Protein AF-A0A7W7QFH0-F1 (afdb_monomer_lite)

Foldseek 3Di:
DPPVPADFLWKKFKDFDPQQDFDDDPLCVVLVVLVLVLLLVQLQLVVCVVVVVDPGDDPCSSVLWDWDQPDFDPGRTIGRTGTDVVSCPDPVSVVSVVSSSLSLVLLQVQLQCCVPPLGSDDSGDLVSLLSVLVHPPVADQGMWMWTDHYPPPTRIDHPVSSVSSCVSNVVQWDWDFDKFKFAFAAADVVVGWTWTQGPPVRDIAIAHEDDPVVRVLNVVQHDPPDDGAMKIWGFGFTAGNVRRTHYGDYTDDIGHLADPVVSVVLVVLQPDCACNPVHAAHRAAPLQSSLVVNVRSVCVVVVNDAFDWAGFSQNHIWTWDDDLQWIWIWTQGSNRDTDIDIGGNPVPNVPVVPDALLRLADPDPVLLQLLLQLLLVQFVPSPSLLSLLSVCCLQLLDALQQLLVFFLLQADLVQQKGWRFWGWDADVVGIDIDGPVPQDTFITHHDPVSSVVQVVLCVVVVVDRGQRSGAPPVRHGDDQVCSCVRRVSCVSCVVVVNNVHGSNSSSSNNLLVCQLVVPDLVVSCRSNSPRDSVVSCSSHDPDPVNVVVVVVVVVVVVVPPDDDDPDDDD

pLDDT: mean 81.36, std 13.3, range [33.34, 97.94]

Sequence (570 aa):
MSEEDVPSFGVIRMRGGRYERHGLPLEAASELQRYEHLVIRVARALYMRQHPQRRRSPRGFTTSVILRLTAVQEGSVIPVLRRDEFLTQDALISPLYDYFDQARLAINQALGELESNNNLGGSFPVECIKDFAAFGRSLREDERIEFSNDGTNPVRFSHNTRRRLQEIAQLDLIDVETAIQGQVTGLRSDPRQFDFVVSPTGRKLLGSYQNAEVWDDLRAFQGFAERAPMVSLSVVAAQSLDGSIRSISNVLNVEPALPAEWADRIKYLADLEDGWLDGSGLAPSSVALDKTEEILLACVDENVPRPGIYPTESGGSLLEWPEVWKEVELEILNNGDVLARVISKIDDADRRERYQVSDLALPDWHTLTRLADALVANSSGEYRGWGDVVLFAACTAARIGEVSGCRVKDIDTDEWTWTVRRQTTPSPGGLADKGTKGKRARTVPLIEEVQELVQQRMADVDRDPEARLFVGPRGGRITTAVLRDATRWDDVVGKLGYEHLRRHDLRHTGLTWMADAGVPVHHLRKIAGHGSLTTTQQYLHPDRQSVTNAGDLLSRHLRAPRRANLRAVQ

InterPro domains:
  IPR002104 Integrase, catalytic domain [PF00589] (390-544)
  IPR002104 Integrase, catalytic domain [PS51898] (361-552)
  IPR011010 DNA breaking-rejoining enzyme, catalytic core [SSF56349] (371-547)
  IPR013762 Integrase-like, catalytic doma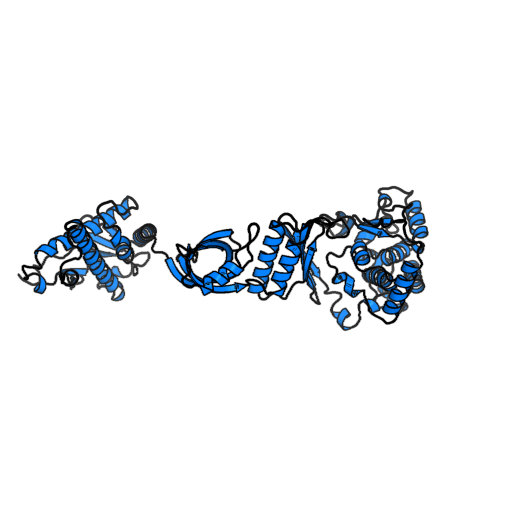in superfamily [G3DSA:1.10.443.10] (373-555)
  IPR050090 Bacterial tyrosine recombinase XerC/XerD complex [PTHR30349] (374-547)

Secondary structure (DSSP, 8-state):
--TTSSPPS-EEEEESGGGGSSS--GGGHHHHHHHHHHHHHHHHHHHHHH-TT-SSPPTTTTTS--EEEEEEETTTTEEEEEE-GGGTT-TTTGGGHHHHHHHHHHHHHHHHHHHHHSS-TTTS-GGGHHHHHTTTTT--TT-EEEEESSSSS-EEEEHHHHHHHHHHHT--EEEEEEEEEEEEEEEEETTEEEEEEETTTTEEEEEE---HHHHHHHHHTB-SSS-PPEEEEEEEEEEETTS-EEEEEEEEEEEESS-HHHHHHHHHHHTPPTTTBTTB-BPPPHHHHHHHHHHHHHHHHTTPPPPEEEE-TBS-EEEEEE-SSEEEEEEE-TTS-EEEEEEE-TTTHHHHTT--GGGGS-S-HHHHHHHHHHHHHTSGGG-THHHHHHHHHHHHT--HHHHHH-BGGGEETTTTEEEE-EEEEEETTEEEEEE-TTS--EEEE--HHHHHHHHHHHHTTTT-TTSBS---TTSPPP-HHHHHHHHTHHHHHHHTT-TT--TTHHHHHHHHHHHHTT--HHHHHHHHT-S-SHHHHTT----HHHHHHHHHHHHHHHHSPPPS------

Radius of gyration: 41.12 Å; chains: 1; bounding box: 81×83×112 Å

Structure (mmCIF, N/CA/C/O backbone):
data_AF-A0A7W7QFH0-F1
#
_entry.id   AF-A0A7W7QFH0-F1
#
loop_
_atom_site.group_PDB
_atom_site.id
_atom_site.type_symbol
_atom_site.label_atom_id
_atom_site.label_alt_id
_atom_site.label_comp_id
_atom_site.label_asym_id
_atom_site.label_entity_id
_atom_site.label_seq_id
_atom_site.pdbx_PDB_ins_code
_atom_site.Cartn_x
_atom_site.Cartn_y
_atom_site.Cartn_z
_atom_site.occupancy
_atom_site.B_iso_or_equiv
_atom_site.auth_seq_id
_atom_site.auth_comp_id
_atom_site.auth_asym_id
_atom_site.auth_atom_id
_atom_site.pdbx_PDB_model_num
ATOM 1 N N . MET A 1 1 ? -37.226 20.191 65.964 1.00 46.41 1 MET A N 1
ATOM 2 C CA . MET A 1 1 ? -36.090 20.740 65.203 1.00 46.41 1 MET A CA 1
ATOM 3 C C . MET A 1 1 ? -36.696 21.526 64.064 1.00 46.41 1 MET A C 1
ATOM 5 O O . MET A 1 1 ? -37.630 21.011 63.456 1.00 46.41 1 MET A O 1
ATOM 9 N N . SER A 1 2 ? -36.302 22.782 63.862 1.00 45.22 2 SER A N 1
ATOM 10 C CA . SER A 1 2 ? -36.684 23.485 62.631 1.00 45.22 2 SER A CA 1
ATOM 11 C C . SER A 1 2 ? -36.026 22.767 61.441 1.00 45.22 2 SER A C 1
ATOM 13 O O . SER A 1 2 ? -35.015 22.088 61.625 1.00 45.22 2 SER A O 1
ATOM 15 N N . GLU A 1 3 ? -36.553 22.909 60.220 1.00 49.69 3 GLU A N 1
ATOM 16 C CA . GLU A 1 3 ? -35.888 22.395 58.999 1.00 49.69 3 GLU A CA 1
ATOM 17 C C . GLU A 1 3 ? -34.437 22.916 58.841 1.00 49.69 3 GLU A C 1
ATOM 19 O O . GLU A 1 3 ? -33.639 22.344 58.096 1.00 49.69 3 GLU A O 1
ATOM 24 N N . GLU A 1 4 ? -34.066 23.979 59.565 1.00 51.72 4 GLU A N 1
ATOM 25 C CA . GLU A 1 4 ? -32.722 24.562 59.582 1.00 51.72 4 GLU A CA 1
ATOM 26 C C . GLU A 1 4 ? -31.719 23.821 60.487 1.00 51.72 4 GLU A C 1
ATOM 28 O O . GLU A 1 4 ? -30.518 23.920 60.238 1.00 51.72 4 GLU A O 1
ATOM 33 N N . ASP A 1 5 ? -32.172 23.017 61.458 1.00 57.09 5 ASP A N 1
ATOM 34 C CA . ASP A 1 5 ? -31.305 22.336 62.442 1.00 57.09 5 ASP A CA 1
ATOM 35 C C . ASP A 1 5 ? -30.733 20.988 61.953 1.00 57.09 5 ASP A C 1
ATOM 37 O O . ASP A 1 5 ? -29.985 20.319 62.671 1.00 57.09 5 ASP A O 1
ATOM 41 N N . VAL A 1 6 ? -31.085 20.549 60.741 1.00 62.25 6 VAL A N 1
ATOM 42 C CA . VAL A 1 6 ? -30.634 19.260 60.197 1.00 62.25 6 VAL A CA 1
ATOM 43 C C . VAL A 1 6 ? -29.229 19.408 59.608 1.00 62.25 6 VAL A C 1
ATOM 45 O O . VAL A 1 6 ? -29.059 20.162 58.634 1.00 62.25 6 VAL A O 1
ATOM 48 N N . PRO A 1 7 ? -28.219 18.687 60.137 1.00 69.50 7 PRO A N 1
ATOM 49 C CA . PRO A 1 7 ? -26.853 18.799 59.650 1.00 69.50 7 PRO A CA 1
ATOM 50 C C . PRO A 1 7 ? -26.758 18.336 58.191 1.00 69.50 7 PRO A C 1
ATOM 52 O O . PRO A 1 7 ? -27.364 17.341 57.787 1.00 69.50 7 PRO A O 1
ATOM 55 N N . SER A 1 8 ? -25.982 19.071 57.390 1.00 81.31 8 SER A N 1
ATOM 56 C CA . SER A 1 8 ? -25.655 18.662 56.021 1.00 81.31 8 SER A CA 1
ATOM 57 C C . SER A 1 8 ? -24.957 17.301 56.032 1.00 81.31 8 SER A C 1
ATOM 59 O O . SER A 1 8 ? -24.145 17.024 56.914 1.00 81.31 8 SER A O 1
ATOM 61 N N . PHE A 1 9 ? -25.212 16.470 55.020 1.00 86.06 9 PHE A N 1
ATOM 62 C CA . PHE A 1 9 ? -24.510 15.196 54.845 1.00 86.06 9 PHE A CA 1
ATOM 63 C C . PHE A 1 9 ? -22.995 15.397 54.674 1.00 86.06 9 PHE A C 1
ATOM 65 O O . PHE A 1 9 ? -22.202 14.561 55.091 1.00 86.06 9 PHE A O 1
ATOM 72 N N . GLY A 1 10 ? -22.596 16.517 54.075 1.00 86.38 10 GLY A N 1
ATOM 73 C CA . GLY A 1 10 ? -21.216 16.961 53.909 1.00 86.38 10 GLY A CA 1
ATOM 74 C C . GLY A 1 10 ? -21.185 18.319 53.213 1.00 86.38 10 GLY A C 1
ATOM 75 O O . GLY A 1 10 ? -22.222 18.817 52.769 1.00 86.38 10 GLY A O 1
ATOM 76 N N . VAL A 1 11 ? -20.011 18.937 53.112 1.00 88.25 11 VAL A N 1
ATOM 77 C CA . VAL A 1 11 ? -19.868 20.221 52.416 1.00 88.25 11 VAL A CA 1
ATOM 78 C C . VAL A 1 11 ? -19.295 19.968 51.027 1.00 88.25 11 VAL A C 1
ATOM 80 O O . VAL A 1 11 ? -18.135 19.575 50.885 1.00 88.25 11 VAL A O 1
ATOM 83 N N . ILE A 1 12 ? -20.123 20.206 50.010 1.00 91.44 12 ILE A N 1
ATOM 84 C CA . ILE A 1 12 ? -19.748 20.166 48.594 1.00 91.44 12 ILE A CA 1
ATOM 85 C C . ILE A 1 12 ? -19.775 21.599 48.075 1.00 91.44 12 ILE A C 1
ATOM 87 O O . ILE A 1 12 ? -20.763 22.306 48.255 1.00 91.44 12 ILE A O 1
ATOM 91 N N . ARG A 1 13 ? -18.697 22.036 47.429 1.00 91.56 13 ARG A N 1
ATOM 92 C CA . ARG A 1 13 ? -18.593 23.372 46.836 1.00 91.56 13 ARG A CA 1
ATOM 93 C C . ARG A 1 13 ? -18.100 23.260 45.402 1.00 91.56 13 ARG A C 1
ATOM 95 O O . ARG A 1 13 ? -17.009 22.761 45.160 1.00 91.56 13 ARG A O 1
ATOM 102 N N . MET A 1 14 ? -18.882 23.734 44.446 1.00 92.19 14 MET A N 1
ATOM 103 C CA . MET A 1 14 ? -18.524 23.745 43.028 1.00 92.19 14 MET A CA 1
ATOM 104 C C . MET A 1 14 ? -17.938 25.115 42.670 1.00 92.19 14 MET A C 1
ATOM 106 O O . MET A 1 14 ? -18.453 26.144 43.110 1.00 92.19 14 MET A O 1
ATOM 110 N N . ARG A 1 15 ? -16.822 25.138 41.934 1.00 91.94 15 ARG A N 1
ATOM 111 C CA . ARG A 1 15 ? -16.028 26.347 41.642 1.00 91.94 15 ARG A CA 1
ATOM 112 C C . ARG A 1 15 ? -15.524 26.383 40.210 1.00 91.94 15 ARG A C 1
ATOM 114 O O . ARG A 1 15 ? -15.299 25.328 39.624 1.00 91.94 15 ARG A O 1
ATOM 121 N N . GLY A 1 16 ? -15.256 27.588 39.712 1.00 89.12 16 GLY A N 1
ATOM 122 C CA . GLY A 1 16 ? -14.785 27.825 38.353 1.00 89.12 16 GLY A CA 1
ATOM 123 C C . GLY A 1 16 ? -15.919 27.882 37.335 1.00 89.12 16 GLY A C 1
ATOM 124 O O . GLY A 1 16 ? -17.014 27.363 37.571 1.00 89.12 16 GLY A O 1
ATOM 125 N N . GLY A 1 17 ? -15.657 28.545 36.208 1.00 88.75 17 GLY A N 1
ATOM 126 C CA . GLY A 1 17 ? -16.568 28.647 35.074 1.00 88.75 17 GLY A CA 1
ATOM 127 C C . GLY A 1 17 ? -18.006 28.984 35.461 1.00 88.75 17 GLY A C 1
ATOM 128 O O . GLY A 1 17 ? -18.320 30.073 35.949 1.00 88.75 17 GLY A O 1
ATOM 129 N N . ARG A 1 18 ? -18.910 28.027 35.228 1.00 89.19 18 ARG A N 1
ATOM 130 C CA . ARG A 1 18 ? -20.352 28.212 35.455 1.00 89.19 18 ARG A CA 1
ATOM 131 C C . ARG A 1 18 ? -20.740 28.330 36.925 1.00 89.19 18 ARG A C 1
ATOM 133 O O . ARG A 1 18 ? -21.823 28.835 37.203 1.00 89.19 18 ARG A O 1
ATOM 140 N N . TYR A 1 19 ? -19.888 27.893 37.846 1.00 89.69 19 TYR A N 1
ATOM 141 C CA . TYR A 1 19 ? -20.176 27.904 39.280 1.00 89.69 19 TYR A CA 1
ATOM 142 C C . TYR A 1 19 ? -19.820 29.227 39.972 1.00 89.69 19 TYR A C 1
ATOM 144 O O . TYR A 1 19 ? -19.992 29.343 41.182 1.00 89.69 19 TYR A O 1
ATOM 152 N N . GLU A 1 20 ? -19.332 30.224 39.225 1.00 86.00 20 GLU A N 1
ATOM 153 C CA . GLU A 1 20 ? -19.068 31.578 39.742 1.00 86.00 20 GLU A CA 1
ATOM 154 C C . GLU A 1 20 ? -20.329 32.462 39.785 1.00 86.00 20 GLU A C 1
ATOM 156 O O . GLU A 1 20 ? -20.300 33.578 40.302 1.00 86.00 20 GLU A O 1
ATOM 161 N N . ARG A 1 21 ? -21.452 31.984 39.235 1.00 83.31 21 ARG A N 1
ATOM 162 C CA . ARG A 1 21 ? -22.758 32.650 39.321 1.00 83.31 21 ARG A CA 1
ATOM 163 C C . ARG A 1 21 ? -23.629 31.959 40.365 1.00 83.31 21 ARG A C 1
ATOM 165 O O . ARG A 1 21 ? -23.537 30.749 40.543 1.00 83.31 21 ARG A O 1
ATOM 172 N N . HIS A 1 22 ? -24.504 32.726 41.013 1.00 83.25 22 HIS A N 1
ATOM 173 C CA . HIS A 1 22 ? -25.480 32.165 41.944 1.00 83.25 22 HIS A CA 1
ATOM 174 C C . HIS A 1 22 ? -26.417 31.174 41.232 1.00 83.25 22 HIS A C 1
ATOM 176 O O . HIS A 1 22 ? -26.929 31.464 40.148 1.00 83.25 22 HIS A O 1
ATOM 182 N N . GLY A 1 23 ? -26.660 30.030 41.876 1.00 83.88 23 GLY A N 1
ATOM 183 C CA . GLY A 1 23 ? -27.514 28.952 41.377 1.00 83.88 23 GLY A CA 1
ATOM 184 C C . GLY A 1 23 ? -26.737 27.776 40.776 1.00 83.88 23 GLY A C 1
ATOM 185 O O . GLY A 1 23 ? -25.685 27.939 40.168 1.00 83.88 23 GLY A O 1
ATOM 186 N N . LEU A 1 24 ? -27.268 26.562 40.947 1.00 87.38 24 LEU A N 1
ATOM 187 C CA . LEU A 1 24 ? -26.683 25.342 40.388 1.00 87.38 24 LEU A CA 1
ATOM 188 C C . LEU A 1 24 ? -27.145 25.163 38.931 1.00 87.38 24 LEU A C 1
ATOM 190 O O . LEU A 1 24 ? -28.352 25.047 38.702 1.00 87.38 24 LEU A O 1
ATOM 194 N N . PRO A 1 25 ? -26.233 25.088 37.942 1.00 86.88 25 PRO A N 1
ATOM 195 C CA . PRO A 1 25 ? -26.609 24.733 36.578 1.00 86.88 25 PRO A CA 1
ATOM 196 C C . PRO A 1 25 ? -27.313 23.373 36.548 1.00 86.88 25 PRO A C 1
ATOM 198 O O . PRO A 1 25 ? -26.808 22.407 37.117 1.00 86.88 25 PRO A O 1
ATOM 201 N N . LEU A 1 26 ? -28.447 23.266 35.849 1.00 84.31 26 LEU A N 1
ATOM 202 C CA . LEU A 1 26 ? -29.242 22.031 35.836 1.00 84.31 26 LEU A CA 1
ATOM 203 C C . LEU A 1 26 ? -28.437 20.816 35.342 1.00 84.31 26 LEU A C 1
ATOM 205 O O . LEU A 1 26 ? -28.541 19.730 35.900 1.00 84.31 26 LEU A O 1
ATOM 209 N N . GLU A 1 27 ? -27.566 21.012 34.351 1.00 78.94 27 GLU A N 1
ATOM 210 C CA . GLU A 1 27 ? -26.649 19.978 33.851 1.00 78.94 27 GLU A CA 1
ATOM 211 C C . GLU A 1 27 ? -25.699 19.449 34.942 1.00 78.94 27 GLU A C 1
ATOM 213 O O . GLU A 1 27 ? -25.374 18.260 34.969 1.00 78.94 27 GLU A O 1
ATOM 218 N N . ALA A 1 28 ? -25.286 20.316 35.871 1.00 83.38 28 ALA A N 1
ATOM 219 C CA . ALA A 1 28 ? -24.395 19.975 36.975 1.00 83.38 28 ALA A CA 1
ATOM 220 C C . ALA A 1 28 ? -25.108 19.217 38.108 1.00 83.38 28 ALA A C 1
ATOM 222 O O . ALA A 1 28 ? -24.447 18.567 38.916 1.00 83.38 28 ALA A O 1
ATOM 223 N N . ALA A 1 29 ? -26.448 19.215 38.148 1.00 85.31 29 ALA A N 1
ATOM 224 C CA . ALA A 1 29 ? -27.205 18.386 39.089 1.00 85.31 29 ALA A CA 1
ATOM 225 C C . ALA A 1 29 ? -26.945 16.882 38.876 1.00 85.31 29 ALA A C 1
ATOM 227 O O . ALA A 1 29 ? -27.013 16.101 39.826 1.00 85.31 29 ALA A O 1
ATOM 228 N N . SER A 1 30 ? -26.565 16.482 37.655 1.00 85.31 30 SER A N 1
ATOM 229 C CA . SER A 1 30 ? -26.163 15.104 37.354 1.00 85.31 30 SER A CA 1
ATOM 230 C C . SER A 1 30 ? -24.937 14.646 38.157 1.00 85.31 30 SER A C 1
ATOM 232 O O . SER A 1 30 ? -24.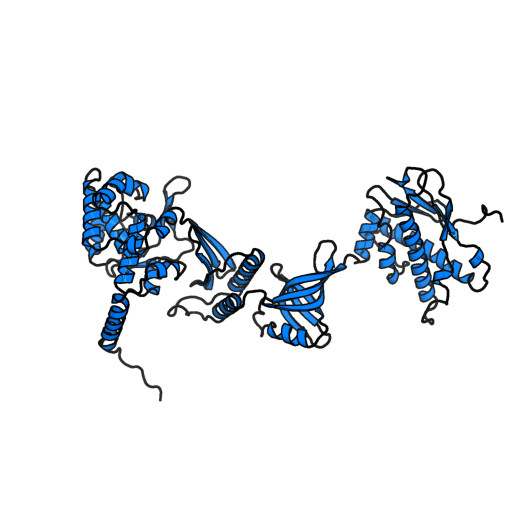803 13.454 38.437 1.00 85.31 30 SER A O 1
ATOM 234 N N . GLU A 1 31 ? -24.076 15.568 38.600 1.00 88.50 31 GLU A N 1
ATOM 235 C CA . GLU A 1 31 ? -22.947 15.240 39.475 1.00 88.50 31 GLU A CA 1
ATOM 236 C C . GLU A 1 31 ? -23.404 14.917 40.896 1.00 88.50 31 GLU A C 1
ATOM 238 O O . GLU A 1 31 ? -22.885 13.986 41.507 1.00 88.50 31 GLU A O 1
ATOM 243 N N . LEU A 1 32 ? -24.442 15.586 41.403 1.00 89.75 32 LEU A N 1
ATOM 244 C CA . LEU A 1 32 ? -25.020 15.257 42.710 1.00 89.75 32 LEU A CA 1
ATOM 245 C C . LEU A 1 32 ? -25.653 13.860 42.701 1.00 89.75 32 LEU A C 1
ATOM 247 O O . LEU A 1 32 ? -25.472 13.097 43.647 1.00 89.75 32 LEU A O 1
ATOM 251 N N . GLN A 1 33 ? -26.301 13.484 41.595 1.00 87.12 33 GLN A N 1
ATOM 252 C CA . GLN A 1 33 ? -26.838 12.134 41.409 1.00 87.12 33 GLN A CA 1
ATOM 253 C C . GLN A 1 33 ? -25.724 11.074 41.339 1.00 87.12 33 GLN A C 1
ATOM 255 O O . GLN A 1 33 ? -25.823 10.011 41.954 1.00 87.12 33 GLN A O 1
ATOM 260 N N . ARG A 1 34 ? -24.637 11.353 40.605 1.00 88.88 34 ARG A N 1
ATOM 261 C CA . ARG A 1 34 ? -23.462 10.463 40.540 1.00 88.88 34 ARG A CA 1
ATOM 262 C C . ARG A 1 34 ? -22.811 10.306 41.913 1.00 88.88 34 ARG A C 1
ATOM 264 O O . ARG A 1 34 ? -22.403 9.199 42.259 1.00 88.88 34 ARG A O 1
ATOM 271 N N . TYR A 1 35 ? -22.748 11.385 42.692 1.00 91.25 35 TYR A N 1
ATOM 272 C CA . TYR A 1 35 ? -22.233 11.369 44.056 1.00 91.25 35 TYR A CA 1
ATOM 273 C C . TYR A 1 35 ? -23.088 10.503 44.987 1.00 91.25 35 TYR A C 1
ATOM 275 O O . TYR A 1 35 ? -22.548 9.637 45.671 1.00 91.25 35 TYR A O 1
ATOM 283 N N . GLU A 1 36 ? -24.413 10.669 44.969 1.00 90.25 36 GLU A N 1
ATOM 284 C CA . GLU A 1 36 ? -25.336 9.827 45.739 1.00 90.25 36 GLU A CA 1
ATOM 285 C C . GLU A 1 36 ? -25.170 8.341 45.384 1.00 90.25 36 GLU A C 1
ATOM 287 O O . GLU A 1 36 ? -25.000 7.497 46.267 1.00 90.25 36 GLU A O 1
ATOM 292 N N . HIS A 1 37 ? -25.125 8.018 44.088 1.00 89.50 37 HIS A N 1
ATOM 293 C CA . HIS A 1 37 ? -24.909 6.647 43.629 1.00 89.50 37 HIS A CA 1
ATOM 294 C C . HIS A 1 37 ? -23.562 6.078 44.104 1.00 89.50 37 HIS A C 1
ATOM 296 O O . HIS A 1 37 ? -23.501 4.940 44.577 1.00 89.50 37 HIS A O 1
ATOM 302 N N . LEU A 1 38 ? -22.483 6.863 44.024 1.00 91.38 38 LEU A N 1
ATOM 303 C CA . LEU A 1 38 ? -21.162 6.462 44.505 1.00 91.38 38 LEU A CA 1
ATOM 304 C C . LEU A 1 38 ? -21.173 6.190 46.015 1.00 91.38 38 LEU A C 1
ATOM 306 O O . LEU A 1 38 ? -20.688 5.146 46.450 1.00 91.38 38 LEU A O 1
ATOM 310 N N . VAL A 1 39 ? -21.774 7.084 46.802 1.00 92.06 39 VAL A N 1
ATOM 311 C CA . VAL A 1 39 ? -21.934 6.934 48.254 1.00 92.06 39 VAL A CA 1
ATOM 312 C C . VAL A 1 39 ? -22.676 5.636 48.587 1.00 92.06 39 VAL A C 1
ATOM 314 O O . VAL A 1 39 ? -22.203 4.865 49.420 1.00 92.06 39 VAL A O 1
ATOM 317 N N . ILE A 1 40 ? -23.777 5.332 47.892 1.00 89.75 40 ILE A N 1
ATOM 318 C CA . ILE A 1 40 ? -24.538 4.087 48.085 1.00 89.75 40 ILE A CA 1
ATOM 319 C C . ILE A 1 40 ? -23.685 2.853 47.763 1.00 89.75 40 ILE A C 1
ATOM 321 O O . ILE A 1 40 ? -23.693 1.868 48.511 1.00 89.75 40 ILE A O 1
ATOM 325 N N . ARG A 1 41 ? -22.939 2.881 46.652 1.00 91.12 41 ARG A N 1
ATOM 326 C CA . ARG A 1 41 ? -22.094 1.756 46.224 1.00 91.12 41 ARG A CA 1
ATOM 327 C C . ARG A 1 41 ? -20.946 1.504 47.197 1.00 91.12 41 ARG A C 1
ATOM 329 O O . ARG A 1 41 ? -20.738 0.350 47.575 1.00 91.12 41 ARG A O 1
ATOM 336 N N . VAL A 1 42 ? -20.268 2.558 47.648 1.00 92.62 42 VAL A N 1
ATOM 337 C CA . VAL A 1 42 ? -19.178 2.466 48.629 1.00 92.62 42 VAL A CA 1
ATOM 338 C C . VAL A 1 42 ? -19.715 2.008 49.986 1.00 92.62 42 VAL A C 1
ATOM 340 O O . VAL A 1 42 ? -19.157 1.079 50.565 1.00 92.62 42 VAL A O 1
ATOM 343 N N . ALA A 1 43 ? -20.840 2.555 50.460 1.00 91.56 43 ALA A N 1
ATOM 344 C CA . ALA A 1 43 ? -21.473 2.130 51.713 1.00 91.56 43 ALA A CA 1
ATOM 345 C C . ALA A 1 43 ? -21.811 0.635 51.687 1.00 91.56 43 ALA A C 1
ATOM 347 O O . ALA A 1 43 ? -21.533 -0.099 52.638 1.00 91.56 43 ALA A O 1
ATOM 348 N N . ARG A 1 44 ? -22.348 0.153 50.559 1.00 89.44 44 ARG A N 1
ATOM 349 C CA . ARG A 1 44 ? -22.651 -1.267 50.363 1.00 89.44 44 ARG A CA 1
ATOM 350 C C . ARG A 1 44 ? -21.389 -2.124 50.389 1.00 89.44 44 ARG A C 1
ATOM 352 O O . ARG A 1 44 ? -21.406 -3.182 51.011 1.00 89.44 44 ARG A O 1
ATOM 359 N N . ALA A 1 45 ? -20.316 -1.696 49.730 1.00 89.75 45 ALA A N 1
ATOM 360 C CA . ALA A 1 45 ? -19.051 -2.425 49.729 1.00 89.75 45 ALA A CA 1
ATOM 361 C C . ALA A 1 45 ? -18.439 -2.506 51.139 1.00 89.75 45 ALA A C 1
ATOM 363 O O . ALA A 1 45 ? -18.067 -3.591 51.587 1.00 89.75 45 ALA A O 1
ATOM 364 N N . LEU A 1 46 ? -18.426 -1.393 51.882 1.00 90.88 46 LEU A N 1
ATOM 365 C CA . LEU A 1 46 ? -17.959 -1.347 53.273 1.00 90.88 46 LEU A CA 1
ATOM 366 C C . LEU A 1 46 ? -18.789 -2.259 54.187 1.00 90.88 46 LEU A C 1
ATOM 368 O O . LEU A 1 46 ? -18.224 -3.022 54.972 1.00 90.88 46 LEU A O 1
ATOM 372 N N . TYR A 1 47 ? -20.115 -2.255 54.027 1.00 88.75 47 TYR A N 1
ATOM 373 C CA . TYR A 1 47 ? -21.001 -3.176 54.737 1.00 88.75 47 TYR A CA 1
ATOM 374 C C . TYR A 1 47 ? -20.652 -4.640 54.445 1.00 88.75 47 TYR A C 1
ATOM 376 O O . TYR A 1 47 ? -20.469 -5.434 55.364 1.00 88.75 47 TYR A O 1
ATOM 384 N N . MET A 1 48 ? -20.521 -5.016 53.171 1.00 87.62 48 MET A N 1
ATOM 385 C CA . MET A 1 48 ? -20.225 -6.403 52.796 1.00 87.62 48 MET A CA 1
ATOM 386 C C . MET A 1 48 ? -18.858 -6.870 53.317 1.00 87.62 48 MET A C 1
ATOM 388 O O . MET A 1 48 ? -18.729 -8.026 53.711 1.00 87.62 48 MET A O 1
ATOM 392 N N . ARG A 1 49 ? -17.864 -5.974 53.384 1.00 88.31 49 ARG A N 1
ATOM 393 C CA . ARG A 1 49 ? -16.540 -6.262 53.962 1.00 88.31 49 ARG A CA 1
ATOM 394 C C . ARG A 1 49 ? -16.598 -6.532 55.468 1.00 88.31 49 ARG A C 1
ATOM 396 O O . ARG A 1 49 ? -15.900 -7.420 55.943 1.00 88.31 49 ARG A O 1
ATOM 403 N N . GLN A 1 50 ? -17.433 -5.802 56.208 1.00 87.50 50 GLN A N 1
ATOM 404 C CA . GLN A 1 50 ? -17.610 -6.000 57.655 1.00 87.50 50 GLN A CA 1
ATOM 405 C C . GLN A 1 50 ? -18.531 -7.185 58.001 1.00 87.50 50 GLN A C 1
ATOM 407 O O . GLN A 1 50 ? -18.516 -7.664 59.132 1.00 87.50 50 GLN A O 1
ATOM 412 N N . HIS A 1 51 ? -19.307 -7.689 57.033 1.00 87.31 51 HIS A N 1
ATOM 413 C CA . HIS A 1 51 ? -20.233 -8.817 57.203 1.00 87.31 51 HIS A CA 1
ATOM 414 C C . HIS A 1 51 ? -19.964 -9.948 56.187 1.00 87.31 51 HIS A C 1
ATOM 416 O O . HIS A 1 51 ? -20.865 -10.289 55.413 1.00 87.31 51 HIS A O 1
ATOM 422 N N . PRO A 1 52 ? -18.768 -10.576 56.182 1.00 84.69 52 PRO A N 1
ATOM 423 C CA . PRO A 1 52 ? -18.352 -11.541 55.151 1.00 84.69 52 PRO A CA 1
ATOM 424 C C . PRO A 1 52 ? -19.238 -12.797 55.066 1.00 84.69 52 PRO A C 1
ATOM 426 O O . PRO A 1 52 ? -19.346 -13.428 54.018 1.00 84.69 52 PRO A O 1
ATOM 429 N N . GLN A 1 53 ? -19.927 -13.146 56.152 1.00 85.94 53 GLN A N 1
ATOM 430 C CA . GLN A 1 53 ? -20.897 -14.241 56.223 1.00 85.94 53 GLN A CA 1
ATOM 431 C C . GLN A 1 53 ? -22.194 -13.977 55.436 1.00 85.94 53 GLN A C 1
ATOM 433 O O . GLN A 1 53 ? -22.981 -14.898 55.204 1.00 85.94 53 GLN A O 1
ATOM 438 N N . ARG A 1 54 ? -22.465 -12.730 55.028 1.00 78.06 54 ARG A N 1
ATOM 439 C CA . ARG A 1 54 ? -23.662 -12.378 54.255 1.00 78.06 54 ARG A CA 1
ATOM 440 C C . ARG A 1 54 ? -23.375 -12.449 52.758 1.00 78.06 54 ARG A C 1
ATOM 442 O O . ARG A 1 54 ? -22.407 -11.891 52.269 1.00 78.06 54 ARG A O 1
ATOM 449 N N . ARG A 1 55 ? -24.290 -13.065 51.998 1.00 75.44 55 ARG A N 1
ATOM 450 C CA . ARG A 1 55 ? -24.228 -13.110 50.519 1.00 75.44 55 ARG A CA 1
ATOM 451 C C . ARG A 1 55 ? -24.783 -11.855 49.831 1.00 75.44 55 ARG A C 1
ATOM 453 O O . ARG A 1 55 ? -24.547 -11.653 48.647 1.00 75.44 55 ARG A O 1
ATOM 460 N N . ARG A 1 56 ? -25.561 -11.030 50.541 1.00 77.38 56 ARG A N 1
ATOM 461 C CA . ARG A 1 56 ? -26.161 -9.787 50.027 1.00 77.38 56 ARG A CA 1
ATOM 462 C C . ARG A 1 56 ? -26.337 -8.756 51.140 1.00 77.38 56 ARG A C 1
ATOM 464 O O . ARG A 1 56 ? -26.469 -9.129 52.306 1.00 77.38 56 ARG A O 1
ATOM 471 N N . SER A 1 57 ? -26.416 -7.482 50.761 1.00 79.50 57 SER A N 1
ATOM 472 C CA . SER A 1 57 ? -26.817 -6.400 51.663 1.00 79.50 57 SER A CA 1
ATOM 473 C C . SER A 1 57 ? -28.283 -6.568 52.104 1.00 79.50 57 SER A C 1
ATOM 475 O O . SER A 1 57 ? -29.053 -7.268 51.432 1.00 79.50 57 SER A O 1
ATOM 477 N N . PRO A 1 58 ? -28.694 -5.944 53.223 1.00 75.88 58 PRO A N 1
ATOM 478 C CA . PRO A 1 58 ? -30.087 -5.893 53.656 1.00 75.88 58 PRO A CA 1
ATOM 479 C C . PRO A 1 58 ? -31.045 -5.458 52.538 1.00 75.88 58 PRO A C 1
ATOM 481 O O . PRO A 1 58 ? -30.682 -4.686 51.645 1.00 75.88 58 PRO A O 1
ATOM 484 N N . ARG A 1 59 ? -32.290 -5.946 52.590 1.00 69.12 59 ARG A N 1
ATOM 485 C CA . ARG A 1 59 ? -33.362 -5.403 51.743 1.00 69.12 59 ARG A CA 1
ATOM 486 C C . ARG A 1 59 ? -33.538 -3.920 52.075 1.00 69.12 59 ARG A C 1
ATOM 488 O O . ARG A 1 59 ? -33.501 -3.561 53.243 1.00 69.12 59 ARG A O 1
ATOM 495 N N . GLY A 1 60 ? -33.698 -3.087 51.050 1.00 67.12 60 GLY A N 1
ATOM 496 C CA . GLY A 1 60 ? -33.846 -1.639 51.215 1.00 67.12 60 GLY A CA 1
ATOM 497 C C . GLY A 1 60 ? -32.541 -0.862 51.439 1.00 67.12 60 GLY A C 1
ATOM 498 O O . GLY A 1 60 ? -32.595 0.351 51.567 1.00 67.12 60 GLY A O 1
ATOM 499 N N . PHE A 1 61 ? -31.366 -1.507 51.424 1.00 76.44 61 PHE A N 1
ATOM 500 C CA . PHE A 1 61 ? -30.078 -0.825 51.654 1.00 76.44 61 PHE A CA 1
ATOM 501 C C . PHE A 1 61 ? -29.785 0.301 50.647 1.00 76.44 61 PHE A C 1
ATOM 503 O O . PHE A 1 61 ? -29.175 1.306 50.978 1.00 76.44 61 PHE A O 1
ATOM 510 N N . THR A 1 62 ? -30.185 0.144 49.386 1.00 70.38 62 THR A N 1
ATOM 511 C CA . THR A 1 62 ? -29.970 1.182 48.362 1.00 70.38 62 THR A CA 1
ATOM 512 C C . THR A 1 62 ? -31.028 2.279 48.401 1.00 70.38 62 THR A C 1
ATOM 514 O O . THR A 1 62 ? -30.828 3.320 47.797 1.00 70.38 62 THR A O 1
ATOM 517 N N . THR A 1 63 ? -32.153 2.041 49.078 1.00 70.00 63 THR A N 1
ATOM 518 C CA . THR A 1 63 ? -33.263 2.994 49.220 1.00 70.00 63 THR A CA 1
ATOM 519 C C . THR A 1 63 ? -33.279 3.662 50.595 1.00 70.00 63 THR A C 1
ATOM 521 O O . THR A 1 63 ? -34.140 4.492 50.848 1.00 70.00 63 THR A O 1
ATOM 524 N N . SER A 1 64 ? -32.363 3.289 51.495 1.00 66.38 64 SER A N 1
ATOM 525 C CA . SER A 1 64 ? -32.296 3.797 52.870 1.00 66.38 64 SER A CA 1
ATOM 526 C C . SER A 1 64 ? -31.613 5.158 52.999 1.00 66.38 64 SER A C 1
ATOM 528 O O . SER A 1 64 ? -31.641 5.750 54.074 1.00 66.38 64 SER A O 1
ATOM 530 N N . VAL A 1 65 ? -30.996 5.658 51.927 1.00 70.56 65 VAL A N 1
ATOM 531 C CA . VAL A 1 65 ? -30.482 7.026 51.853 1.00 70.56 65 VAL A CA 1
ATOM 532 C C . VAL A 1 65 ? -30.931 7.653 50.553 1.00 70.56 65 VAL A C 1
ATOM 534 O O . VAL A 1 65 ? -30.673 7.121 49.478 1.00 70.56 65 VAL A O 1
ATOM 537 N N . ILE A 1 66 ? -31.598 8.791 50.709 1.00 78.12 66 ILE A N 1
ATOM 538 C CA . ILE A 1 66 ? -31.960 9.713 49.645 1.00 78.12 66 ILE A CA 1
ATOM 539 C C . ILE A 1 66 ? -31.350 11.057 50.038 1.00 78.12 66 ILE A C 1
ATOM 541 O O . ILE A 1 66 ? -31.633 11.566 51.130 1.00 78.12 66 ILE A O 1
ATOM 545 N N . LEU A 1 67 ? -30.485 11.604 49.188 1.00 85.25 67 LEU A N 1
ATOM 546 C CA . LEU A 1 67 ? -29.900 12.928 49.370 1.00 85.25 67 LEU A CA 1
ATOM 547 C C . LEU A 1 67 ? -30.778 13.970 48.675 1.00 85.25 67 LEU A C 1
ATOM 549 O O . LEU A 1 67 ? -30.905 13.997 47.453 1.00 85.25 67 LEU A O 1
ATOM 553 N N . ARG A 1 68 ? -31.374 14.864 49.463 1.00 85.06 68 ARG A N 1
ATOM 554 C CA . ARG A 1 68 ? -32.205 15.964 48.968 1.00 85.06 68 ARG A CA 1
ATOM 555 C C . ARG A 1 68 ? -31.383 17.245 48.872 1.00 85.06 68 ARG A C 1
ATOM 557 O O . ARG A 1 68 ? -30.786 17.677 49.860 1.00 85.06 68 ARG A O 1
ATOM 564 N N . LEU A 1 69 ? -31.385 17.873 47.696 1.00 87.69 69 LEU A N 1
ATOM 565 C CA . LEU A 1 69 ? -30.886 19.236 47.515 1.00 87.69 69 LEU A CA 1
ATOM 566 C C . LEU A 1 69 ? -31.901 20.213 48.119 1.00 87.69 69 LEU A C 1
ATOM 568 O O . LEU A 1 69 ? -32.966 20.431 47.550 1.00 87.69 69 LEU A O 1
ATOM 572 N N . THR A 1 70 ? -31.577 20.769 49.283 1.00 86.19 70 THR A N 1
ATOM 573 C CA . THR A 1 70 ? -32.496 21.622 50.064 1.00 86.19 70 THR A CA 1
ATOM 574 C C . THR A 1 70 ? -32.266 23.117 49.865 1.00 86.19 70 THR A C 1
ATOM 576 O O . THR A 1 70 ? -33.178 23.910 50.064 1.00 86.19 70 THR A O 1
ATOM 579 N N . ALA A 1 71 ? -31.060 23.507 49.455 1.00 85.06 71 ALA A N 1
ATOM 580 C CA . ALA A 1 71 ? -30.703 24.885 49.148 1.00 85.06 71 ALA A CA 1
ATOM 581 C C . ALA A 1 71 ? -29.462 24.932 48.247 1.00 85.06 71 ALA A C 1
ATOM 583 O O . ALA A 1 71 ? -28.681 23.977 48.194 1.00 85.06 71 ALA A O 1
ATOM 584 N N . VAL A 1 72 ? -29.258 26.072 47.586 1.00 86.69 72 VAL A N 1
ATOM 585 C CA . VAL A 1 72 ? -27.995 26.442 46.935 1.00 86.69 72 VAL A CA 1
ATOM 586 C C . VAL A 1 72 ? -27.552 27.771 47.541 1.00 86.69 72 VAL A C 1
ATOM 588 O O . VAL A 1 72 ? -28.225 28.781 47.352 1.00 86.69 72 VAL A O 1
ATOM 591 N N . GLN A 1 73 ? -26.466 27.767 48.317 1.00 83.56 73 GLN A N 1
ATOM 592 C CA . GLN A 1 73 ? -26.002 28.971 49.020 1.00 83.56 73 GLN A CA 1
ATOM 593 C C . GLN A 1 73 ? -25.250 29.936 48.086 1.00 83.56 73 GLN A C 1
ATOM 595 O O . GLN A 1 73 ? -24.771 29.546 47.018 1.00 83.56 73 GLN A O 1
ATOM 600 N N . GLU A 1 74 ? -25.170 31.209 48.488 1.00 66.06 74 GLU A N 1
ATOM 601 C CA . GLU A 1 74 ? -24.477 32.276 47.755 1.00 66.06 74 GLU A CA 1
ATOM 602 C C . GLU A 1 74 ? -22.944 32.137 47.776 1.00 66.06 74 GLU A C 1
ATOM 604 O O . GLU A 1 74 ? -22.352 31.606 48.717 1.00 66.06 74 GLU A O 1
ATOM 609 N N . GLY A 1 75 ? -22.302 32.650 46.721 1.00 65.62 75 GLY A N 1
ATOM 610 C CA . GLY A 1 75 ? -20.875 32.483 46.438 1.00 65.62 75 GLY A CA 1
ATOM 611 C C . GLY A 1 75 ? -20.633 31.442 45.342 1.00 65.62 75 GLY A C 1
ATOM 612 O O . GLY A 1 75 ? -21.487 31.229 44.483 1.00 65.62 75 GLY A O 1
ATOM 613 N N . SER A 1 76 ? -19.470 30.784 45.379 1.00 60.97 76 SER A N 1
ATOM 614 C CA . SER A 1 76 ? -19.267 29.527 44.649 1.00 60.97 76 SER A CA 1
ATOM 615 C C . SER A 1 76 ? -20.418 28.571 44.964 1.00 60.97 76 SER A C 1
ATOM 617 O O . SER A 1 76 ? -20.769 28.446 46.132 1.00 60.97 76 SER A O 1
ATOM 619 N N . VAL A 1 77 ? -20.998 27.905 43.968 1.00 82.06 77 VAL A N 1
ATOM 620 C CA . VAL A 1 77 ? -22.209 27.082 44.142 1.00 82.06 77 VAL A CA 1
ATOM 621 C C . VAL A 1 77 ? -22.021 26.012 45.234 1.00 82.06 77 VAL A C 1
ATOM 623 O O . VAL A 1 77 ? -21.269 25.054 45.050 1.00 82.06 77 VAL A O 1
ATOM 626 N N . ILE A 1 78 ? -22.714 26.155 46.373 1.00 85.81 78 ILE A N 1
ATOM 627 C CA . ILE A 1 78 ? -22.703 25.193 47.495 1.00 85.81 78 ILE A CA 1
ATOM 628 C C . ILE A 1 78 ? -24.081 24.518 47.589 1.00 85.81 78 ILE A C 1
ATOM 630 O O . ILE A 1 78 ? -25.013 25.105 48.150 1.00 85.81 78 ILE A O 1
ATOM 634 N N . PRO A 1 79 ? -24.250 23.305 47.030 1.00 85.31 79 PRO A N 1
ATOM 635 C CA . PRO A 1 79 ? -25.455 22.510 47.235 1.00 85.31 79 PRO A CA 1
ATOM 636 C C . PRO A 1 79 ? -25.528 21.978 48.673 1.00 85.31 79 PRO A C 1
ATOM 638 O O . PRO A 1 79 ? -24.610 21.310 49.150 1.00 85.31 79 PRO A O 1
ATOM 641 N N . VAL A 1 80 ? -26.648 22.228 49.354 1.00 85.19 80 VAL A N 1
ATOM 642 C CA . VAL A 1 80 ? -26.914 21.690 50.697 1.00 85.19 80 VAL A CA 1
ATOM 643 C C . VAL A 1 80 ? -27.661 20.363 50.570 1.00 85.19 80 VAL A C 1
ATOM 645 O O . VAL A 1 80 ? -28.876 20.339 50.340 1.00 85.19 80 VAL A O 1
ATOM 648 N N . LEU A 1 81 ? -26.923 19.258 50.704 1.00 86.00 81 LEU A N 1
ATOM 649 C CA . LEU A 1 81 ? -27.460 17.898 50.642 1.00 86.00 81 LEU A CA 1
ATOM 650 C C . LEU A 1 81 ? -27.828 17.402 52.039 1.00 86.00 81 LEU A C 1
ATOM 652 O O . LEU A 1 81 ? -26.962 17.267 52.903 1.00 86.00 81 LEU A O 1
ATOM 656 N N . ARG A 1 82 ? -29.104 17.083 52.251 1.00 84.69 82 ARG A N 1
ATOM 657 C CA . ARG A 1 82 ? -29.603 16.508 53.508 1.00 84.69 82 ARG A CA 1
ATOM 658 C C . ARG A 1 82 ? -30.180 15.121 53.274 1.00 84.69 82 ARG A C 1
ATOM 660 O O . ARG A 1 82 ? -30.685 14.829 52.192 1.00 84.69 82 ARG A O 1
ATOM 667 N N . ARG A 1 83 ? -30.090 14.263 54.288 1.00 81.81 83 ARG A N 1
ATOM 668 C CA . ARG A 1 83 ? -30.745 12.950 54.276 1.00 81.81 83 ARG A CA 1
ATOM 669 C C . ARG A 1 83 ? -32.252 13.134 54.435 1.00 81.81 83 ARG A C 1
ATOM 671 O O . ARG A 1 83 ? -32.688 14.042 55.134 1.00 81.81 83 ARG A O 1
ATOM 678 N N . ASP A 1 84 ? -33.030 12.265 53.807 1.00 72.25 84 ASP A N 1
ATOM 679 C CA . ASP A 1 84 ? -34.482 12.233 53.982 1.00 72.25 84 ASP A CA 1
ATOM 680 C C . ASP A 1 84 ? -34.873 11.741 55.389 1.00 72.25 84 ASP A C 1
ATOM 682 O O . ASP A 1 84 ? -34.602 10.593 55.752 1.00 72.25 84 ASP A O 1
ATOM 686 N N . GLU A 1 85 ? -35.504 12.610 56.181 1.00 62.41 85 GLU A N 1
ATOM 687 C CA . GLU A 1 85 ? -35.876 12.345 57.577 1.00 62.41 85 GLU A CA 1
ATOM 688 C C . GLU A 1 85 ? -36.995 11.309 57.740 1.00 62.41 85 GLU A C 1
ATOM 690 O O . GLU A 1 85 ? -37.086 10.658 58.778 1.00 62.41 85 GLU A O 1
ATOM 695 N N . PHE A 1 86 ? -37.835 11.074 56.727 1.00 58.62 86 PHE A N 1
ATOM 696 C CA . PHE A 1 86 ? -38.876 10.043 56.847 1.00 58.62 86 PHE A CA 1
ATOM 697 C C . PHE A 1 86 ? -38.289 8.629 56.963 1.00 58.62 86 PHE A C 1
ATOM 699 O O . PHE A 1 86 ? -38.933 7.733 57.503 1.00 58.62 86 PHE A O 1
ATOM 706 N N . LEU A 1 87 ? -37.051 8.437 56.497 1.00 57.22 87 LEU A N 1
ATOM 707 C CA . LEU A 1 87 ? -36.315 7.180 56.618 1.00 57.22 87 LEU A CA 1
ATOM 708 C C . LEU A 1 87 ? -35.518 7.083 57.934 1.00 57.22 87 LEU A C 1
ATOM 710 O O . LEU A 1 87 ? -35.136 5.979 58.320 1.00 57.22 87 LEU A O 1
ATOM 714 N N . THR A 1 88 ? -35.283 8.200 58.642 1.00 52.31 88 THR A N 1
ATOM 715 C CA . THR A 1 88 ? -34.415 8.241 59.839 1.00 52.31 88 THR A CA 1
ATOM 716 C C . THR A 1 88 ? -35.097 7.740 61.110 1.00 52.31 88 THR A C 1
ATOM 718 O O . THR A 1 88 ? -34.411 7.382 62.067 1.00 52.31 88 THR A O 1
ATOM 721 N N . GLN A 1 89 ? -36.431 7.660 61.125 1.00 54.59 89 GLN A N 1
ATOM 722 C CA . GLN A 1 89 ? -37.212 7.177 62.271 1.00 54.59 89 GLN A CA 1
ATOM 723 C C . GLN A 1 89 ? -37.382 5.647 62.305 1.00 54.59 89 GLN A C 1
ATOM 725 O O . GLN A 1 89 ? -37.892 5.108 63.288 1.00 54.59 89 GLN A O 1
ATOM 730 N N . ASP A 1 90 ? -36.942 4.927 61.267 1.00 58.66 90 ASP A N 1
ATOM 731 C CA . ASP A 1 90 ? -36.988 3.464 61.234 1.00 58.66 90 ASP A CA 1
ATOM 732 C C . ASP A 1 90 ? -35.778 2.863 61.976 1.00 58.66 90 ASP A C 1
ATOM 734 O O . ASP A 1 90 ? -34.622 2.957 61.544 1.00 58.66 90 ASP A O 1
ATOM 738 N N . ALA A 1 91 ? -36.045 2.201 63.106 1.00 59.31 91 ALA A N 1
ATOM 739 C CA . ALA A 1 91 ? -35.032 1.566 63.949 1.00 59.31 91 ALA A CA 1
ATOM 740 C C . ALA A 1 91 ? -34.218 0.472 63.223 1.00 59.31 91 ALA A C 1
ATOM 742 O O . ALA A 1 91 ? -33.106 0.157 63.649 1.00 59.31 91 ALA A O 1
ATOM 743 N N . LEU A 1 92 ? -34.734 -0.097 62.125 1.00 62.03 92 LEU A N 1
ATOM 744 C CA . LEU A 1 92 ? -34.016 -1.073 61.296 1.00 62.03 92 LEU A CA 1
ATOM 745 C C . LEU A 1 92 ? -33.023 -0.415 60.329 1.00 62.03 92 LEU A C 1
ATOM 747 O O . LEU A 1 92 ? -32.071 -1.067 59.893 1.00 62.03 92 LEU A O 1
ATOM 751 N N . ILE A 1 93 ? -33.247 0.855 59.988 1.00 60.09 93 ILE A N 1
ATOM 752 C CA . ILE A 1 93 ? -32.447 1.622 59.027 1.00 60.09 93 ILE A CA 1
ATOM 753 C C . ILE A 1 93 ? -31.353 2.420 59.737 1.00 60.09 93 ILE A C 1
ATOM 755 O O . ILE A 1 93 ? -30.270 2.589 59.180 1.00 60.09 93 ILE A O 1
ATOM 759 N N . SER A 1 94 ? -31.593 2.836 60.983 1.00 61.09 94 SER A N 1
ATOM 760 C CA . SER A 1 94 ? -30.669 3.668 61.762 1.00 61.09 94 SER A CA 1
ATOM 761 C C . SER A 1 94 ? -29.196 3.185 61.769 1.00 61.09 94 SER A C 1
ATOM 763 O O . SER A 1 94 ? -28.306 3.980 61.464 1.00 61.09 94 SER A O 1
ATOM 765 N N . PRO A 1 95 ? -28.890 1.880 61.954 1.00 67.56 95 PRO A N 1
ATOM 766 C CA . PRO A 1 95 ? -27.509 1.376 61.911 1.00 67.56 95 PRO A CA 1
ATOM 767 C C . PRO A 1 95 ? -26.843 1.422 60.525 1.00 67.56 95 PRO A C 1
ATOM 769 O O . PRO A 1 95 ? -25.636 1.224 60.406 1.00 67.56 95 PRO A O 1
ATOM 772 N N . LEU A 1 96 ? -27.614 1.625 59.449 1.00 68.69 96 LEU A N 1
ATOM 773 C CA . LEU A 1 96 ? -27.073 1.761 58.096 1.00 68.69 96 LEU A CA 1
ATOM 774 C C . LEU A 1 96 ? -26.488 3.158 57.853 1.00 68.69 96 LEU A C 1
ATOM 776 O O . LEU A 1 96 ? -25.624 3.285 56.987 1.00 68.69 96 LEU A O 1
ATOM 780 N N . TYR A 1 97 ? -26.897 4.181 58.618 1.00 70.69 97 TYR A N 1
ATOM 781 C CA . TYR A 1 97 ? -26.400 5.556 58.467 1.00 70.69 97 TYR A CA 1
ATOM 782 C C . TYR A 1 97 ? -24.889 5.669 58.647 1.00 70.69 97 TYR A C 1
ATOM 784 O O . TYR A 1 97 ? -24.240 6.371 57.867 1.00 70.69 97 TYR A O 1
ATOM 792 N N . ASP A 1 98 ? -24.325 4.899 59.578 1.00 80.44 98 ASP A N 1
ATOM 793 C CA . ASP A 1 98 ? -22.884 4.856 59.818 1.00 80.44 98 ASP A CA 1
ATOM 794 C C . ASP A 1 98 ? -22.111 4.456 58.555 1.00 80.44 98 ASP A C 1
ATOM 796 O O . ASP A 1 98 ? -21.032 4.986 58.294 1.00 80.44 98 ASP A O 1
ATOM 800 N N . TYR A 1 99 ? -22.667 3.575 57.716 1.00 87.06 99 TYR A N 1
ATOM 801 C CA . TYR A 1 99 ? -22.016 3.151 56.475 1.00 87.06 99 TYR A CA 1
ATOM 802 C C . TYR A 1 99 ? -22.013 4.238 55.402 1.00 87.06 99 TYR A C 1
ATOM 804 O O . TYR A 1 99 ? -21.078 4.293 54.605 1.00 87.06 99 TYR A O 1
ATOM 812 N N . PHE A 1 100 ? -23.016 5.115 55.375 1.00 88.69 100 PHE A N 1
ATOM 813 C CA . PHE A 1 100 ? -23.048 6.239 54.438 1.00 88.69 100 PHE A CA 1
ATOM 814 C C . PHE A 1 100 ? -22.086 7.354 54.860 1.00 88.69 100 PHE A C 1
ATOM 816 O O . PHE A 1 100 ? -21.422 7.936 54.002 1.00 88.69 100 PHE A O 1
ATOM 823 N N . ASP A 1 101 ? -21.936 7.603 56.165 1.00 88.12 101 ASP A N 1
ATOM 824 C CA . ASP A 1 101 ? -20.891 8.499 56.678 1.00 88.12 101 ASP A CA 1
ATOM 825 C C . ASP A 1 101 ? -19.490 7.932 56.442 1.00 88.12 101 ASP A C 1
ATOM 827 O O . ASP A 1 101 ? -18.617 8.640 55.937 1.00 88.12 101 ASP A O 1
ATOM 831 N N . GLN A 1 102 ? -19.282 6.641 56.715 1.00 90.19 102 GLN A N 1
ATOM 832 C CA . GLN A 1 102 ? -18.028 5.954 56.395 1.00 90.19 102 GLN A CA 1
ATOM 833 C C . GLN A 1 102 ? -17.726 6.004 54.893 1.00 90.19 102 GLN A C 1
ATOM 835 O O . GLN A 1 102 ? -16.584 6.245 54.509 1.00 90.19 102 GLN A O 1
ATOM 840 N N . ALA A 1 103 ? -18.735 5.836 54.033 1.00 92.44 103 ALA A N 1
ATOM 841 C CA . ALA A 1 103 ? -18.569 5.937 52.587 1.00 92.44 103 ALA A CA 1
ATOM 842 C C . ALA A 1 103 ? -18.132 7.335 52.152 1.00 92.44 103 ALA A C 1
ATOM 844 O O . ALA A 1 103 ? -17.183 7.468 51.382 1.00 92.44 103 ALA A O 1
ATOM 845 N N . ARG A 1 104 ? -18.776 8.380 52.681 1.00 91.88 104 ARG A N 1
ATOM 846 C CA . ARG A 1 104 ? -18.383 9.770 52.434 1.00 91.88 104 ARG A CA 1
ATOM 847 C C . ARG A 1 104 ? -16.938 10.030 52.862 1.00 91.88 104 ARG A C 1
ATOM 849 O O . ARG A 1 104 ? -16.181 10.627 52.101 1.00 91.88 104 ARG A O 1
ATOM 856 N N . LEU A 1 105 ? -16.549 9.573 54.052 1.00 91.62 105 LEU A N 1
ATOM 857 C CA . LEU A 1 105 ? -15.180 9.714 54.553 1.00 91.62 105 LEU A CA 1
ATOM 858 C C . LEU A 1 105 ? -14.170 8.969 53.670 1.00 91.62 105 LEU A C 1
ATOM 860 O O . LEU A 1 105 ? -13.139 9.540 53.328 1.00 91.62 105 LEU A O 1
ATOM 864 N N . ALA A 1 106 ? -14.488 7.743 53.247 1.00 92.56 106 ALA A N 1
ATOM 865 C CA . ALA A 1 106 ? -13.638 6.950 52.360 1.00 92.56 106 ALA A CA 1
ATOM 866 C C . ALA A 1 106 ? -13.461 7.606 50.980 1.00 92.56 106 ALA A C 1
ATOM 868 O O . ALA A 1 106 ? -12.355 7.619 50.448 1.00 92.56 106 ALA A O 1
ATOM 869 N N . ILE A 1 107 ? -14.523 8.195 50.415 1.00 92.75 107 ILE A N 1
ATOM 870 C CA . ILE A 1 107 ? -14.446 8.960 49.160 1.00 92.75 107 ILE A CA 1
ATOM 871 C C . ILE A 1 107 ? -13.542 10.184 49.343 1.00 92.75 107 ILE A C 1
ATOM 873 O O . ILE A 1 107 ? -12.633 10.390 48.544 1.00 92.75 107 ILE A O 1
ATOM 877 N N . ASN A 1 108 ? -13.743 10.968 50.408 1.00 92.25 108 ASN A N 1
ATOM 878 C CA . ASN A 1 108 ? -12.931 12.158 50.679 1.00 92.25 108 ASN A CA 1
ATOM 879 C C . ASN A 1 108 ? -11.448 11.809 50.892 1.00 92.25 108 ASN A C 1
ATOM 881 O O . ASN A 1 108 ? -10.576 12.511 50.383 1.00 92.25 108 ASN A O 1
ATOM 885 N N . GLN A 1 109 ? -11.153 10.713 51.598 1.00 91.19 109 GLN A N 1
ATOM 886 C CA . GLN A 1 109 ? -9.785 10.228 51.776 1.00 91.19 109 GLN A CA 1
ATOM 887 C C . GLN A 1 109 ? -9.156 9.832 50.434 1.00 91.19 109 GLN A C 1
ATOM 889 O O . GLN A 1 109 ? -8.063 10.296 50.114 1.00 91.19 109 GLN A O 1
ATOM 894 N N . ALA A 1 110 ? -9.867 9.040 49.629 1.00 90.81 110 ALA A N 1
ATOM 895 C CA . ALA A 1 110 ? -9.388 8.596 48.325 1.00 90.81 110 ALA A CA 1
ATOM 896 C C . ALA A 1 110 ? -9.127 9.774 47.369 1.00 90.81 110 ALA A C 1
ATOM 898 O O . ALA A 1 110 ? -8.159 9.759 46.615 1.00 90.81 110 ALA A O 1
ATOM 899 N N . LEU A 1 111 ? -9.948 10.829 47.427 1.00 91.06 111 LEU A N 1
ATOM 900 C CA . LEU A 1 111 ? -9.702 12.077 46.698 1.00 91.06 111 LEU A CA 1
ATOM 901 C C . LEU A 1 111 ? -8.404 12.763 47.133 1.00 91.06 111 LEU A C 1
ATOM 903 O O . LEU A 1 111 ? -7.617 13.167 46.279 1.00 91.06 111 LEU A O 1
ATOM 907 N N . GLY A 1 112 ? -8.164 12.873 48.442 1.00 88.94 112 GLY A N 1
ATOM 908 C CA . GLY A 1 112 ? -6.929 13.463 48.962 1.00 88.94 112 GLY A CA 1
ATOM 909 C C . GLY A 1 112 ? -5.681 12.671 48.555 1.00 88.94 112 GLY A C 1
ATOM 910 O O . GLY A 1 112 ? -4.654 13.256 48.203 1.00 88.94 112 GLY A O 1
ATOM 911 N N . GLU A 1 113 ? -5.774 11.340 48.541 1.00 87.81 113 GLU A N 1
ATOM 912 C CA . GLU A 1 113 ? -4.693 10.447 48.105 1.00 87.81 113 GLU A CA 1
ATOM 913 C C . GLU A 1 113 ? -4.450 10.524 46.588 1.00 87.81 113 GLU A C 1
ATOM 915 O O . GLU A 1 113 ? -3.296 10.566 46.158 1.00 87.81 113 GLU A O 1
ATOM 920 N N . LEU A 1 114 ? -5.502 10.658 45.771 1.00 86.38 114 LEU A N 1
ATOM 921 C CA . LEU A 1 114 ? -5.383 10.891 44.325 1.00 86.38 114 LEU A CA 1
ATOM 922 C C . LEU A 1 114 ? -4.723 12.234 44.002 1.00 86.38 114 LEU A C 1
ATOM 924 O O . LEU A 1 114 ? -3.904 12.326 43.079 1.00 86.38 114 LEU A O 1
ATOM 928 N N . GLU A 1 115 ? -5.093 13.281 44.741 1.00 84.25 115 GLU A N 1
ATOM 929 C CA . GLU A 1 115 ? -4.528 14.621 44.583 1.00 84.25 115 GLU A CA 1
ATOM 930 C C . GLU A 1 115 ? -3.028 14.614 44.918 1.00 84.25 115 GLU A C 1
ATOM 932 O O . GLU A 1 115 ? -2.223 15.121 44.130 1.00 84.25 115 GLU A O 1
ATOM 937 N N . SER A 1 116 ? -2.651 13.957 46.021 1.00 83.31 116 SER A N 1
ATOM 938 C CA . SER A 1 116 ? -1.292 13.995 46.581 1.00 83.31 116 SER A CA 1
ATOM 939 C C . SER A 1 116 ? -0.335 12.957 45.976 1.00 83.31 116 SER A C 1
ATOM 941 O O . SER A 1 116 ? 0.806 13.282 45.659 1.00 83.31 116 SER A O 1
ATOM 943 N N . ASN A 1 117 ? -0.785 11.709 45.809 1.00 77.31 117 ASN A N 1
ATOM 944 C CA . ASN A 1 117 ? 0.069 10.535 45.572 1.00 77.31 117 ASN A CA 1
ATOM 945 C C . ASN A 1 117 ? -0.273 9.761 44.290 1.00 77.31 117 ASN A C 1
ATOM 947 O O . ASN A 1 117 ? 0.347 8.735 44.012 1.00 77.31 117 ASN A O 1
ATOM 951 N N . ASN A 1 118 ? -1.252 10.229 43.510 1.00 75.75 118 ASN A N 1
ATOM 952 C CA . ASN A 1 118 ? -1.706 9.579 42.278 1.00 75.75 118 ASN A CA 1
ATOM 953 C C . ASN A 1 118 ? -2.142 8.107 42.475 1.00 75.75 118 ASN A C 1
ATOM 955 O O . ASN A 1 118 ? -1.892 7.254 41.624 1.00 75.75 118 ASN A O 1
ATOM 959 N N . ASN A 1 119 ? -2.768 7.795 43.615 1.00 78.06 119 ASN A N 1
ATOM 960 C CA . ASN A 1 119 ? -3.318 6.475 43.930 1.00 78.06 119 ASN A CA 1
ATOM 961 C C . ASN A 1 119 ? -4.623 6.597 44.745 1.00 78.06 119 ASN A C 1
ATOM 963 O O . ASN A 1 119 ? -4.973 7.681 45.195 1.00 78.06 119 ASN A O 1
ATOM 967 N N . LEU A 1 120 ? -5.359 5.492 44.908 1.00 73.56 120 LEU A N 1
ATOM 968 C CA . LEU A 1 120 ? -6.646 5.443 45.633 1.00 73.56 120 LEU A CA 1
ATOM 969 C C . LEU A 1 120 ? -6.537 4.934 47.087 1.00 73.56 120 LEU A C 1
ATOM 971 O O . LEU A 1 120 ? -7.560 4.636 47.704 1.00 73.56 120 LEU A O 1
ATOM 975 N N . GLY A 1 121 ? -5.306 4.778 47.587 1.00 69.88 121 GLY A N 1
ATOM 976 C CA . GLY A 1 121 ? -4.977 4.137 48.865 1.00 69.88 121 GLY A CA 1
ATOM 977 C C . GLY A 1 121 ? -5.650 2.787 49.123 1.00 69.88 121 GLY A C 1
ATOM 978 O O . GLY A 1 121 ? -6.228 2.153 48.243 1.00 69.88 121 GLY A O 1
ATOM 979 N N . GLY A 1 122 ? -5.499 2.289 50.353 1.00 69.75 122 GLY A N 1
ATOM 980 C CA . GLY A 1 122 ? -5.961 0.949 50.740 1.00 69.75 122 GLY A CA 1
ATOM 981 C C . GLY A 1 122 ? -7.382 0.896 51.311 1.00 69.75 122 GLY A C 1
ATOM 982 O O . GLY A 1 122 ? -7.965 -0.185 51.396 1.00 69.75 122 GLY A O 1
ATOM 983 N N . SER A 1 123 ? -7.943 2.035 51.728 1.00 74.50 123 SER A N 1
ATOM 984 C CA . SER A 1 123 ? -9.257 2.093 52.382 1.00 74.50 123 SER A CA 1
ATOM 985 C C . SER A 1 123 ? -10.422 2.131 51.387 1.00 74.50 123 SER A C 1
ATOM 987 O O . SER A 1 123 ? -11.520 1.677 51.723 1.00 74.50 123 SER A O 1
ATOM 989 N N . PHE A 1 124 ? -10.201 2.607 50.155 1.00 88.12 124 PHE A N 1
ATOM 990 C CA . PHE A 1 124 ? -11.246 2.696 49.138 1.00 88.12 124 PHE A CA 1
ATOM 991 C C . PHE A 1 124 ? -11.602 1.317 48.543 1.00 88.12 124 PHE A C 1
ATOM 993 O O . PHE A 1 124 ? -10.710 0.532 48.202 1.00 88.12 124 PHE A O 1
ATOM 1000 N N . PRO A 1 125 ? -12.896 0.977 48.373 1.00 87.12 125 PRO A N 1
ATOM 1001 C CA . PRO A 1 125 ? -13.271 -0.281 47.743 1.00 87.12 125 PRO A CA 1
ATOM 1002 C C . PRO A 1 125 ? -12.946 -0.338 46.244 1.00 87.12 125 PRO A C 1
ATOM 1004 O O . PRO A 1 125 ? -13.560 0.365 45.442 1.00 87.12 125 PRO A O 1
ATOM 1007 N N . VAL A 1 126 ? -12.008 -1.206 45.847 1.00 80.62 126 VAL A N 1
ATOM 1008 C CA . VAL A 1 126 ? -11.554 -1.358 44.449 1.00 80.62 126 VAL A CA 1
ATOM 1009 C C . VAL A 1 126 ? -12.690 -1.703 43.479 1.00 80.62 126 VAL A C 1
ATOM 1011 O O . VAL A 1 126 ? -12.708 -1.262 42.333 1.00 80.62 126 VAL A O 1
ATOM 1014 N N . GLU A 1 127 ? -13.702 -2.425 43.952 1.00 79.81 127 GLU A N 1
ATOM 1015 C CA . GLU A 1 127 ? -14.913 -2.760 43.206 1.00 79.81 127 GLU A CA 1
ATOM 1016 C C . GLU A 1 127 ? -15.788 -1.537 42.856 1.00 79.81 127 GLU A C 1
ATOM 1018 O O . GLU A 1 127 ? -16.625 -1.612 41.956 1.00 79.81 127 GLU A O 1
ATOM 1023 N N . CYS A 1 128 ? -15.593 -0.406 43.540 1.00 87.00 128 CYS A N 1
ATOM 1024 C CA . CYS A 1 128 ? -16.321 0.847 43.328 1.00 87.00 128 CYS A CA 1
ATOM 1025 C C . CYS A 1 128 ? -15.563 1.844 42.441 1.00 87.00 128 CYS A C 1
ATOM 1027 O O . CYS A 1 128 ? -16.086 2.921 42.157 1.00 87.00 128 CYS A O 1
ATOM 1029 N N . ILE A 1 129 ? -14.355 1.508 41.971 1.00 84.50 129 ILE A N 1
ATOM 1030 C CA . ILE A 1 129 ? -13.522 2.417 41.166 1.00 84.50 129 ILE A CA 1
ATOM 1031 C C . ILE A 1 129 ? -14.253 2.862 39.894 1.00 84.50 129 ILE A C 1
ATOM 1033 O O . ILE A 1 129 ? -14.187 4.031 39.518 1.00 84.50 129 ILE A O 1
ATOM 1037 N N . LYS A 1 130 ? -15.016 1.960 39.261 1.00 79.62 130 LYS A N 1
ATOM 1038 C CA . LYS A 1 130 ? -15.780 2.294 38.052 1.00 79.62 130 LYS A CA 1
ATOM 1039 C C . LYS A 1 130 ? -16.881 3.323 38.312 1.00 79.62 130 LYS A C 1
ATOM 1041 O O . LYS A 1 130 ? -17.074 4.239 37.514 1.00 79.62 130 LYS A O 1
ATOM 1046 N N . ASP A 1 131 ? -17.577 3.190 39.439 1.00 84.25 131 ASP A N 1
ATOM 1047 C CA . ASP A 1 131 ? -18.587 4.159 39.874 1.00 84.25 131 ASP A CA 1
ATOM 1048 C C . ASP A 1 131 ? -17.938 5.500 40.224 1.00 84.25 131 ASP A C 1
ATOM 1050 O O . ASP A 1 131 ? -18.506 6.555 39.954 1.00 84.25 131 ASP A O 1
ATOM 1054 N N . PHE A 1 132 ? -16.717 5.466 40.763 1.00 87.62 132 PHE A N 1
ATOM 1055 C CA . PHE A 1 132 ? -15.968 6.664 41.117 1.00 87.62 132 PHE A CA 1
ATOM 1056 C C . PHE A 1 132 ? -15.491 7.429 39.874 1.00 87.62 132 PHE A C 1
ATOM 1058 O O . PHE A 1 132 ? -15.680 8.638 39.778 1.00 87.62 132 PHE A O 1
ATOM 1065 N N . ALA A 1 133 ? -14.969 6.740 38.858 1.00 82.12 133 ALA A N 1
ATOM 1066 C CA . ALA A 1 133 ? -14.576 7.361 37.586 1.00 82.12 133 ALA A CA 1
ATOM 1067 C C . ALA A 1 133 ? -15.774 7.906 36.774 1.00 82.12 133 ALA A C 1
ATOM 1069 O O . ALA A 1 133 ? -15.615 8.712 35.844 1.00 82.12 133 ALA A O 1
ATOM 1070 N N . ALA A 1 134 ? -17.004 7.522 37.130 1.00 80.00 134 ALA A N 1
ATOM 1071 C CA . ALA A 1 134 ? -18.200 8.152 36.593 1.00 80.00 134 ALA A CA 1
ATOM 1072 C C . ALA A 1 134 ? -18.421 9.578 37.128 1.00 80.00 134 ALA A C 1
ATOM 1074 O O . ALA A 1 134 ? -19.274 10.259 36.572 1.00 80.00 134 ALA A O 1
ATOM 1075 N N . PHE A 1 135 ? -17.682 10.034 38.142 1.00 82.38 135 PHE A N 1
ATOM 1076 C CA . PHE A 1 135 ? -17.817 11.353 38.761 1.00 82.38 135 PHE A CA 1
ATOM 1077 C C . PHE A 1 135 ? -17.038 12.460 38.016 1.00 82.38 135 PHE A C 1
ATOM 1079 O O . PHE A 1 135 ? -15.927 12.243 37.528 1.00 82.38 135 PHE A O 1
ATOM 1086 N N . GLY A 1 136 ? -17.635 13.648 37.895 1.00 77.50 136 GLY A N 1
ATOM 1087 C CA . GLY A 1 136 ? -17.125 14.840 37.206 1.00 77.50 136 GLY A CA 1
ATOM 1088 C C . GLY A 1 136 ? -17.109 14.765 35.681 1.00 77.50 136 GLY A C 1
ATOM 1089 O O . GLY A 1 136 ? -16.266 15.406 35.058 1.00 77.50 136 GLY A O 1
ATOM 1090 N N . ARG A 1 137 ? -18.017 13.991 35.063 1.00 80.44 137 ARG A N 1
ATOM 1091 C CA . ARG A 1 137 ? -18.158 13.965 33.590 1.00 80.44 137 ARG A CA 1
ATOM 1092 C C . ARG A 1 137 ? -18.614 15.312 33.041 1.00 80.44 137 ARG A C 1
ATOM 1094 O O . ARG A 1 137 ? -18.298 15.623 31.901 1.00 80.44 137 ARG A O 1
ATOM 1101 N N . SER A 1 138 ? -19.378 16.073 33.821 1.00 82.88 138 SER A N 1
ATOM 1102 C CA . SER A 1 138 ? -19.927 17.362 33.406 1.00 82.88 138 SER A CA 1
ATOM 1103 C C . SER A 1 138 ? -18.999 18.546 33.693 1.00 82.88 138 SER A C 1
ATOM 1105 O O . SER A 1 138 ? -19.388 19.679 33.397 1.00 82.88 138 SER A O 1
ATOM 1107 N N . LEU A 1 139 ? -17.835 18.316 34.317 1.00 84.62 139 LEU A N 1
ATOM 1108 C CA . LEU A 1 139 ? -16.888 19.376 34.661 1.00 84.62 139 LEU A CA 1
ATOM 1109 C C . LEU A 1 139 ? -16.135 19.853 33.421 1.00 84.62 139 LEU A C 1
ATOM 1111 O O . LEU A 1 139 ? -15.569 19.053 32.676 1.00 84.62 139 LEU A O 1
ATOM 1115 N N . ARG A 1 140 ? -16.112 21.172 33.234 1.00 87.12 140 ARG A N 1
ATOM 1116 C CA . ARG A 1 140 ? -15.254 21.851 32.256 1.00 87.12 140 ARG A CA 1
ATOM 1117 C C . ARG A 1 140 ? -13.826 21.987 32.788 1.00 87.12 140 ARG A C 1
ATOM 1119 O O . ARG A 1 140 ? -13.561 21.746 33.962 1.00 87.12 140 ARG A O 1
ATOM 1126 N N . GLU A 1 141 ? -12.898 22.355 31.912 1.00 85.38 141 GLU A N 1
ATOM 1127 C CA . GLU A 1 141 ? -11.460 22.397 32.212 1.00 85.38 141 GLU A CA 1
ATOM 1128 C C . GLU A 1 141 ? -11.104 23.314 33.397 1.00 85.38 141 GLU A C 1
ATOM 1130 O O . GLU A 1 141 ? -10.235 22.979 34.202 1.00 85.38 141 GLU A O 1
ATOM 1135 N N . ASP A 1 142 ? -11.817 24.433 33.544 1.00 89.25 142 ASP A N 1
ATOM 1136 C CA . ASP A 1 142 ? -11.651 25.415 34.618 1.00 89.25 142 ASP A CA 1
ATOM 1137 C C . ASP A 1 142 ? -12.537 25.147 35.849 1.00 89.25 142 ASP A C 1
ATOM 1139 O O . ASP A 1 142 ? -12.456 25.864 36.849 1.00 89.25 142 ASP A O 1
ATOM 1143 N N . GLU A 1 143 ? -13.366 24.104 35.801 1.00 90.94 143 GLU A N 1
ATOM 1144 C CA . GLU A 1 143 ? -14.316 23.742 36.846 1.00 90.94 143 GLU A CA 1
ATOM 1145 C C . GLU A 1 143 ? -13.740 22.687 37.808 1.00 90.94 143 GLU A C 1
ATOM 1147 O O . GLU A 1 143 ? -13.001 21.770 37.437 1.00 90.94 143 GLU A O 1
ATOM 1152 N N . ARG A 1 144 ? -14.109 22.789 39.087 1.00 92.88 144 ARG A N 1
ATOM 1153 C CA . ARG A 1 144 ? -13.745 21.810 40.119 1.00 92.88 144 ARG A CA 1
ATOM 1154 C C . ARG A 1 144 ? -14.828 21.664 41.177 1.00 92.88 144 ARG A C 1
ATOM 1156 O O . ARG A 1 144 ? -15.608 22.585 41.416 1.00 92.88 144 ARG A O 1
ATOM 1163 N N . ILE A 1 145 ? -14.815 20.527 41.862 1.00 92.81 145 ILE A N 1
ATOM 1164 C CA . ILE A 1 145 ? -15.665 20.252 43.021 1.00 92.81 145 ILE A CA 1
ATOM 1165 C C . ILE A 1 145 ? -14.767 20.079 44.242 1.00 92.81 145 ILE A C 1
ATOM 1167 O O . ILE A 1 145 ? -13.822 19.298 44.230 1.00 92.81 145 ILE A O 1
ATOM 1171 N N . GLU A 1 146 ? -15.043 20.841 45.286 1.00 93.06 146 GLU A N 1
ATOM 1172 C CA . GLU A 1 146 ? -14.369 20.800 46.576 1.00 93.06 146 GLU A CA 1
ATOM 1173 C C . GLU A 1 146 ? -15.246 20.021 47.562 1.00 93.06 146 GLU A C 1
ATOM 1175 O O . GLU A 1 146 ? -16.423 20.343 47.739 1.00 93.06 146 GLU A O 1
ATOM 1180 N N . PHE A 1 147 ? -14.668 19.013 48.213 1.00 92.00 147 PHE A N 1
ATOM 1181 C CA . PHE A 1 147 ? -15.335 18.209 49.234 1.00 92.00 147 PHE A CA 1
ATOM 1182 C C . PHE A 1 147 ? -14.687 18.428 50.589 1.00 92.00 147 PHE A C 1
ATOM 1184 O O . PHE A 1 147 ? -13.466 18.416 50.711 1.00 92.00 147 PHE A O 1
ATOM 1191 N N . SER A 1 148 ? -15.499 18.580 51.627 1.00 88.94 148 SER A N 1
ATOM 1192 C CA . SER A 1 148 ? -15.026 18.620 53.012 1.00 88.94 148 SER A CA 1
ATOM 1193 C C . SER A 1 148 ? -16.075 18.046 53.957 1.00 88.94 148 SER A C 1
ATOM 1195 O O . SER A 1 148 ? -17.254 17.922 53.615 1.00 88.94 148 SER A O 1
ATOM 1197 N N . ASN A 1 149 ? -15.635 17.663 55.153 1.00 84.44 149 ASN A N 1
ATOM 1198 C CA . ASN A 1 149 ? -16.527 17.122 56.176 1.00 84.44 149 ASN A CA 1
ATOM 1199 C C . ASN A 1 149 ? -17.330 18.240 56.853 1.00 84.44 149 ASN A C 1
ATOM 1201 O O . ASN A 1 149 ? -18.534 18.107 57.032 1.00 84.44 149 ASN A O 1
ATOM 1205 N N . ASP A 1 150 ? -16.658 19.341 57.181 1.00 80.56 150 ASP A N 1
ATOM 1206 C CA . ASP A 1 150 ? -17.159 20.450 57.998 1.00 80.56 150 ASP A CA 1
ATOM 1207 C C . ASP A 1 150 ? -16.885 21.830 57.365 1.00 80.56 150 ASP A C 1
ATOM 1209 O O . ASP A 1 150 ? -17.080 22.864 57.997 1.00 80.56 150 ASP A O 1
ATOM 1213 N N . GLY A 1 151 ? -16.427 21.864 56.109 1.00 78.31 151 GLY A N 1
ATOM 1214 C CA . GLY A 1 151 ? -16.033 23.094 55.418 1.00 78.31 151 GLY A CA 1
ATOM 1215 C C . GLY A 1 151 ? -14.544 23.435 55.521 1.00 78.31 151 GLY A C 1
ATOM 1216 O O . GLY A 1 151 ? -14.098 24.341 54.812 1.00 78.31 151 GLY A O 1
ATOM 1217 N N . THR A 1 152 ? -13.771 22.717 56.344 1.00 81.00 152 THR A N 1
ATOM 1218 C CA . THR A 1 152 ? -12.319 22.904 56.493 1.00 81.00 152 THR A CA 1
ATOM 1219 C C . THR A 1 152 ? -11.526 21.915 55.628 1.00 81.00 152 THR A C 1
ATOM 1221 O O . THR A 1 152 ? -12.016 20.837 55.297 1.00 81.00 152 THR A O 1
ATOM 1224 N N . ASN A 1 153 ? -10.310 22.302 55.211 1.00 83.94 153 ASN A N 1
ATOM 1225 C CA . ASN A 1 153 ? -9.375 21.492 54.405 1.00 83.94 153 ASN A CA 1
ATOM 1226 C C . ASN A 1 153 ? -10.023 20.719 53.235 1.00 83.94 153 ASN A C 1
ATOM 1228 O O . ASN A 1 153 ? -10.000 19.486 53.222 1.00 83.94 153 ASN A O 1
ATOM 1232 N N . PRO A 1 154 ? -10.617 21.415 52.249 1.00 90.06 154 PRO A N 1
ATOM 1233 C CA . PRO A 1 154 ? -11.314 20.740 51.168 1.00 90.06 154 PRO A CA 1
ATOM 1234 C C . PRO A 1 154 ? -10.357 19.976 50.248 1.00 90.06 154 PRO A C 1
ATOM 1236 O O . PRO A 1 154 ? -9.363 20.538 49.784 1.00 90.06 154 PRO A O 1
ATOM 1239 N N . VAL A 1 155 ? -10.717 18.735 49.920 1.00 91.12 155 VAL A N 1
ATOM 1240 C CA . VAL A 1 155 ? -10.085 17.956 48.846 1.00 91.12 155 VAL A CA 1
ATOM 1241 C C . VAL A 1 155 ? -10.705 18.333 47.508 1.00 91.12 155 VAL A C 1
ATOM 1243 O O . VAL A 1 155 ? -11.911 18.600 47.424 1.00 91.12 155 VAL A O 1
ATOM 1246 N N . ARG A 1 156 ? -9.889 18.396 46.455 1.00 91.81 156 ARG A N 1
ATOM 1247 C CA . ARG A 1 156 ? -10.322 18.922 45.154 1.00 91.81 156 ARG A CA 1
ATOM 1248 C C . ARG A 1 156 ? -10.493 17.804 44.138 1.00 91.81 156 ARG A C 1
ATOM 1250 O O . ARG A 1 156 ? -9.600 16.997 43.920 1.00 91.81 156 ARG A O 1
ATOM 1257 N N . PHE A 1 157 ? -11.618 17.827 43.435 1.00 91.75 157 PHE A N 1
ATOM 1258 C CA . PHE A 1 157 ? -11.860 17.017 42.251 1.00 91.75 157 PHE A CA 1
ATOM 1259 C C . PHE A 1 157 ? -11.907 17.913 41.015 1.00 91.75 157 PHE A C 1
ATOM 1261 O O . PHE A 1 157 ? -12.842 18.690 40.819 1.00 91.75 157 PHE A O 1
ATOM 1268 N N . SER A 1 158 ? -10.863 17.820 40.198 1.00 89.88 158 SER A N 1
ATOM 1269 C CA . SER A 1 158 ? -10.676 18.587 38.961 1.00 89.88 158 SER A CA 1
ATOM 1270 C C . SER A 1 158 ? -10.620 17.673 37.737 1.00 89.88 158 SER A C 1
ATOM 1272 O O . SER A 1 158 ? -10.525 16.450 37.871 1.00 89.88 158 SER A O 1
ATOM 1274 N N . HIS A 1 159 ? -10.572 18.262 36.539 1.00 85.50 159 HIS A N 1
ATOM 1275 C CA . HIS A 1 159 ? -10.327 17.527 35.293 1.00 85.50 159 HIS A CA 1
ATOM 1276 C C . HIS A 1 159 ? -9.061 16.641 35.359 1.00 85.50 159 HIS A C 1
ATOM 1278 O O . HIS A 1 159 ? -9.073 15.491 34.923 1.00 85.50 159 HIS A O 1
ATOM 1284 N N . ASN A 1 160 ? -7.979 17.126 35.981 1.00 84.50 160 ASN A N 1
ATOM 1285 C CA . ASN A 1 160 ? -6.752 16.342 36.175 1.00 84.50 160 ASN A CA 1
ATOM 1286 C C . ASN A 1 160 ? -6.967 15.155 37.135 1.00 84.50 160 ASN A C 1
ATOM 1288 O O . ASN A 1 160 ? -6.530 14.040 36.865 1.00 84.50 160 ASN A O 1
ATOM 1292 N N . THR A 1 161 ? -7.704 15.372 38.229 1.00 86.25 161 THR A N 1
ATOM 1293 C CA . THR A 1 161 ? -8.033 14.307 39.200 1.00 86.25 161 THR A CA 1
ATOM 1294 C C . THR A 1 161 ? -8.876 13.216 38.545 1.00 86.25 161 THR A C 1
ATOM 1296 O O . THR A 1 161 ? -8.621 12.027 38.722 1.00 86.25 161 THR A O 1
ATOM 1299 N N . ARG A 1 162 ? -9.843 13.625 37.718 1.00 85.62 162 ARG A N 1
ATOM 1300 C CA . ARG A 1 162 ? -10.678 12.732 36.918 1.00 85.62 162 ARG A CA 1
ATOM 1301 C C . ARG A 1 162 ? -9.855 11.894 35.945 1.00 85.62 162 ARG A C 1
ATOM 1303 O O . ARG A 1 162 ? -10.045 10.684 35.906 1.00 85.62 162 ARG A O 1
ATOM 1310 N N . ARG A 1 163 ? -8.937 12.512 35.199 1.00 81.38 163 ARG A N 1
ATOM 1311 C CA . ARG A 1 163 ? -8.052 11.803 34.267 1.00 81.38 163 ARG A CA 1
ATOM 1312 C C . ARG A 1 163 ? -7.249 10.710 34.980 1.00 81.38 163 ARG A C 1
ATOM 1314 O O . ARG A 1 163 ? -7.291 9.561 34.560 1.00 81.38 163 ARG A O 1
ATOM 1321 N N . ARG A 1 164 ? -6.608 11.042 36.104 1.00 83.00 164 ARG A N 1
ATOM 1322 C CA . ARG A 1 164 ? -5.865 10.077 36.940 1.00 83.00 164 ARG A CA 1
ATOM 1323 C C . ARG A 1 164 ? -6.749 8.924 37.417 1.00 83.00 164 ARG A C 1
ATOM 1325 O O . ARG A 1 164 ? -6.351 7.764 37.393 1.00 83.00 164 ARG A O 1
ATOM 1332 N N . LEU A 1 165 ? -7.980 9.231 37.827 1.00 80.88 165 LEU A N 1
ATOM 1333 C CA . LEU A 1 165 ? -8.942 8.223 38.259 1.00 80.88 165 LEU A CA 1
ATOM 1334 C C . LEU A 1 165 ? -9.401 7.315 37.105 1.00 80.88 165 LEU A C 1
ATOM 1336 O O . LEU A 1 165 ? -9.585 6.122 37.324 1.00 80.88 165 LEU A O 1
ATOM 1340 N N . GLN A 1 166 ? -9.559 7.840 35.886 1.00 75.25 166 GLN A N 1
ATOM 1341 C CA . GLN A 1 166 ? -9.851 7.034 34.691 1.00 75.25 166 GLN A CA 1
ATOM 1342 C C . GLN A 1 166 ? -8.687 6.099 34.338 1.00 75.25 166 GLN A C 1
ATOM 1344 O O . GLN A 1 166 ? -8.926 4.917 34.088 1.00 75.25 166 GLN A O 1
ATOM 1349 N N . GLU A 1 167 ? -7.450 6.598 34.429 1.00 72.56 167 GLU A N 1
ATOM 1350 C CA . GLU A 1 167 ? -6.224 5.811 34.242 1.00 72.56 167 GLU A CA 1
ATOM 1351 C C . GLU A 1 167 ? -6.158 4.642 35.248 1.00 72.56 167 GLU A C 1
ATOM 1353 O O . GLU A 1 167 ? -5.908 3.499 34.863 1.00 72.56 167 GLU A O 1
ATOM 1358 N N . ILE A 1 168 ? -6.474 4.888 36.527 1.00 72.31 168 ILE A N 1
ATOM 1359 C CA . ILE A 1 168 ? -6.541 3.840 37.566 1.00 72.31 168 ILE A CA 1
ATOM 1360 C C . ILE A 1 168 ? -7.708 2.869 37.326 1.00 72.31 168 ILE A C 1
ATOM 1362 O O . ILE A 1 168 ? -7.587 1.670 37.577 1.00 72.31 168 ILE A O 1
ATOM 1366 N N . ALA A 1 169 ? -8.846 3.369 36.840 1.00 63.75 169 ALA A N 1
ATOM 1367 C CA . ALA A 1 169 ? -10.051 2.579 36.610 1.00 63.75 169 ALA A CA 1
ATOM 1368 C C . ALA A 1 169 ? -9.991 1.669 35.375 1.00 63.75 169 ALA A C 1
ATOM 1370 O O . ALA A 1 169 ? -10.905 0.857 35.202 1.00 63.75 169 ALA A O 1
ATOM 1371 N N . GLN A 1 170 ? -8.971 1.817 34.516 1.00 63.91 170 GLN A N 1
ATOM 1372 C CA . GLN A 1 170 ? -8.860 1.129 33.220 1.00 63.91 170 GLN A CA 1
ATOM 1373 C C . GLN A 1 170 ? -10.162 1.223 32.396 1.00 63.91 170 GLN A C 1
ATOM 1375 O O . GLN A 1 170 ? -10.528 0.304 31.664 1.00 63.91 170 GLN A O 1
ATOM 1380 N N . LEU A 1 171 ? -10.921 2.311 32.570 1.00 56.50 171 LEU A N 1
ATOM 1381 C CA . LEU A 1 171 ? -12.309 2.438 32.110 1.00 56.50 171 LEU A CA 1
ATOM 1382 C C . LEU A 1 171 ? -12.446 2.934 30.668 1.00 56.50 171 LEU A C 1
ATOM 1384 O O . LEU A 1 171 ? -13.535 3.322 30.251 1.00 56.50 171 LEU A O 1
ATOM 1388 N N . ASP A 1 172 ? -11.367 2.900 29.900 1.00 53.03 172 ASP A N 1
ATOM 1389 C CA . ASP A 1 172 ? -11.330 3.524 28.583 1.00 53.03 172 ASP A CA 1
ATOM 1390 C C . ASP A 1 172 ? -11.813 2.602 27.459 1.00 53.03 172 ASP A C 1
ATOM 1392 O O . ASP A 1 172 ? -11.715 2.996 26.306 1.00 53.03 172 ASP A O 1
ATOM 1396 N N . LEU A 1 173 ? -12.325 1.400 27.760 1.00 60.81 173 LEU A N 1
ATOM 1397 C CA . LEU A 1 173 ? -12.763 0.437 26.745 1.00 60.81 173 LEU A CA 1
ATOM 1398 C C . LEU A 1 173 ? -14.262 0.547 26.451 1.00 60.81 173 LEU A C 1
ATOM 1400 O O . LEU A 1 173 ? -15.095 0.283 27.319 1.00 60.81 173 LEU A O 1
ATOM 1404 N N . ILE A 1 174 ? -14.588 0.904 25.215 1.00 68.62 174 ILE A N 1
ATOM 1405 C CA . ILE A 1 174 ? -15.924 0.798 24.628 1.00 68.62 174 ILE A CA 1
ATOM 1406 C C . ILE A 1 174 ? -15.984 -0.442 23.732 1.00 68.62 174 ILE A C 1
ATOM 1408 O O . ILE A 1 174 ? -15.036 -0.713 22.998 1.00 68.62 174 ILE A O 1
ATOM 1412 N N . ASP A 1 175 ? -17.079 -1.202 23.789 1.00 76.00 175 ASP A N 1
ATOM 1413 C CA . ASP A 1 175 ? -17.322 -2.255 22.801 1.00 76.00 175 ASP A CA 1
ATOM 1414 C C . ASP A 1 175 ? -17.778 -1.598 21.497 1.00 76.00 175 ASP A C 1
ATOM 1416 O O . ASP A 1 175 ? -18.750 -0.839 21.476 1.00 76.00 175 ASP A O 1
ATOM 1420 N N . VAL A 1 176 ? -17.058 -1.880 20.418 1.00 74.81 176 VAL A N 1
ATOM 1421 C CA . VAL A 1 176 ? -17.364 -1.387 19.075 1.00 74.81 176 VAL A CA 1
ATOM 1422 C C . VAL A 1 176 ? -17.448 -2.552 18.105 1.00 74.81 176 VAL A C 1
ATOM 1424 O O . VAL A 1 176 ? -16.649 -3.488 18.173 1.00 74.81 176 VAL A O 1
ATOM 1427 N N . GLU A 1 177 ? -18.408 -2.486 17.189 1.00 85.12 177 GLU A N 1
ATOM 1428 C CA . GLU A 1 177 ? -18.419 -3.346 16.012 1.00 85.12 177 GLU A CA 1
ATOM 1429 C C . GLU A 1 177 ? -17.512 -2.729 14.953 1.00 85.12 177 GLU A C 1
ATOM 1431 O O . GLU A 1 177 ? -17.672 -1.566 14.581 1.00 85.12 177 GLU A O 1
ATOM 1436 N N . THR A 1 178 ? -16.512 -3.482 14.510 1.00 83.88 178 THR A N 1
ATOM 1437 C CA . THR A 1 178 ? -15.537 -3.001 13.530 1.00 83.88 178 THR A CA 1
ATOM 1438 C C . THR A 1 178 ? -14.933 -4.159 12.746 1.00 83.88 178 THR A C 1
ATOM 1440 O O . THR A 1 178 ? -14.983 -5.309 13.186 1.00 83.88 178 THR A O 1
ATOM 1443 N N . ALA A 1 179 ? -14.351 -3.855 11.589 1.00 88.06 179 ALA A N 1
ATOM 1444 C CA . ALA A 1 179 ? -13.552 -4.799 10.825 1.00 88.06 179 ALA A CA 1
ATOM 1445 C C . ALA A 1 179 ? -12.069 -4.635 11.182 1.00 88.06 179 ALA A C 1
ATOM 1447 O O . ALA A 1 179 ? -11.557 -3.517 11.267 1.00 88.06 179 ALA A O 1
ATOM 1448 N N . ILE A 1 180 ? -11.372 -5.749 11.391 1.00 89.56 180 ILE A N 1
ATOM 1449 C CA . ILE A 1 180 ? -9.921 -5.780 11.591 1.00 89.56 180 ILE A CA 1
ATOM 1450 C C . ILE A 1 180 ? -9.277 -6.778 10.636 1.00 89.56 180 ILE A C 1
ATOM 1452 O O . ILE A 1 180 ? -9.791 -7.874 10.434 1.00 89.56 180 ILE A O 1
ATOM 1456 N N . GLN A 1 181 ? -8.124 -6.412 10.086 1.00 89.69 181 GLN A N 1
ATOM 1457 C CA . GLN A 1 181 ? -7.360 -7.257 9.173 1.00 89.69 181 GLN A CA 1
ATOM 1458 C C . GLN A 1 181 ? -6.081 -7.766 9.843 1.00 89.69 181 GLN A C 1
ATOM 1460 O O . GLN A 1 181 ? -5.428 -7.053 10.617 1.00 89.69 181 GLN A O 1
ATOM 1465 N N . GLY A 1 182 ? -5.718 -9.014 9.564 1.00 88.62 182 GLY A N 1
ATOM 1466 C CA . GLY A 1 182 ? -4.567 -9.646 10.194 1.00 88.62 182 GLY A CA 1
ATOM 1467 C C . GLY A 1 182 ? -4.512 -11.154 9.996 1.00 88.62 182 GLY A C 1
ATOM 1468 O O . GLY A 1 182 ? -5.180 -11.704 9.127 1.00 88.62 182 GLY A O 1
ATOM 1469 N N . GLN A 1 183 ? -3.708 -11.822 10.816 1.00 88.88 183 GLN A N 1
ATOM 1470 C CA . GLN A 1 183 ? -3.436 -13.258 10.716 1.00 88.88 183 GLN A CA 1
ATOM 1471 C C . GLN A 1 183 ? -3.894 -14.008 11.966 1.00 88.88 183 GLN A C 1
ATOM 1473 O O . GLN A 1 183 ? -3.588 -13.599 13.091 1.00 88.88 183 GLN A O 1
ATOM 1478 N N . VAL A 1 184 ? -4.558 -15.151 11.778 1.00 90.81 184 VAL A N 1
ATOM 1479 C CA . VAL A 1 184 ? -4.904 -16.080 12.865 1.00 90.81 184 VAL A CA 1
ATOM 1480 C C . VAL A 1 184 ? -3.723 -17.022 13.104 1.00 90.81 184 VAL A C 1
ATOM 1482 O O . VAL A 1 184 ? -3.455 -17.934 12.327 1.00 90.81 184 VAL A O 1
ATOM 1485 N N . THR A 1 185 ? -2.993 -16.795 14.195 1.00 89.19 185 THR A N 1
ATOM 1486 C CA . THR A 1 185 ? -1.740 -17.517 14.507 1.00 89.19 185 THR A CA 1
ATOM 1487 C C . THR A 1 185 ? -1.897 -18.634 15.536 1.00 89.19 185 THR A C 1
ATOM 1489 O O . THR A 1 185 ? -0.999 -19.455 15.703 1.00 89.19 185 THR A O 1
ATOM 1492 N N . GLY A 1 186 ? -3.038 -18.694 16.221 1.00 88.31 186 GLY A N 1
ATOM 1493 C CA . GLY A 1 186 ? -3.325 -19.707 17.230 1.00 88.31 186 GLY A CA 1
ATOM 1494 C C . GLY A 1 186 ? -4.821 -19.815 17.479 1.00 88.31 186 GLY A C 1
ATOM 1495 O O . GLY A 1 186 ? -5.526 -18.815 17.404 1.00 88.31 186 GLY A O 1
ATOM 1496 N N . LEU A 1 187 ? -5.308 -21.020 17.770 1.00 91.25 187 LEU A N 1
ATOM 1497 C CA . LEU A 1 187 ? -6.731 -21.303 17.946 1.00 91.25 187 LEU A CA 1
ATOM 1498 C C . LEU A 1 187 ? -6.905 -22.373 19.039 1.00 91.25 187 LEU A C 1
ATOM 1500 O O . LEU A 1 187 ? -6.207 -23.388 19.035 1.00 91.25 187 LEU A O 1
ATOM 1504 N N . ARG A 1 188 ? -7.786 -22.122 20.015 1.00 90.25 188 ARG A N 1
ATOM 1505 C CA . ARG A 1 188 ? -7.996 -22.933 21.229 1.00 90.25 188 ARG A CA 1
ATOM 1506 C C . ARG A 1 188 ? -9.484 -23.170 21.455 1.00 90.25 188 ARG A C 1
ATOM 1508 O O . ARG A 1 188 ? -10.248 -22.214 21.484 1.00 90.25 188 ARG A O 1
ATOM 1515 N N . SER A 1 189 ? -9.884 -24.430 21.637 1.00 87.19 189 SER A N 1
ATOM 1516 C CA . SER A 1 189 ? -11.291 -24.816 21.825 1.00 87.19 189 SER A CA 1
ATOM 1517 C C . SER A 1 189 ? -11.794 -24.675 23.262 1.00 87.19 189 SER A C 1
ATOM 1519 O O . SER A 1 189 ? -13.002 -24.565 23.470 1.00 87.19 189 SER A O 1
ATOM 1521 N N . ASP A 1 190 ? -10.885 -24.690 24.242 1.00 83.75 190 ASP A N 1
ATOM 1522 C CA . ASP A 1 190 ? -11.191 -24.510 25.662 1.00 83.75 190 ASP A CA 1
ATOM 1523 C C . ASP A 1 190 ? -10.007 -23.840 26.403 1.00 83.75 190 ASP A C 1
ATOM 1525 O O . ASP A 1 190 ? -8.936 -24.446 26.503 1.00 83.75 190 ASP A O 1
ATOM 1529 N N . PRO A 1 191 ? -10.151 -22.587 26.880 1.00 83.69 191 PRO A N 1
ATOM 1530 C CA . PRO A 1 191 ? -11.272 -21.688 26.596 1.00 83.69 191 PRO A CA 1
ATOM 1531 C C . PRO A 1 191 ? -11.331 -21.342 25.097 1.00 83.69 191 PRO A C 1
ATOM 1533 O O . PRO A 1 191 ? -10.297 -21.315 24.430 1.00 83.69 191 PRO A O 1
ATOM 1536 N N . ARG A 1 192 ? -12.536 -21.058 24.574 1.00 90.25 192 ARG A N 1
ATOM 1537 C CA . ARG A 1 192 ? -12.775 -20.678 23.164 1.00 90.25 192 ARG A CA 1
ATOM 1538 C C . ARG A 1 192 ? -12.097 -19.354 22.815 1.00 90.25 192 ARG A C 1
ATOM 1540 O O . ARG A 1 192 ? -12.683 -18.282 22.973 1.00 90.25 192 ARG A O 1
ATOM 1547 N N . GLN A 1 193 ? -10.846 -19.431 22.379 1.00 94.56 193 GLN A N 1
ATOM 1548 C CA . GLN A 1 193 ? -9.986 -18.278 22.138 1.00 94.56 193 GLN A CA 1
ATOM 1549 C C . GLN A 1 193 ? -9.088 -18.467 20.918 1.00 94.56 193 GLN A C 1
ATOM 1551 O O . GLN A 1 193 ? -8.819 -19.586 20.491 1.00 94.56 193 GLN A O 1
ATOM 1556 N N . PHE A 1 194 ? -8.568 -17.365 20.391 1.00 93.56 194 PHE A N 1
ATOM 1557 C CA . PHE A 1 194 ? -7.599 -17.358 19.300 1.00 93.56 194 PHE A CA 1
ATOM 1558 C C . PHE A 1 194 ? -6.586 -16.222 19.464 1.00 93.56 194 PHE A C 1
ATOM 1560 O O . PHE A 1 194 ? -6.861 -15.222 20.130 1.00 93.56 194 PHE A O 1
ATOM 1567 N N . ASP A 1 195 ? -5.412 -16.391 18.862 1.00 92.75 195 ASP A N 1
ATOM 1568 C CA . ASP A 1 195 ? -4.352 -15.387 18.811 1.00 92.75 195 ASP A CA 1
ATOM 1569 C C . ASP A 1 195 ? -4.337 -14.738 17.424 1.00 92.75 195 ASP A C 1
ATOM 1571 O O . ASP A 1 195 ? -4.186 -15.427 16.409 1.00 92.75 195 ASP A O 1
ATOM 1575 N N . PHE A 1 196 ? -4.457 -13.413 17.385 1.00 92.56 196 PHE A N 1
ATOM 1576 C CA . PHE A 1 196 ? -4.561 -12.632 16.155 1.00 92.56 196 PHE A CA 1
ATOM 1577 C C . PHE A 1 196 ? -3.443 -11.598 16.054 1.00 92.56 196 PHE A C 1
ATOM 1579 O O . PHE A 1 196 ? -3.171 -10.883 17.017 1.00 92.56 196 PHE A O 1
ATOM 1586 N N . VAL A 1 197 ? -2.799 -11.484 14.896 1.00 90.69 197 VAL A N 1
ATOM 1587 C CA . VAL A 1 197 ? -1.757 -10.480 14.633 1.00 90.69 197 VAL A CA 1
ATOM 1588 C C . VAL A 1 197 ? -2.311 -9.432 13.676 1.00 90.69 197 VAL A C 1
ATOM 1590 O O . VAL A 1 197 ? -2.588 -9.745 12.525 1.00 90.69 197 VAL A O 1
ATOM 1593 N N . VAL A 1 198 ? -2.480 -8.196 14.148 1.00 88.88 198 VAL A N 1
ATOM 1594 C CA . VAL A 1 198 ? -3.103 -7.099 13.386 1.00 88.88 198 VAL A CA 1
ATOM 1595 C C . VAL A 1 198 ? -2.129 -6.507 12.366 1.00 88.88 198 VAL A C 1
ATOM 1597 O O . VAL A 1 198 ? -1.040 -6.066 12.741 1.00 88.88 198 VAL A O 1
ATOM 1600 N N . SER A 1 199 ? -2.550 -6.402 11.107 1.00 81.81 199 SER A N 1
ATOM 1601 C CA . SER A 1 199 ? -1.801 -5.729 10.035 1.00 81.81 199 SER A CA 1
ATOM 1602 C C . SER A 1 199 ? -2.112 -4.219 9.989 1.00 81.81 199 SER A C 1
ATOM 1604 O O . SER A 1 199 ? -3.231 -3.833 10.331 1.00 81.81 199 SER A O 1
ATOM 1606 N N . PRO A 1 200 ? -1.160 -3.328 9.636 1.00 72.19 200 PRO A N 1
ATOM 1607 C CA . PRO A 1 200 ? 0.276 -3.566 9.421 1.00 72.19 200 PRO A CA 1
ATOM 1608 C C . PRO A 1 200 ? 1.093 -3.520 10.727 1.00 72.19 200 PRO A C 1
ATOM 1610 O O . PRO A 1 200 ? 2.306 -3.691 10.726 1.00 72.19 200 PRO A O 1
ATOM 1613 N N . THR A 1 201 ? 0.445 -3.248 11.865 1.00 81.12 201 THR A N 1
ATOM 1614 C CA . THR A 1 201 ? 1.135 -2.947 13.136 1.00 81.12 201 THR A CA 1
ATOM 1615 C C . THR A 1 201 ? 1.916 -4.122 13.736 1.00 81.12 201 THR A C 1
ATOM 1617 O O . THR A 1 201 ? 2.747 -3.909 14.618 1.00 81.12 201 THR A O 1
ATOM 1620 N N . GLY A 1 202 ? 1.608 -5.360 13.340 1.00 82.38 202 GLY A N 1
ATOM 1621 C CA . GLY A 1 202 ? 2.148 -6.585 13.937 1.00 82.38 202 GLY A CA 1
ATOM 1622 C C . GLY A 1 202 ? 1.684 -6.829 15.379 1.00 82.38 202 GLY A C 1
ATOM 1623 O O . GLY A 1 202 ? 2.197 -7.712 16.070 1.00 82.38 202 GLY A O 1
ATOM 1624 N N . ARG A 1 203 ? 0.728 -6.038 15.879 1.00 86.56 203 ARG A N 1
ATOM 1625 C CA . ARG A 1 203 ? 0.280 -6.112 17.268 1.00 86.56 203 ARG A CA 1
ATOM 1626 C C . ARG A 1 203 ? -0.537 -7.378 17.497 1.00 86.56 203 ARG A C 1
ATOM 1628 O O . ARG A 1 203 ? -1.511 -7.629 16.793 1.00 86.56 203 ARG A O 1
ATOM 1635 N N . LYS A 1 204 ? -0.180 -8.130 18.537 1.00 91.12 204 LYS A N 1
ATOM 1636 C CA . LYS A 1 204 ? -0.912 -9.329 18.954 1.00 91.12 204 LYS A CA 1
ATOM 1637 C C . LYS A 1 204 ? -2.145 -8.957 19.774 1.00 91.12 204 LYS A C 1
ATOM 1639 O O . LYS A 1 204 ? -2.041 -8.186 20.727 1.00 91.12 204 LYS A O 1
ATOM 1644 N N . LEU A 1 205 ? -3.287 -9.528 19.418 1.00 92.06 205 LEU A N 1
ATOM 1645 C CA . LEU A 1 205 ? -4.550 -9.446 20.137 1.00 92.06 205 LEU A CA 1
ATOM 1646 C C . LEU A 1 205 ? -4.998 -10.850 20.540 1.00 92.06 205 LEU A C 1
ATOM 1648 O O . LEU A 1 205 ? -4.883 -11.799 19.765 1.00 92.06 205 LEU A O 1
ATOM 1652 N N . LEU A 1 206 ? -5.545 -10.956 21.748 1.00 92.62 206 LEU A N 1
ATOM 1653 C CA . LEU A 1 206 ? -6.285 -12.133 22.176 1.00 92.62 206 LEU A CA 1
ATOM 1654 C C . LEU A 1 206 ? -7.755 -11.944 21.796 1.00 92.62 206 LEU A C 1
ATOM 1656 O O . LEU A 1 206 ? -8.351 -10.905 22.109 1.00 92.62 206 LEU A O 1
ATOM 1660 N N . GLY A 1 207 ? -8.324 -12.944 21.133 1.00 92.81 207 GLY A N 1
ATOM 1661 C CA . GLY A 1 207 ? -9.725 -12.964 20.753 1.00 92.81 207 GLY A CA 1
ATOM 1662 C C . GLY A 1 207 ? -10.498 -14.117 21.365 1.00 92.81 207 GLY A C 1
ATOM 1663 O O . GLY A 1 207 ? -9.935 -15.165 21.674 1.00 92.81 207 GLY A O 1
ATOM 1664 N N . SER A 1 208 ? -11.799 -13.910 21.546 1.00 91.94 208 SER A N 1
ATOM 1665 C CA . SER A 1 208 ? -12.762 -14.943 21.933 1.00 91.94 208 SER A CA 1
ATOM 1666 C C . SER A 1 208 ? -13.805 -15.123 20.832 1.00 91.94 208 SER A C 1
ATOM 1668 O O . SER A 1 208 ? -14.079 -14.196 20.069 1.00 91.94 208 SER A O 1
ATOM 1670 N N . TYR A 1 209 ? -14.388 -16.316 20.745 1.00 90.31 209 TYR A N 1
ATOM 1671 C CA . TYR A 1 209 ? -15.457 -16.631 19.795 1.00 90.31 209 TYR A CA 1
ATOM 1672 C C . TYR A 1 209 ? -16.527 -17.496 20.468 1.00 90.31 209 TYR A C 1
ATOM 1674 O O . TYR A 1 209 ? -16.243 -18.260 21.394 1.00 90.31 209 TYR A O 1
ATOM 1682 N N . GLN A 1 210 ? -17.777 -17.364 20.021 1.00 83.31 210 GLN A N 1
ATOM 1683 C CA . GLN A 1 210 ? -18.909 -18.011 20.688 1.00 83.31 210 GLN A CA 1
ATOM 1684 C C . GLN A 1 210 ? -19.384 -19.300 20.017 1.00 83.31 210 GLN A C 1
ATOM 1686 O O . GLN A 1 210 ? -19.747 -20.230 20.734 1.00 83.31 210 GLN A O 1
ATOM 1691 N N . ASN A 1 211 ? -19.352 -19.404 18.686 1.00 81.12 211 ASN A N 1
ATOM 1692 C CA . ASN A 1 211 ? -20.027 -20.483 17.951 1.00 81.12 211 ASN A CA 1
ATOM 1693 C C . ASN A 1 211 ? -19.049 -21.439 17.250 1.00 81.12 211 ASN A C 1
ATOM 1695 O O . ASN A 1 211 ? -17.897 -21.093 17.006 1.00 81.12 211 ASN A O 1
ATOM 1699 N N . ALA A 1 212 ? -19.516 -22.657 16.948 1.00 80.44 212 ALA A N 1
ATOM 1700 C CA . ALA A 1 212 ? -18.714 -23.695 16.290 1.00 80.44 212 ALA A CA 1
ATOM 1701 C C . ALA A 1 212 ? -18.454 -23.409 14.799 1.00 80.44 212 ALA A C 1
ATOM 1703 O O . ALA A 1 212 ? -17.407 -23.777 14.294 1.00 80.44 212 ALA A O 1
ATOM 1704 N N . GLU A 1 213 ? -19.358 -22.705 14.119 1.00 82.81 213 GLU A N 1
ATOM 1705 C CA . GLU A 1 213 ? -19.176 -22.290 12.718 1.00 82.81 213 GLU A CA 1
ATOM 1706 C C . GLU A 1 213 ? -17.972 -21.347 12.569 1.00 82.81 213 GLU A C 1
ATOM 1708 O O . GLU A 1 213 ? -17.037 -21.635 11.832 1.00 82.81 213 GLU A O 1
ATOM 1713 N N . VAL A 1 214 ? -17.900 -20.323 13.427 1.00 87.50 214 VAL A N 1
ATOM 1714 C CA . VAL A 1 214 ? -16.751 -19.405 13.516 1.00 87.50 214 VAL A CA 1
ATOM 1715 C C . VAL A 1 214 ? -15.437 -20.143 13.793 1.00 87.50 214 VAL A C 1
ATOM 1717 O O . VAL A 1 214 ? -14.379 -19.706 13.353 1.00 87.50 214 VAL A O 1
ATOM 1720 N N . TRP A 1 215 ? -15.473 -21.254 14.534 1.00 88.88 215 TRP A N 1
ATOM 1721 C CA . TRP A 1 215 ? -14.280 -22.075 14.736 1.00 88.88 215 TRP A CA 1
ATOM 1722 C C . TRP A 1 215 ? -13.792 -22.690 13.428 1.00 88.88 215 TRP A C 1
ATOM 1724 O O . TRP A 1 215 ? -12.596 -22.623 13.155 1.00 88.88 215 TRP A O 1
ATOM 1734 N N . ASP A 1 216 ? -14.690 -23.282 12.641 1.00 85.88 216 ASP A N 1
ATOM 1735 C CA . ASP A 1 216 ? -14.331 -23.896 11.365 1.00 85.88 216 ASP A CA 1
ATOM 1736 C C . ASP A 1 216 ? -13.816 -22.842 10.375 1.00 85.88 216 ASP A C 1
ATOM 1738 O O . ASP A 1 216 ? -12.788 -23.068 9.732 1.00 85.88 216 ASP A O 1
ATOM 1742 N N . ASP A 1 217 ? -14.431 -21.656 10.351 1.00 87.00 217 ASP A N 1
ATOM 1743 C CA . ASP A 1 217 ? -13.978 -20.534 9.526 1.00 87.00 217 ASP A CA 1
ATOM 1744 C C . ASP A 1 217 ? -12.590 -20.037 9.951 1.00 87.00 217 ASP A C 1
ATOM 1746 O O . ASP A 1 217 ? -11.668 -19.983 9.140 1.00 87.00 217 ASP A O 1
ATOM 1750 N N . LEU A 1 218 ? -12.380 -19.740 11.241 1.00 88.25 218 LEU A N 1
ATOM 1751 C CA . LEU A 1 218 ? -11.067 -19.325 11.754 1.00 88.25 218 LEU A CA 1
ATOM 1752 C C . LEU A 1 218 ? -9.999 -20.398 11.512 1.00 88.25 218 LEU A C 1
ATOM 1754 O O . LEU A 1 218 ? -8.846 -20.069 11.234 1.00 88.25 218 LEU A O 1
ATOM 1758 N N . ARG A 1 219 ? -10.374 -21.678 11.606 1.00 86.62 219 ARG A N 1
ATOM 1759 C CA . ARG A 1 219 ? -9.484 -22.810 11.347 1.00 86.62 219 ARG A CA 1
ATOM 1760 C C . ARG A 1 219 ? -9.107 -22.920 9.871 1.00 86.62 219 ARG A C 1
ATOM 1762 O O . ARG A 1 219 ? -7.973 -23.295 9.588 1.00 86.62 219 ARG A O 1
ATOM 1769 N N . ALA A 1 220 ? -9.996 -22.568 8.942 1.00 81.25 220 ALA A N 1
ATOM 1770 C CA . ALA A 1 220 ? -9.682 -22.526 7.512 1.00 81.25 220 ALA A CA 1
ATOM 1771 C C . ALA A 1 220 ? -8.591 -21.488 7.182 1.00 81.25 220 ALA A C 1
ATOM 1773 O O . ALA A 1 220 ? -7.802 -21.695 6.260 1.00 81.25 220 ALA A O 1
ATOM 1774 N N . PHE A 1 221 ? -8.501 -20.416 7.976 1.00 78.88 221 PHE A N 1
ATOM 1775 C CA . PHE A 1 221 ? -7.462 -19.384 7.879 1.00 78.88 221 PHE A CA 1
ATOM 1776 C C . PHE A 1 221 ? -6.335 -19.547 8.915 1.00 78.88 221 PHE A C 1
ATOM 1778 O O . PHE A 1 221 ? -5.463 -18.685 9.031 1.00 78.88 221 PHE A O 1
ATOM 1785 N N . GLN A 1 222 ? -6.310 -20.654 9.662 1.00 74.38 222 GLN A N 1
ATOM 1786 C CA . GLN A 1 222 ? -5.209 -20.986 10.558 1.00 74.38 222 GLN A CA 1
ATOM 1787 C C . GLN A 1 222 ? -4.076 -21.617 9.740 1.00 74.38 222 GLN A C 1
ATOM 1789 O O . GLN A 1 222 ? -4.236 -22.680 9.144 1.00 74.38 222 GLN A O 1
ATOM 1794 N N . GLY A 1 223 ? -2.909 -20.972 9.708 1.00 61.09 223 GLY A N 1
ATOM 1795 C CA . GLY A 1 223 ? -1.749 -21.512 8.998 1.00 61.09 223 GLY A CA 1
ATOM 1796 C C . GLY A 1 223 ? -1.232 -22.817 9.620 1.00 61.09 223 GLY A C 1
ATOM 1797 O O . GLY A 1 223 ? -1.085 -22.917 10.841 1.00 61.09 223 GLY A O 1
ATOM 1798 N N . PHE A 1 224 ? -0.881 -23.798 8.782 1.00 46.91 224 PHE A N 1
ATOM 1799 C CA . PHE A 1 224 ? -0.029 -24.921 9.181 1.00 46.91 224 PHE A CA 1
ATOM 1800 C C . PHE A 1 224 ? 1.413 -24.415 9.262 1.00 46.91 224 PHE A C 1
ATOM 1802 O O . PHE A 1 224 ? 2.119 -24.404 8.267 1.00 46.91 224 PHE A O 1
ATOM 1809 N N . ALA A 1 225 ? 1.799 -23.917 10.439 1.00 46.69 225 ALA A N 1
ATOM 1810 C CA . ALA A 1 225 ? 3.179 -23.692 10.876 1.00 46.69 225 ALA A CA 1
ATOM 1811 C C . ALA A 1 225 ? 4.180 -23.244 9.782 1.00 46.69 225 ALA A C 1
ATOM 1813 O O . ALA A 1 225 ? 5.120 -23.971 9.503 1.00 46.69 225 ALA A O 1
ATOM 1814 N N . GLU A 1 226 ? 3.969 -22.053 9.203 1.00 51.22 226 GLU A N 1
ATOM 1815 C CA . GLU A 1 226 ? 5.037 -21.103 8.807 1.00 51.22 226 GLU A CA 1
ATOM 1816 C C . GLU A 1 226 ? 4.475 -19.751 8.316 1.00 51.22 226 GLU A C 1
ATOM 1818 O O . GLU A 1 226 ? 5.128 -18.728 8.507 1.00 51.22 226 GLU A O 1
ATOM 1823 N N . ARG A 1 227 ? 3.226 -19.685 7.817 1.00 65.06 227 ARG A N 1
ATOM 1824 C CA . ARG A 1 227 ? 2.525 -18.411 7.545 1.00 65.06 227 ARG A CA 1
ATOM 1825 C C . ARG A 1 227 ? 1.001 -18.581 7.488 1.00 65.06 227 ARG A C 1
ATOM 1827 O O . ARG A 1 227 ? 0.501 -19.408 6.734 1.00 65.06 227 ARG A O 1
ATOM 1834 N N . ALA A 1 228 ? 0.254 -17.822 8.291 1.00 72.69 228 ALA A N 1
ATOM 1835 C CA . ALA A 1 228 ? -1.211 -17.807 8.226 1.00 72.69 228 ALA A CA 1
ATOM 1836 C C . ALA A 1 228 ? -1.692 -16.800 7.156 1.00 72.69 228 ALA A C 1
ATOM 1838 O O . ALA A 1 228 ? -1.100 -15.722 7.059 1.00 72.69 228 ALA A O 1
ATOM 1839 N N . PRO A 1 229 ? -2.731 -17.108 6.357 1.00 76.75 229 PRO A N 1
ATOM 1840 C CA . PRO A 1 229 ? -3.303 -16.159 5.398 1.00 76.75 229 PRO A CA 1
ATOM 1841 C C . PRO A 1 229 ? -3.849 -14.890 6.071 1.00 76.75 229 PRO A C 1
ATOM 1843 O O . PRO A 1 229 ? -4.302 -14.935 7.218 1.00 76.75 229 PRO A O 1
ATOM 1846 N N . MET A 1 230 ? -3.856 -13.769 5.343 1.00 82.69 230 MET A N 1
ATOM 1847 C CA . MET A 1 230 ? -4.545 -12.553 5.786 1.00 82.69 230 MET A CA 1
ATOM 1848 C C . MET A 1 230 ? -6.065 -12.730 5.731 1.00 82.69 230 MET A C 1
ATOM 1850 O O . MET A 1 230 ? -6.634 -13.105 4.703 1.00 82.69 230 MET A O 1
ATOM 1854 N N . VAL A 1 231 ? -6.724 -12.409 6.840 1.00 87.25 231 VAL A N 1
ATOM 1855 C CA . VAL A 1 231 ? -8.171 -12.519 7.018 1.00 87.25 231 VAL A CA 1
ATOM 1856 C C . VAL A 1 231 ? -8.745 -11.202 7.539 1.00 87.25 231 VAL A C 1
ATOM 1858 O O . VAL A 1 231 ? -8.108 -10.497 8.329 1.00 87.25 231 VAL A O 1
ATOM 1861 N N . SER A 1 232 ? -9.939 -10.859 7.064 1.00 89.56 232 SER A N 1
ATOM 1862 C CA . SER A 1 232 ? -10.745 -9.749 7.558 1.00 89.56 232 SER A CA 1
ATOM 1863 C C . SER A 1 232 ? -11.777 -10.305 8.531 1.00 89.56 232 SER A C 1
ATOM 1865 O O . SER A 1 232 ? -12.586 -11.165 8.180 1.00 89.56 232 SER A O 1
ATOM 1867 N N . LEU A 1 233 ? -11.726 -9.843 9.777 1.00 91.06 233 LEU A N 1
ATOM 1868 C CA . LEU A 1 233 ? -12.669 -10.234 10.816 1.00 91.06 233 LEU A CA 1
ATOM 1869 C C . LEU A 1 233 ? -13.608 -9.069 11.104 1.00 91.06 233 LEU A C 1
ATOM 1871 O O . LEU A 1 233 ? -13.157 -8.012 11.545 1.00 91.06 233 LEU A O 1
ATOM 1875 N N . SER A 1 234 ? -14.912 -9.283 10.937 1.00 89.25 234 SER A N 1
ATOM 1876 C CA . SER A 1 234 ? -15.913 -8.408 11.557 1.00 89.25 234 SER A CA 1
ATOM 1877 C C . SER A 1 234 ? -16.072 -8.838 13.007 1.00 89.25 234 SER A C 1
ATOM 1879 O O . SER A 1 234 ? -16.370 -10.003 13.280 1.00 89.25 234 SER A O 1
ATOM 1881 N N . VAL A 1 235 ? -15.837 -7.932 13.950 1.00 92.25 235 VAL A N 1
ATOM 1882 C CA . VAL A 1 235 ? -15.706 -8.270 15.370 1.00 92.25 235 VAL A CA 1
ATOM 1883 C C . VAL A 1 235 ? -16.441 -7.289 16.267 1.00 92.25 235 VAL A C 1
ATOM 1885 O O . VAL A 1 235 ? -16.583 -6.116 15.936 1.00 92.25 235 VAL A O 1
ATOM 1888 N N . VAL A 1 236 ? -16.815 -7.766 17.454 1.00 85.75 236 VAL A N 1
ATOM 1889 C CA . VAL A 1 236 ? -17.042 -6.902 18.617 1.00 85.75 236 VAL A CA 1
ATOM 1890 C C . VAL A 1 236 ? -15.712 -6.786 19.351 1.00 85.75 236 VAL A C 1
ATOM 1892 O O . VAL A 1 236 ? -15.183 -7.785 19.849 1.00 85.75 236 VAL A O 1
ATOM 1895 N N . ALA A 1 237 ? -15.152 -5.583 19.399 1.00 88.94 237 ALA A N 1
ATOM 1896 C CA . ALA A 1 237 ? -13.834 -5.314 19.951 1.00 88.94 237 ALA A CA 1
ATOM 1897 C C . ALA A 1 237 ? -13.899 -4.317 21.109 1.00 88.94 237 ALA A C 1
ATOM 1899 O O . ALA A 1 237 ? -14.603 -3.315 21.035 1.00 88.94 237 ALA A O 1
ATOM 1900 N N . ALA A 1 238 ? -13.094 -4.558 22.143 1.00 82.94 238 ALA A N 1
ATOM 1901 C CA . ALA A 1 238 ? -12.910 -3.605 23.229 1.00 82.94 238 ALA A CA 1
ATOM 1902 C C . ALA A 1 238 ? -11.890 -2.540 22.791 1.00 82.94 238 ALA A C 1
ATOM 1904 O O . ALA A 1 238 ? -10.695 -2.830 22.672 1.00 82.94 238 ALA A O 1
ATOM 1905 N N . GLN A 1 239 ? -12.355 -1.323 22.521 1.00 81.44 239 GLN A N 1
ATOM 1906 C CA . GLN A 1 239 ? -11.573 -0.215 21.975 1.00 81.44 239 GLN A CA 1
ATOM 1907 C C . GLN A 1 239 ? -11.335 0.877 23.019 1.00 81.44 239 GLN A C 1
ATOM 1909 O O . GLN A 1 239 ? -12.269 1.350 23.653 1.00 81.44 239 GLN A O 1
ATOM 1914 N N . SER A 1 240 ? -10.080 1.297 23.176 1.00 71.94 240 SER A N 1
ATOM 1915 C CA . SER A 1 240 ? -9.684 2.430 24.015 1.00 71.94 240 SER A CA 1
ATOM 1916 C C . SER A 1 240 ? -10.231 3.767 23.479 1.00 71.94 240 SER A C 1
ATOM 1918 O O . SER A 1 240 ? -10.440 3.908 22.279 1.00 71.94 240 SER A O 1
ATOM 1920 N N . LEU A 1 241 ? -10.400 4.788 24.330 1.00 60.75 241 LEU A N 1
ATOM 1921 C CA . LEU A 1 241 ? -10.834 6.138 23.909 1.00 60.75 241 LEU A CA 1
ATOM 1922 C C . LEU A 1 241 ? -9.918 6.799 22.856 1.00 60.75 241 LEU A C 1
ATOM 1924 O O . LEU A 1 241 ? -10.351 7.709 22.155 1.00 60.75 241 LEU A O 1
ATOM 1928 N N . ASP A 1 242 ? -8.671 6.342 22.731 1.00 63.28 242 ASP A N 1
ATOM 1929 C CA . ASP A 1 242 ? -7.721 6.742 21.682 1.00 63.28 242 ASP A CA 1
ATOM 1930 C C . ASP A 1 242 ? -7.935 6.003 20.340 1.00 63.28 242 ASP A C 1
ATOM 1932 O O . ASP A 1 242 ? -7.153 6.172 19.407 1.00 63.28 242 ASP A O 1
ATOM 1936 N N . GLY A 1 243 ? -8.972 5.164 20.241 1.00 66.81 243 GLY A N 1
ATOM 1937 C CA . GLY A 1 243 ? -9.292 4.338 19.078 1.00 66.81 243 GLY A CA 1
ATOM 1938 C C . GLY A 1 243 ? -8.546 2.999 19.024 1.00 66.81 243 GLY A C 1
ATOM 1939 O O . GLY A 1 243 ? -8.812 2.181 18.139 1.00 66.81 243 GLY A O 1
ATOM 1940 N N . SER A 1 244 ? -7.635 2.713 19.961 1.00 79.00 244 SER A N 1
ATOM 1941 C CA . SER A 1 244 ? -6.829 1.491 19.917 1.00 79.00 244 SER A CA 1
ATOM 1942 C C . SER A 1 244 ? -7.594 0.262 20.425 1.00 79.00 244 SER A C 1
ATOM 1944 O O . SER A 1 244 ? -8.022 0.182 21.573 1.00 79.00 244 SER A O 1
ATOM 1946 N N . ILE A 1 245 ? -7.737 -0.758 19.575 1.00 87.00 245 ILE A N 1
ATOM 1947 C CA . ILE A 1 245 ? -8.373 -2.032 19.964 1.00 87.00 245 ILE A CA 1
ATOM 1948 C C . ILE A 1 245 ? -7.481 -2.778 20.968 1.00 87.00 245 ILE A C 1
ATOM 1950 O O . ILE A 1 245 ? -6.280 -2.869 20.741 1.00 87.00 245 ILE A O 1
ATOM 1954 N N . ARG A 1 246 ? -8.016 -3.324 22.061 1.00 85.38 246 ARG A N 1
ATOM 1955 C CA . ARG A 1 246 ? -7.238 -4.072 23.071 1.00 85.38 246 ARG A CA 1
ATOM 1956 C C . ARG A 1 246 ? -7.489 -5.572 23.059 1.00 85.38 246 ARG A C 1
ATOM 1958 O O . ARG A 1 246 ? -6.562 -6.333 23.321 1.00 85.38 246 ARG A O 1
ATOM 1965 N N . SER A 1 247 ? -8.702 -5.995 22.727 1.00 90.88 247 SER A N 1
ATOM 1966 C CA . SER A 1 247 ? -9.072 -7.406 22.609 1.00 90.88 247 SER A CA 1
ATOM 1967 C C . SER A 1 247 ? -10.271 -7.578 21.687 1.00 90.88 247 SER A C 1
ATOM 1969 O O . SER A 1 247 ? -11.040 -6.638 21.479 1.00 90.88 247 SER A O 1
ATOM 1971 N N . ILE A 1 248 ? -10.444 -8.795 21.174 1.00 94.12 248 ILE A N 1
ATOM 1972 C CA . ILE A 1 248 ? -11.621 -9.185 20.395 1.00 94.12 248 ILE A CA 1
ATOM 1973 C C . ILE A 1 248 ? -12.558 -9.957 21.327 1.00 94.12 248 ILE A C 1
ATOM 1975 O O . ILE A 1 248 ? -12.229 -11.050 21.789 1.00 94.12 248 ILE A O 1
ATOM 1979 N N . SER A 1 249 ? -13.709 -9.374 21.637 1.00 88.38 249 SER A N 1
ATOM 1980 C CA . SER A 1 249 ? -14.695 -9.954 22.553 1.00 88.38 249 SER A CA 1
ATOM 1981 C C . SER A 1 249 ? -15.509 -11.057 21.873 1.00 88.38 249 SER A C 1
ATOM 1983 O O . SER A 1 249 ? -15.822 -12.070 22.498 1.00 88.38 249 SER A O 1
ATOM 1985 N N . ASN A 1 250 ? -15.844 -10.869 20.593 1.00 90.12 250 ASN A N 1
ATOM 1986 C CA . ASN A 1 250 ? -16.529 -11.862 19.771 1.00 90.12 250 ASN A CA 1
ATOM 1987 C C . ASN A 1 250 ? -16.222 -11.650 18.281 1.00 90.12 250 ASN A C 1
ATOM 1989 O O . ASN A 1 250 ? -15.978 -10.522 17.854 1.00 90.12 250 ASN A O 1
ATOM 1993 N N . VAL A 1 251 ? -16.299 -12.719 17.490 1.00 91.25 251 VAL A N 1
ATOM 1994 C CA . VAL A 1 251 ? -16.196 -12.674 16.025 1.00 91.25 251 VAL A CA 1
ATOM 1995 C C . VAL A 1 251 ? -17.594 -12.827 15.436 1.00 91.25 251 VAL A C 1
ATOM 1997 O O . VAL A 1 251 ? -18.331 -13.737 15.814 1.00 91.25 251 VAL A O 1
ATOM 2000 N N . LEU A 1 252 ? -17.957 -11.903 14.551 1.00 84.88 252 LEU A N 1
ATOM 2001 C CA . LEU A 1 252 ? -19.250 -11.854 13.870 1.00 84.88 252 LEU A CA 1
ATOM 2002 C C . LEU A 1 252 ? -19.176 -12.497 12.485 1.00 84.88 252 LEU A C 1
ATOM 2004 O O . LEU A 1 252 ? -20.113 -13.181 12.092 1.00 84.88 252 LEU A O 1
ATOM 2008 N N . ASN A 1 253 ? -18.078 -12.271 11.760 1.00 85.31 253 ASN A N 1
ATOM 2009 C CA . ASN A 1 253 ? -17.871 -12.794 10.413 1.00 85.31 253 ASN A CA 1
ATOM 2010 C C . ASN A 1 253 ? -16.374 -12.948 10.107 1.00 85.31 253 ASN A C 1
ATOM 2012 O O . ASN A 1 253 ? -15.554 -12.189 10.637 1.00 85.31 253 ASN A O 1
ATOM 2016 N N . VAL A 1 254 ? -16.043 -13.904 9.241 1.00 87.25 254 VAL A N 1
ATOM 2017 C CA . VAL A 1 254 ? -14.681 -14.227 8.805 1.00 87.25 254 VAL A CA 1
ATOM 2018 C C . VAL A 1 254 ? -14.660 -14.247 7.281 1.00 87.25 254 VAL A C 1
ATOM 2020 O O . VAL A 1 254 ? -15.322 -15.073 6.663 1.00 87.25 254 VAL A O 1
ATOM 2023 N N . GLU A 1 255 ? -13.884 -13.358 6.667 1.00 85.00 255 GLU A N 1
ATOM 2024 C CA . GLU A 1 255 ? -13.777 -13.272 5.208 1.00 85.00 255 GLU A CA 1
ATOM 2025 C C . GLU A 1 255 ? -12.313 -13.177 4.761 1.00 85.00 255 GLU A C 1
ATOM 2027 O O . GLU A 1 255 ? -11.481 -12.614 5.481 1.00 85.00 255 GLU A O 1
ATOM 2032 N N . PRO A 1 256 ? -11.963 -13.684 3.565 1.00 82.56 256 PRO A N 1
ATOM 2033 C CA . PRO A 1 256 ? -10.653 -13.430 2.975 1.00 82.56 256 PRO A CA 1
ATOM 2034 C C . PRO A 1 256 ? -10.381 -11.922 2.903 1.00 82.56 256 PRO A C 1
ATOM 2036 O O . PRO A 1 256 ? -11.202 -11.169 2.385 1.00 82.56 256 PRO A O 1
ATOM 2039 N N . ALA A 1 257 ? -9.226 -11.469 3.398 1.00 85.50 257 ALA A N 1
ATOM 2040 C CA . ALA A 1 257 ? -8.891 -10.042 3.348 1.00 85.50 257 ALA A CA 1
ATOM 2041 C C . ALA A 1 257 ? -8.556 -9.566 1.925 1.00 85.50 257 ALA A C 1
ATOM 2043 O O . ALA A 1 257 ? -8.682 -8.388 1.603 1.00 85.50 257 ALA A O 1
ATOM 2044 N N . LEU A 1 258 ? -8.120 -10.493 1.071 1.00 84.62 258 LEU A N 1
ATOM 2045 C CA . LEU A 1 258 ? -7.804 -10.244 -0.326 1.00 84.62 258 LEU A CA 1
ATOM 2046 C C . LEU A 1 258 ? -8.831 -10.929 -1.234 1.00 84.62 258 LEU A C 1
ATOM 2048 O O . LEU A 1 258 ? -9.305 -12.020 -0.904 1.00 84.62 258 LEU A O 1
ATOM 2052 N N . PRO A 1 259 ? -9.116 -10.360 -2.421 1.00 84.44 259 PRO A N 1
ATOM 2053 C CA . PRO A 1 259 ? -9.842 -11.068 -3.467 1.00 84.44 259 PRO A CA 1
ATOM 2054 C C . PRO A 1 259 ? -9.210 -12.439 -3.741 1.00 84.44 259 PRO A C 1
ATOM 2056 O O . PRO A 1 259 ? -7.982 -12.553 -3.778 1.00 84.44 259 PRO A O 1
ATOM 2059 N N . ALA A 1 260 ? -10.038 -13.460 -3.983 1.00 78.62 260 ALA A N 1
ATOM 2060 C CA . ALA A 1 260 ? -9.589 -14.848 -4.144 1.00 78.62 260 ALA A CA 1
ATOM 2061 C C . ALA A 1 260 ? -8.425 -14.984 -5.140 1.00 78.62 260 ALA A C 1
ATOM 2063 O O . ALA A 1 260 ? -7.408 -15.597 -4.840 1.00 78.62 260 ALA A O 1
ATOM 2064 N N . GLU A 1 261 ? -8.512 -14.300 -6.282 1.00 79.56 261 GLU A N 1
ATOM 2065 C CA . GLU A 1 261 ? -7.472 -14.364 -7.309 1.00 79.56 261 GLU A CA 1
ATOM 2066 C C . GLU A 1 261 ? -6.127 -13.748 -6.885 1.00 79.56 261 GLU A C 1
ATOM 2068 O O . GLU A 1 261 ? -5.084 -14.094 -7.438 1.00 79.56 261 GLU A O 1
ATOM 2073 N N . TRP A 1 262 ? -6.129 -12.801 -5.942 1.00 87.31 262 TRP A N 1
ATOM 2074 C CA . TRP A 1 262 ? -4.898 -12.218 -5.401 1.00 87.31 262 TRP A CA 1
ATOM 2075 C C . TRP A 1 262 ? -4.303 -13.154 -4.355 1.00 87.31 262 TRP A C 1
ATOM 2077 O O . TRP A 1 262 ? -3.101 -13.406 -4.389 1.00 87.31 262 TRP A O 1
ATOM 2087 N N . ALA A 1 263 ? -5.147 -13.722 -3.490 1.00 82.69 263 ALA A N 1
ATOM 2088 C CA . ALA A 1 263 ? -4.741 -14.717 -2.502 1.00 82.69 263 ALA A CA 1
ATOM 2089 C C . ALA A 1 263 ? -4.126 -15.961 -3.169 1.00 82.69 263 ALA A C 1
ATOM 2091 O O . ALA A 1 263 ? -3.023 -16.371 -2.807 1.00 82.69 263 ALA A O 1
ATOM 2092 N N . ASP A 1 264 ? -4.770 -16.498 -4.210 1.00 80.62 264 ASP A N 1
ATOM 2093 C CA . ASP A 1 264 ? -4.258 -17.628 -4.998 1.00 80.62 264 ASP A CA 1
ATOM 2094 C C . ASP A 1 264 ? -2.903 -17.309 -5.629 1.00 80.62 264 ASP A C 1
ATOM 2096 O O . ASP A 1 264 ? -2.006 -18.154 -5.703 1.00 80.62 264 ASP A O 1
ATOM 2100 N N . ARG A 1 265 ? -2.727 -16.062 -6.073 1.00 88.00 265 ARG A N 1
ATOM 2101 C CA . ARG A 1 265 ? -1.480 -15.632 -6.687 1.00 88.00 265 ARG A CA 1
ATOM 2102 C C . ARG A 1 265 ? -0.355 -15.493 -5.666 1.00 88.00 265 ARG A C 1
ATOM 2104 O O . ARG A 1 265 ? 0.757 -15.914 -5.969 1.00 88.00 265 ARG A O 1
ATOM 2111 N N . ILE A 1 266 ? -0.624 -14.955 -4.477 1.00 87.62 266 ILE A N 1
ATOM 2112 C CA . ILE A 1 266 ? 0.364 -14.915 -3.389 1.00 87.62 266 ILE A CA 1
ATOM 2113 C C . ILE A 1 266 ? 0.741 -16.329 -2.953 1.00 87.62 266 ILE A C 1
ATOM 2115 O O . ILE A 1 266 ? 1.929 -16.615 -2.817 1.00 87.62 266 ILE A O 1
ATOM 2119 N N . LYS A 1 267 ? -0.238 -17.230 -2.832 1.00 83.06 267 LYS A N 1
ATOM 2120 C CA . LYS A 1 267 ? 0.016 -18.642 -2.544 1.00 83.06 267 LYS A CA 1
ATOM 2121 C C . LYS A 1 267 ? 0.930 -19.279 -3.593 1.00 83.06 267 LYS A C 1
ATOM 2123 O O . LYS A 1 267 ? 1.935 -19.871 -3.231 1.00 83.06 267 LYS A O 1
ATOM 2128 N N . TYR A 1 268 ? 0.652 -19.068 -4.883 1.00 85.75 268 TYR A N 1
ATOM 2129 C CA . TYR A 1 268 ? 1.544 -19.526 -5.952 1.00 85.75 268 TYR A CA 1
ATOM 2130 C C . TYR A 1 268 ? 2.974 -19.000 -5.777 1.00 85.75 268 TYR A C 1
ATOM 2132 O O . TYR A 1 268 ? 3.919 -19.749 -5.984 1.00 85.75 268 TYR A O 1
ATOM 2140 N N . LEU A 1 269 ? 3.148 -17.715 -5.437 1.00 88.12 269 LEU A N 1
ATOM 2141 C CA . LEU A 1 269 ? 4.479 -17.140 -5.223 1.00 88.12 269 LEU A CA 1
ATOM 2142 C C . LEU A 1 269 ? 5.186 -17.774 -4.011 1.00 88.12 269 LEU A C 1
ATOM 2144 O O . LEU A 1 269 ? 6.398 -17.951 -4.068 1.00 88.12 269 LEU A O 1
ATOM 2148 N N . ALA A 1 270 ? 4.446 -18.088 -2.944 1.00 85.81 270 ALA A N 1
ATOM 2149 C CA . ALA A 1 270 ? 4.967 -18.735 -1.739 1.00 85.81 270 ALA A CA 1
ATOM 2150 C C . ALA A 1 270 ? 5.389 -20.193 -1.978 1.00 85.81 270 ALA A C 1
ATOM 2152 O O . ALA A 1 270 ? 6.337 -20.656 -1.355 1.00 85.81 270 ALA A O 1
ATOM 2153 N N . ASP A 1 271 ? 4.719 -20.884 -2.902 1.00 86.19 271 ASP A N 1
ATOM 2154 C CA . ASP A 1 271 ? 5.015 -22.272 -3.274 1.00 86.19 271 ASP A CA 1
ATOM 2155 C C . ASP A 1 271 ? 6.200 -22.393 -4.266 1.00 86.19 271 ASP A C 1
ATOM 2157 O O . ASP A 1 271 ? 6.555 -23.500 -4.675 1.00 86.19 271 ASP A O 1
ATOM 2161 N N . LEU A 1 272 ? 6.814 -21.280 -4.700 1.00 88.31 272 LEU A N 1
ATOM 2162 C CA . LEU A 1 272 ? 7.977 -21.311 -5.595 1.00 88.31 272 LEU A CA 1
ATOM 2163 C C . LEU A 1 272 ? 9.242 -21.761 -4.862 1.00 88.31 272 LEU A C 1
ATOM 2165 O O . LEU A 1 272 ? 9.571 -21.254 -3.795 1.00 88.31 272 LEU A O 1
ATOM 2169 N N . GLU A 1 273 ? 10.013 -22.631 -5.508 1.00 89.62 273 GLU A N 1
ATOM 2170 C CA . GLU A 1 273 ? 11.330 -23.063 -5.037 1.00 89.62 273 GLU A CA 1
ATOM 2171 C C . GLU A 1 273 ? 12.468 -22.271 -5.707 1.00 89.62 273 GLU A C 1
ATOM 2173 O O . GLU A 1 273 ? 12.313 -21.685 -6.786 1.00 89.62 273 GLU A O 1
ATOM 2178 N N . ASP A 1 274 ? 13.646 -22.267 -5.080 1.00 89.00 274 ASP A N 1
ATOM 2179 C CA . ASP A 1 274 ? 14.862 -21.733 -5.697 1.00 89.00 274 ASP A CA 1
ATOM 2180 C C . ASP A 1 274 ? 15.158 -22.460 -7.021 1.00 89.00 274 ASP A C 1
ATOM 2182 O O . ASP A 1 274 ? 15.111 -23.685 -7.116 1.00 89.00 274 ASP A O 1
ATOM 2186 N N . GLY A 1 275 ? 15.493 -21.696 -8.062 1.00 79.12 275 GLY A N 1
ATOM 2187 C CA . GLY A 1 275 ? 15.722 -22.209 -9.414 1.00 79.12 275 GLY A CA 1
ATOM 2188 C C . GLY A 1 275 ? 14.478 -22.245 -10.308 1.00 79.12 275 GLY A C 1
ATOM 2189 O O . GLY A 1 275 ? 14.565 -22.764 -11.423 1.00 79.12 275 GLY A O 1
ATOM 2190 N N . TRP A 1 276 ? 13.346 -21.675 -9.867 1.00 83.19 276 TRP A N 1
ATOM 2191 C CA . TRP A 1 276 ? 12.076 -21.655 -10.610 1.00 83.19 276 TRP A CA 1
ATOM 2192 C C . TRP A 1 276 ? 12.157 -21.047 -12.023 1.00 83.19 276 TRP A C 1
ATOM 2194 O O . TRP A 1 276 ? 11.286 -21.310 -12.852 1.00 83.19 276 TRP A O 1
ATOM 2204 N N . LEU A 1 277 ? 13.184 -20.244 -12.319 1.00 67.62 277 LEU A N 1
ATOM 2205 C CA . LEU A 1 277 ? 13.424 -19.647 -13.631 1.00 67.62 277 LEU A CA 1
ATOM 2206 C C . LEU A 1 277 ? 14.611 -20.324 -14.329 1.00 67.62 277 LEU A C 1
ATOM 2208 O O . LEU A 1 277 ? 15.741 -19.836 -14.277 1.00 67.62 277 LEU A O 1
ATOM 2212 N N . ASP A 1 278 ? 14.353 -21.447 -15.002 1.00 73.31 278 ASP A N 1
ATOM 2213 C CA . ASP A 1 278 ? 15.343 -22.192 -15.799 1.00 73.31 278 ASP A CA 1
ATOM 2214 C C . ASP A 1 278 ? 16.621 -22.566 -15.012 1.00 73.31 278 ASP A C 1
ATOM 2216 O O . ASP A 1 278 ? 17.737 -22.504 -15.533 1.00 73.31 278 ASP A O 1
ATOM 2220 N N . GLY A 1 279 ? 16.477 -22.924 -13.730 1.00 63.50 279 GLY A N 1
ATOM 2221 C CA . GLY A 1 279 ? 17.602 -23.217 -12.830 1.00 63.50 279 GLY A CA 1
ATOM 2222 C C . GLY A 1 279 ? 18.260 -21.973 -12.219 1.00 63.50 279 GLY A C 1
ATOM 2223 O O . GLY A 1 279 ? 19.274 -22.080 -11.531 1.00 63.50 279 GLY A O 1
ATOM 2224 N N . SER A 1 280 ? 17.689 -20.792 -12.456 1.00 55.41 280 SER A N 1
ATOM 2225 C CA . SER A 1 280 ? 18.043 -19.513 -11.839 1.00 55.41 280 SER A CA 1
ATOM 2226 C C . SER A 1 280 ? 16.819 -18.899 -11.141 1.00 55.41 280 SER A C 1
ATOM 2228 O O . SER A 1 280 ? 15.710 -19.408 -11.261 1.00 55.41 280 SER A O 1
ATOM 2230 N N . GLY A 1 281 ? 17.000 -17.813 -10.387 1.00 72.31 281 GLY A N 1
ATOM 2231 C CA . GLY A 1 281 ? 15.907 -17.163 -9.656 1.00 72.31 281 GLY A CA 1
ATOM 2232 C C . GLY A 1 281 ? 15.727 -17.710 -8.241 1.00 72.31 281 GLY A C 1
ATOM 2233 O O . GLY A 1 281 ? 15.727 -18.916 -8.028 1.00 72.31 281 GLY A O 1
ATOM 2234 N N . LEU A 1 282 ? 15.608 -16.810 -7.271 1.00 83.19 282 LEU A N 1
ATOM 2235 C CA . LEU A 1 282 ? 15.346 -17.175 -5.878 1.00 83.19 282 LEU A CA 1
ATOM 2236 C C . LEU A 1 282 ? 13.838 -17.213 -5.619 1.00 83.19 282 LEU A C 1
ATOM 2238 O O . LEU A 1 282 ? 13.089 -16.423 -6.210 1.00 83.19 282 LEU A O 1
ATOM 2242 N N . ALA A 1 283 ? 13.410 -18.107 -4.734 1.00 87.81 283 ALA A N 1
ATOM 2243 C CA . ALA A 1 283 ? 12.069 -18.113 -4.176 1.00 87.81 283 ALA A CA 1
ATOM 2244 C C . ALA A 1 283 ? 11.800 -16.781 -3.450 1.00 87.81 283 ALA A C 1
ATOM 2246 O O . ALA A 1 283 ? 12.695 -16.255 -2.774 1.00 87.81 283 ALA A O 1
ATOM 2247 N N . PRO A 1 284 ? 10.600 -16.190 -3.590 1.00 91.00 284 PRO A N 1
ATOM 2248 C CA . PRO A 1 284 ? 10.219 -15.021 -2.810 1.00 91.00 284 PRO A CA 1
ATOM 2249 C C . PRO A 1 284 ? 10.337 -15.273 -1.301 1.00 91.00 284 PRO A C 1
ATOM 2251 O O . PRO A 1 284 ? 9.783 -16.248 -0.798 1.00 91.00 284 PRO A O 1
ATOM 2254 N N . SER A 1 285 ? 11.022 -14.400 -0.554 1.00 88.12 285 SER A N 1
ATOM 2255 C CA . SER A 1 285 ? 11.054 -14.553 0.907 1.00 88.12 285 SER A CA 1
ATOM 2256 C C . SER A 1 285 ? 9.703 -14.273 1.551 1.00 88.12 285 SER A C 1
ATOM 2258 O O . SER A 1 285 ? 8.887 -13.494 1.048 1.00 88.12 285 SER A O 1
ATOM 2260 N N . SER A 1 286 ? 9.517 -14.825 2.751 1.00 83.31 286 SER A N 1
ATOM 2261 C CA . SER A 1 286 ? 8.382 -14.505 3.617 1.00 83.31 286 SER A CA 1
ATOM 2262 C C . SER A 1 286 ? 8.233 -12.997 3.835 1.00 83.31 286 SER A C 1
ATOM 2264 O O . SER A 1 286 ? 7.139 -12.473 3.660 1.00 83.31 286 SER A O 1
ATOM 2266 N N . VAL A 1 287 ? 9.337 -12.288 4.094 1.00 84.94 287 VAL A N 1
ATOM 2267 C CA . VAL A 1 287 ? 9.350 -10.831 4.306 1.00 84.94 287 VAL A CA 1
ATOM 2268 C C . VAL A 1 287 ? 8.855 -10.072 3.071 1.00 84.94 287 VAL A C 1
ATOM 2270 O O . VAL A 1 287 ? 8.031 -9.163 3.190 1.00 84.94 287 VAL A O 1
ATOM 2273 N N . ALA A 1 288 ? 9.316 -10.444 1.872 1.00 87.25 288 ALA A N 1
ATOM 2274 C CA . ALA A 1 288 ? 8.867 -9.814 0.632 1.00 87.25 288 ALA A CA 1
ATOM 2275 C C . ALA A 1 288 ? 7.376 -10.078 0.378 1.00 87.25 288 ALA A C 1
ATOM 2277 O O . ALA A 1 288 ? 6.621 -9.173 0.019 1.00 87.25 288 ALA A O 1
ATOM 2278 N N . LEU A 1 289 ? 6.927 -11.309 0.604 1.00 89.25 289 LEU A N 1
ATOM 2279 C CA . LEU A 1 289 ? 5.529 -11.684 0.442 1.00 89.25 289 LEU A CA 1
ATOM 2280 C C . LEU A 1 289 ? 4.628 -11.020 1.492 1.00 89.25 289 LEU A C 1
ATOM 2282 O O . LEU A 1 289 ? 3.512 -10.634 1.162 1.00 89.25 289 LEU A O 1
ATOM 2286 N N . ASP A 1 290 ? 5.076 -10.854 2.743 1.00 83.62 290 ASP A N 1
ATOM 2287 C CA . ASP A 1 290 ? 4.329 -10.141 3.801 1.00 83.62 290 ASP A CA 1
ATOM 2288 C C . ASP A 1 290 ? 4.108 -8.689 3.379 1.00 83.62 290 ASP A C 1
ATOM 2290 O O . ASP A 1 290 ? 2.986 -8.184 3.397 1.00 83.62 290 ASP A O 1
ATOM 2294 N N . LYS A 1 291 ? 5.169 -8.046 2.878 1.00 87.19 291 LYS A N 1
ATOM 2295 C CA . LYS A 1 291 ? 5.084 -6.682 2.360 1.00 87.19 291 LYS A CA 1
ATOM 2296 C C . LYS A 1 291 ? 4.208 -6.574 1.109 1.00 87.19 291 LYS A C 1
ATOM 2298 O O . LYS A 1 291 ? 3.556 -5.554 0.902 1.00 87.19 291 LYS A O 1
ATOM 2303 N N . THR A 1 292 ? 4.170 -7.619 0.284 1.00 91.19 292 THR A N 1
ATOM 2304 C CA . THR A 1 292 ? 3.295 -7.679 -0.897 1.00 91.19 292 THR A CA 1
ATOM 2305 C C . THR A 1 292 ? 1.827 -7.705 -0.484 1.00 91.19 292 THR A C 1
ATOM 2307 O O . THR A 1 292 ? 1.047 -6.905 -0.990 1.00 91.19 292 THR A O 1
ATOM 2310 N N . GLU A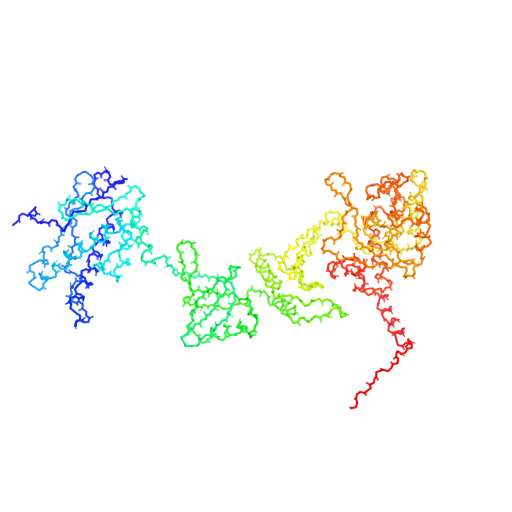 1 293 ? 1.456 -8.585 0.452 1.00 88.31 293 GLU A N 1
ATOM 2311 C CA . GLU A 1 293 ? 0.092 -8.652 0.991 1.00 88.31 293 GLU A CA 1
ATOM 2312 C C . GLU A 1 293 ? -0.310 -7.337 1.670 1.00 88.31 293 GLU A C 1
ATOM 2314 O O . GLU A 1 293 ? -1.409 -6.851 1.423 1.00 88.31 293 GLU A O 1
ATOM 2319 N N . GLU A 1 294 ? 0.588 -6.717 2.446 1.00 85.44 294 GLU A N 1
ATOM 2320 C CA . GLU A 1 294 ? 0.359 -5.402 3.068 1.00 85.44 294 GLU A CA 1
ATOM 2321 C C . GLU A 1 294 ? -0.015 -4.330 2.028 1.00 85.44 294 GLU A C 1
ATOM 2323 O O . GLU A 1 294 ? -0.988 -3.598 2.205 1.00 85.44 294 GLU A O 1
ATOM 2328 N N . ILE A 1 295 ? 0.727 -4.254 0.916 1.00 89.69 295 ILE A N 1
ATOM 2329 C CA . ILE A 1 295 ? 0.453 -3.291 -0.161 1.00 89.69 295 ILE A CA 1
ATOM 2330 C C . ILE A 1 295 ? -0.863 -3.620 -0.871 1.00 89.69 295 ILE A C 1
ATOM 2332 O O . ILE A 1 295 ? -1.626 -2.710 -1.193 1.00 89.69 295 ILE A O 1
ATOM 2336 N N . LEU A 1 296 ? -1.144 -4.901 -1.122 1.00 89.62 296 LEU A N 1
ATOM 2337 C CA . LEU A 1 296 ? -2.387 -5.319 -1.766 1.00 89.62 296 LEU A CA 1
ATOM 2338 C C . LEU A 1 296 ? -3.611 -4.978 -0.911 1.00 89.62 296 LEU A C 1
ATOM 2340 O O . LEU A 1 296 ? -4.600 -4.511 -1.463 1.00 89.62 296 LEU A O 1
ATOM 2344 N N . LEU A 1 297 ? -3.540 -5.131 0.413 1.00 83.81 297 LEU A N 1
ATOM 2345 C CA . LEU A 1 297 ? -4.619 -4.716 1.317 1.00 83.81 297 LEU A CA 1
ATOM 2346 C C . LEU A 1 297 ? -4.882 -3.213 1.222 1.00 83.81 297 LEU A C 1
ATOM 2348 O O . LEU A 1 297 ? -6.016 -2.807 0.987 1.00 83.81 297 LEU A O 1
ATOM 2352 N N . ALA A 1 298 ? -3.826 -2.396 1.272 1.00 84.25 298 ALA A N 1
ATOM 2353 C CA . ALA A 1 298 ? -3.961 -0.954 1.079 1.00 84.25 298 ALA A CA 1
ATOM 2354 C C . ALA A 1 298 ? -4.580 -0.605 -0.290 1.00 84.25 298 ALA A C 1
ATOM 2356 O O . ALA A 1 298 ? -5.326 0.363 -0.412 1.00 84.25 298 ALA A O 1
ATOM 2357 N N . CYS A 1 299 ? -4.311 -1.408 -1.325 1.00 86.75 299 CYS A N 1
ATOM 2358 C CA . CYS A 1 299 ? -4.943 -1.249 -2.633 1.00 86.75 299 CYS A CA 1
ATOM 2359 C C . CYS A 1 299 ? -6.438 -1.596 -2.615 1.00 86.75 299 CYS A C 1
ATOM 2361 O O . CYS A 1 299 ? -7.205 -0.916 -3.291 1.00 86.75 299 CYS A O 1
ATOM 2363 N N . VAL A 1 300 ? -6.862 -2.622 -1.866 1.00 81.81 300 VAL A N 1
ATOM 2364 C CA . VAL A 1 300 ? -8.289 -2.952 -1.693 1.00 81.81 300 VAL A CA 1
ATOM 2365 C C . VAL A 1 300 ? -9.013 -1.806 -0.992 1.00 81.81 300 VAL A C 1
ATOM 2367 O O . VAL A 1 300 ? -10.038 -1.347 -1.493 1.00 81.81 300 VAL A O 1
ATOM 2370 N N . ASP A 1 301 ? -8.457 -1.317 0.117 1.00 77.94 301 ASP A N 1
ATOM 2371 C CA . ASP A 1 301 ? -9.071 -0.265 0.935 1.00 77.94 301 ASP A CA 1
ATOM 2372 C C . ASP A 1 301 ? -9.251 1.047 0.148 1.00 77.94 301 ASP A C 1
ATOM 2374 O O . ASP A 1 301 ? -10.290 1.699 0.238 1.00 77.94 301 ASP A O 1
ATOM 2378 N N . GLU A 1 302 ? -8.270 1.400 -0.687 1.00 81.19 302 GLU A N 1
ATOM 2379 C CA . GLU A 1 302 ? -8.295 2.596 -1.543 1.00 81.19 302 GLU A CA 1
ATOM 2380 C C . GLU A 1 302 ? -8.970 2.356 -2.909 1.00 81.19 302 GLU A C 1
ATOM 2382 O O . GLU A 1 302 ? -8.953 3.225 -3.785 1.00 81.19 302 GLU A O 1
ATOM 2387 N N . ASN A 1 303 ? -9.564 1.174 -3.118 1.00 78.06 303 ASN A N 1
ATOM 2388 C CA . ASN A 1 303 ? -10.212 0.764 -4.367 1.00 78.06 303 ASN A CA 1
ATOM 2389 C C . ASN A 1 303 ? -9.311 0.960 -5.608 1.00 78.06 303 ASN A C 1
ATOM 2391 O O . ASN A 1 303 ? -9.750 1.377 -6.687 1.00 78.06 303 ASN A O 1
ATOM 2395 N N . VAL A 1 304 ? -8.018 0.682 -5.445 1.00 80.56 304 VAL A N 1
ATOM 2396 C CA . VAL A 1 304 ? -7.024 0.733 -6.515 1.00 80.56 304 VAL A CA 1
ATOM 2397 C C . VAL A 1 304 ? -7.287 -0.430 -7.479 1.00 80.56 304 VAL A C 1
ATOM 2399 O O . VAL A 1 304 ? -7.545 -1.554 -7.036 1.00 80.56 304 VAL A O 1
ATOM 2402 N N . PRO A 1 305 ? -7.199 -0.204 -8.805 1.00 79.19 305 PRO A N 1
ATOM 2403 C CA . PRO A 1 305 ? -7.357 -1.264 -9.791 1.00 79.19 305 PRO A CA 1
ATOM 2404 C C . PRO A 1 305 ? -6.432 -2.449 -9.533 1.00 79.19 305 PRO A C 1
ATOM 2406 O O . PRO A 1 305 ? -5.396 -2.342 -8.886 1.00 79.19 305 PRO A O 1
ATOM 2409 N N . ARG A 1 306 ? -6.776 -3.600 -10.095 1.00 80.06 306 ARG A N 1
ATOM 2410 C CA . ARG A 1 306 ? -5.996 -4.816 -9.896 1.00 80.06 306 ARG A CA 1
ATOM 2411 C C . ARG A 1 306 ? -4.589 -4.730 -10.508 1.00 80.06 306 ARG A C 1
ATOM 2413 O O . ARG A 1 306 ? -4.492 -4.480 -11.711 1.00 80.06 306 ARG A O 1
ATOM 2420 N N . PRO A 1 307 ? -3.526 -5.045 -9.742 1.00 89.06 307 PRO A N 1
ATOM 2421 C CA . PRO A 1 307 ? -2.202 -5.243 -10.310 1.00 89.06 307 PRO A CA 1
ATOM 2422 C C . PRO A 1 307 ? -2.022 -6.648 -10.896 1.00 89.06 307 PRO A C 1
ATOM 2424 O O . PRO A 1 307 ? -2.620 -7.629 -10.442 1.00 89.06 307 PRO A O 1
ATOM 2427 N N . GLY A 1 308 ? -1.105 -6.764 -11.854 1.00 86.44 308 GLY A N 1
ATOM 2428 C CA . GLY A 1 308 ? -0.392 -8.014 -12.101 1.00 86.44 308 GLY A CA 1
ATOM 2429 C C . GLY A 1 308 ? 0.603 -8.275 -10.968 1.00 86.44 308 GLY A C 1
ATOM 2430 O O . GLY A 1 308 ? 1.297 -7.358 -10.541 1.00 86.44 308 GLY A O 1
ATOM 2431 N N . ILE A 1 309 ? 0.668 -9.514 -10.476 1.00 89.69 309 ILE A N 1
ATOM 2432 C CA . ILE A 1 309 ? 1.532 -9.919 -9.355 1.00 89.69 309 ILE A CA 1
ATOM 2433 C C . ILE A 1 309 ? 2.509 -10.982 -9.867 1.00 89.69 309 ILE A C 1
ATOM 2435 O O . ILE A 1 309 ? 2.091 -12.047 -10.340 1.00 89.69 309 ILE A O 1
ATOM 2439 N N . TYR A 1 310 ? 3.811 -10.719 -9.786 1.00 89.19 310 TYR A N 1
ATOM 2440 C CA . TYR A 1 310 ? 4.848 -11.587 -10.353 1.00 89.19 310 TYR A CA 1
ATOM 2441 C C . TYR A 1 310 ? 5.999 -11.826 -9.371 1.00 89.19 310 TYR A C 1
ATOM 2443 O O . TYR A 1 310 ? 6.342 -10.915 -8.624 1.00 89.19 310 TYR A O 1
ATOM 2451 N N . PRO A 1 311 ? 6.639 -13.009 -9.376 1.00 86.62 311 PRO A N 1
ATOM 2452 C CA . PRO A 1 311 ? 7.903 -13.203 -8.672 1.00 86.62 311 PRO A CA 1
ATOM 2453 C C . PRO A 1 311 ? 9.042 -12.455 -9.380 1.00 86.62 311 PRO A C 1
ATOM 2455 O O . PRO A 1 311 ? 9.047 -12.313 -10.609 1.00 86.62 311 PRO A O 1
ATOM 2458 N N . THR A 1 312 ? 10.040 -12.010 -8.619 1.00 86.56 312 THR A N 1
ATOM 2459 C CA . THR A 1 312 ? 11.286 -11.459 -9.171 1.00 86.56 312 THR A CA 1
ATOM 2460 C C . THR A 1 312 ? 12.422 -12.465 -9.044 1.00 86.56 312 THR A C 1
ATOM 2462 O O . THR A 1 312 ? 12.493 -13.244 -8.099 1.00 86.56 312 THR A O 1
ATOM 2465 N N . GLU A 1 313 ? 13.372 -12.430 -9.981 1.00 80.44 313 GLU A N 1
ATOM 2466 C CA . GLU A 1 313 ? 14.544 -13.322 -9.967 1.00 80.44 313 GLU A CA 1
ATOM 2467 C C . GLU A 1 313 ? 15.398 -13.190 -8.692 1.00 80.44 313 GLU A C 1
ATOM 2469 O O . GLU A 1 313 ? 16.229 -14.040 -8.391 1.00 80.44 313 GLU A O 1
ATOM 2474 N N . SER A 1 314 ? 15.295 -12.068 -7.979 1.00 81.50 314 SER A N 1
ATOM 2475 C CA . SER A 1 314 ? 16.033 -11.782 -6.745 1.00 81.50 314 SER A CA 1
ATOM 2476 C C . SER A 1 314 ? 15.391 -12.355 -5.481 1.00 81.50 314 SER A C 1
ATOM 2478 O O . SER A 1 314 ? 15.977 -12.162 -4.418 1.00 81.50 314 SER A O 1
ATOM 2480 N N . GLY A 1 315 ? 14.253 -13.049 -5.576 1.00 81.88 315 GLY A N 1
ATOM 2481 C CA . GLY A 1 315 ? 13.532 -13.573 -4.410 1.00 81.88 315 GLY A CA 1
ATOM 2482 C C . GLY A 1 315 ? 12.583 -12.550 -3.795 1.00 81.88 315 GLY A C 1
ATOM 2483 O O . GLY A 1 315 ? 12.376 -12.530 -2.588 1.00 81.88 315 GLY A O 1
ATOM 2484 N N . GLY A 1 316 ? 12.037 -11.654 -4.612 1.00 89.50 316 GLY A N 1
ATOM 2485 C CA . GLY A 1 316 ? 11.004 -10.705 -4.215 1.00 89.50 316 GLY A CA 1
ATOM 2486 C C . GLY A 1 316 ? 9.750 -10.841 -5.079 1.00 89.50 316 GLY A C 1
ATOM 2487 O O . GLY A 1 316 ? 9.523 -11.870 -5.719 1.00 89.50 316 GLY A O 1
ATOM 2488 N N . SER A 1 317 ? 8.957 -9.777 -5.146 1.00 91.94 317 SER A N 1
ATOM 2489 C CA . SER A 1 317 ? 7.740 -9.711 -5.959 1.00 91.94 317 SER A CA 1
ATOM 2490 C C . SER A 1 317 ? 7.626 -8.373 -6.699 1.00 91.94 317 SER A C 1
ATOM 2492 O O . SER A 1 317 ? 8.288 -7.388 -6.376 1.00 91.94 317 SER A O 1
ATOM 2494 N N . LEU A 1 318 ? 6.812 -8.347 -7.747 1.00 91.06 318 LEU A N 1
ATOM 2495 C CA . LEU A 1 318 ? 6.527 -7.181 -8.571 1.00 91.06 318 LEU A CA 1
ATOM 2496 C C . LEU A 1 318 ? 5.013 -7.026 -8.685 1.00 91.06 318 LEU A C 1
ATOM 2498 O O . LEU A 1 318 ? 4.333 -7.945 -9.145 1.00 91.06 318 LEU A O 1
ATOM 2502 N N . LEU A 1 319 ? 4.519 -5.852 -8.303 1.00 91.88 319 LEU A N 1
ATOM 2503 C CA . LEU A 1 319 ? 3.160 -5.395 -8.559 1.00 91.88 319 LEU A CA 1
ATOM 2504 C C . LEU A 1 319 ? 3.184 -4.421 -9.736 1.00 91.88 319 LEU A C 1
ATOM 2506 O O . LEU A 1 319 ? 3.947 -3.455 -9.729 1.00 91.88 319 LEU A O 1
ATOM 2510 N N . GLU A 1 320 ? 2.366 -4.673 -10.748 1.00 87.50 320 GLU A N 1
ATOM 2511 C CA . GLU A 1 320 ? 2.320 -3.877 -11.974 1.00 87.50 320 GLU A CA 1
ATOM 2512 C C . GLU A 1 320 ? 0.889 -3.417 -12.249 1.00 87.50 320 GLU A C 1
ATOM 2514 O O . GLU A 1 320 ? -0.005 -4.241 -12.435 1.00 87.50 320 GLU A O 1
ATOM 2519 N N . TRP A 1 321 ? 0.685 -2.104 -12.336 1.00 86.94 321 TRP A N 1
ATOM 2520 C CA . TRP A 1 321 ? -0.540 -1.496 -12.846 1.00 86.94 321 TRP A CA 1
ATOM 2521 C C . TRP A 1 321 ? -0.292 -0.990 -14.263 1.00 86.94 321 TRP A C 1
ATOM 2523 O O . TRP A 1 321 ? 0.262 0.105 -14.452 1.00 86.94 321 TRP A O 1
ATOM 2533 N N . PRO A 1 322 ? -0.685 -1.773 -15.278 1.00 68.38 322 PRO A N 1
ATOM 2534 C CA . PRO A 1 322 ? -0.631 -1.317 -16.648 1.00 68.38 322 PRO A CA 1
ATOM 2535 C C . PRO A 1 322 ? -1.786 -0.336 -16.884 1.00 68.38 322 PRO A C 1
ATOM 2537 O O . PRO A 1 322 ? -2.882 -0.731 -17.268 1.00 68.38 322 PRO A O 1
ATOM 2540 N N . GLU A 1 323 ? -1.556 0.961 -16.671 1.00 65.56 323 GLU A N 1
ATOM 2541 C CA . GLU A 1 323 ? -2.474 1.988 -17.168 1.00 65.56 323 GLU A CA 1
ATOM 2542 C C . GLU A 1 323 ? -2.102 2.418 -18.597 1.00 65.56 323 GLU A C 1
ATOM 2544 O O . GLU A 1 323 ? -0.985 2.208 -19.095 1.00 65.56 323 GLU A O 1
ATOM 2549 N N . VAL A 1 324 ? -3.071 3.044 -19.267 1.00 46.88 324 VAL A N 1
ATOM 2550 C CA . VAL A 1 324 ? -2.947 3.530 -20.648 1.00 46.88 324 VAL A CA 1
ATOM 2551 C C . VAL A 1 324 ? -1.891 4.641 -20.751 1.00 46.88 324 VAL A C 1
ATOM 2553 O O . VAL A 1 324 ? -1.053 4.611 -21.649 1.00 46.88 324 VAL A O 1
ATOM 2556 N N . TRP A 1 325 ? -1.873 5.572 -19.790 1.00 44.41 325 TRP A N 1
ATOM 2557 C CA . TRP A 1 325 ? -1.065 6.806 -19.826 1.00 44.41 325 TRP A CA 1
ATOM 2558 C C . TRP A 1 325 ? 0.169 6.765 -18.908 1.00 44.41 325 TRP A C 1
ATOM 2560 O O . TRP A 1 325 ? 1.020 7.655 -18.958 1.00 44.41 325 TRP A O 1
ATOM 2570 N N . LYS A 1 326 ? 0.294 5.728 -18.075 1.00 62.59 326 LYS A N 1
ATOM 2571 C CA . LYS A 1 326 ? 1.427 5.493 -17.171 1.00 62.59 326 LYS A CA 1
ATOM 2572 C C . LYS A 1 326 ? 1.531 4.006 -16.826 1.00 62.59 326 LYS A C 1
ATOM 2574 O O . LYS A 1 326 ? 0.547 3.284 -16.860 1.00 62.59 326 LYS A O 1
ATOM 2579 N N . GLU A 1 327 ? 2.721 3.524 -16.521 1.00 73.75 327 GLU A N 1
ATOM 2580 C CA . GLU A 1 327 ? 2.920 2.223 -15.876 1.00 73.75 327 GLU A CA 1
ATOM 2581 C C . GLU A 1 327 ? 3.393 2.489 -14.462 1.00 73.75 327 GLU A C 1
ATOM 2583 O O . GLU A 1 327 ? 4.361 3.233 -14.271 1.00 73.75 327 GLU A O 1
ATOM 2588 N N . VAL A 1 328 ? 2.700 1.922 -13.481 1.00 81.62 328 VAL A N 1
ATOM 2589 C CA . VAL A 1 328 ? 3.165 1.944 -12.097 1.00 81.62 328 VAL A CA 1
ATOM 2590 C C . VAL A 1 328 ? 3.661 0.546 -11.771 1.00 81.62 328 VAL A C 1
ATOM 2592 O O . VAL A 1 328 ? 2.902 -0.415 -11.818 1.00 81.62 328 VAL A O 1
ATOM 2595 N N . GLU A 1 329 ? 4.948 0.440 -11.465 1.00 86.25 329 GLU A N 1
ATOM 2596 C CA . GLU A 1 329 ? 5.587 -0.783 -10.991 1.00 86.25 329 GLU A CA 1
ATOM 2597 C C . GLU A 1 329 ? 6.013 -0.568 -9.532 1.00 86.25 329 GLU A C 1
ATOM 2599 O O . GLU A 1 329 ? 6.719 0.399 -9.226 1.00 86.25 329 GLU A O 1
ATOM 2604 N N . LEU A 1 330 ? 5.641 -1.480 -8.638 1.00 88.38 330 LEU A N 1
ATOM 2605 C CA . LEU A 1 330 ? 6.210 -1.588 -7.296 1.00 88.38 330 LEU A CA 1
ATOM 2606 C C . LEU A 1 330 ? 6.965 -2.910 -7.200 1.00 88.38 330 LEU A C 1
ATOM 2608 O O . LEU A 1 330 ? 6.366 -3.981 -7.242 1.00 88.38 330 LEU A O 1
ATOM 2612 N N . GLU A 1 331 ? 8.286 -2.840 -7.083 1.00 89.81 331 GLU A N 1
ATOM 2613 C CA . GLU A 1 331 ? 9.130 -4.012 -6.869 1.00 89.81 331 GLU A CA 1
ATOM 2614 C C . GLU A 1 331 ? 9.448 -4.136 -5.381 1.00 89.81 331 GLU A C 1
ATOM 2616 O O . GLU A 1 331 ? 10.106 -3.267 -4.809 1.00 89.81 331 GLU A O 1
ATOM 2621 N N . ILE A 1 332 ? 8.985 -5.215 -4.761 1.00 93.75 332 ILE A N 1
ATOM 2622 C CA . ILE A 1 332 ? 9.309 -5.576 -3.390 1.00 93.75 332 ILE A CA 1
ATOM 2623 C C . ILE A 1 332 ? 10.525 -6.494 -3.443 1.00 93.75 332 ILE A C 1
ATOM 2625 O O . ILE A 1 332 ? 10.484 -7.586 -4.011 1.00 93.75 332 ILE A O 1
ATOM 2629 N N . LEU A 1 333 ? 11.635 -6.033 -2.884 1.00 87.75 333 LEU A N 1
ATOM 2630 C CA . LEU A 1 333 ? 12.888 -6.770 -2.838 1.00 87.75 333 LEU A CA 1
ATOM 2631 C C . LEU A 1 333 ? 12.827 -7.889 -1.793 1.00 87.75 333 LEU A C 1
ATOM 2633 O O . LEU A 1 333 ? 11.998 -7.887 -0.889 1.00 87.75 333 LEU A O 1
ATOM 2637 N N . ASN A 1 334 ? 13.766 -8.829 -1.886 1.00 86.50 334 ASN A N 1
ATOM 2638 C CA . ASN A 1 334 ? 13.854 -9.995 -1.001 1.00 86.50 334 ASN A CA 1
ATOM 2639 C C . ASN A 1 334 ? 13.988 -9.639 0.498 1.00 86.50 334 ASN A C 1
ATOM 2641 O O . ASN A 1 334 ? 13.653 -10.427 1.372 1.00 86.50 334 ASN A O 1
ATOM 2645 N N . ASN A 1 335 ? 14.466 -8.439 0.822 1.00 85.31 335 ASN A N 1
ATOM 2646 C CA . ASN A 1 335 ? 14.556 -7.938 2.196 1.00 85.31 335 ASN A CA 1
ATOM 2647 C C . ASN A 1 335 ? 13.318 -7.134 2.647 1.00 85.31 335 ASN A C 1
ATOM 2649 O O . ASN A 1 335 ? 13.326 -6.607 3.755 1.00 85.31 335 ASN A O 1
ATOM 2653 N N . GLY A 1 336 ? 12.291 -7.007 1.801 1.00 80.69 336 GLY A N 1
ATOM 2654 C CA . GLY A 1 336 ? 11.086 -6.214 2.057 1.00 80.69 336 GLY A CA 1
ATOM 2655 C C . GLY A 1 336 ? 11.162 -4.746 1.623 1.00 80.69 336 GLY A C 1
ATOM 2656 O O . GLY A 1 336 ? 10.156 -4.045 1.718 1.00 80.69 336 GLY A O 1
ATOM 2657 N N . ASP A 1 337 ? 12.305 -4.261 1.125 1.00 88.00 337 ASP A N 1
ATOM 2658 C CA . ASP A 1 337 ? 12.401 -2.891 0.608 1.00 88.00 337 ASP A CA 1
ATOM 2659 C C . ASP A 1 337 ? 11.540 -2.722 -0.649 1.00 88.00 337 ASP A C 1
ATOM 2661 O O . ASP A 1 337 ? 11.521 -3.586 -1.525 1.00 88.00 337 ASP A O 1
ATOM 2665 N N . VAL A 1 338 ? 10.866 -1.578 -0.774 1.00 89.62 338 VAL A N 1
ATOM 2666 C CA . VAL A 1 338 ? 9.965 -1.297 -1.899 1.00 89.62 338 VAL A CA 1
ATOM 2667 C C . VAL A 1 338 ? 10.594 -0.270 -2.835 1.00 89.62 338 VAL A C 1
ATOM 2669 O O . VAL A 1 338 ? 10.901 0.855 -2.438 1.00 89.62 338 VAL A O 1
ATOM 2672 N N . LEU A 1 339 ? 10.754 -0.637 -4.104 1.00 80.56 339 LEU A N 1
ATOM 2673 C CA . LEU A 1 339 ? 11.170 0.259 -5.177 1.00 80.56 339 LEU A CA 1
ATOM 2674 C C . LEU A 1 339 ? 9.968 0.616 -6.049 1.00 80.56 339 LEU A C 1
ATOM 2676 O O . LEU A 1 339 ? 9.472 -0.210 -6.812 1.00 80.56 339 LEU A O 1
ATOM 2680 N N . ALA A 1 340 ? 9.544 1.876 -5.982 1.00 82.06 340 ALA A N 1
ATOM 2681 C CA . ALA A 1 340 ? 8.493 2.399 -6.842 1.00 82.06 340 ALA A CA 1
ATOM 2682 C C . ALA A 1 340 ? 9.063 2.975 -8.144 1.00 82.06 340 ALA A C 1
ATOM 2684 O O . ALA A 1 340 ? 10.016 3.762 -8.139 1.00 82.06 340 ALA A O 1
ATOM 2685 N N . ARG A 1 341 ? 8.449 2.620 -9.272 1.00 75.25 341 ARG A N 1
ATOM 2686 C CA . ARG A 1 341 ? 8.716 3.207 -10.586 1.00 75.25 341 ARG A CA 1
ATOM 2687 C C . ARG A 1 341 ? 7.412 3.657 -11.220 1.00 75.25 341 ARG A C 1
ATOM 2689 O O . ARG A 1 341 ? 6.474 2.882 -11.347 1.00 75.25 341 ARG A O 1
ATOM 2696 N N . VAL A 1 342 ? 7.396 4.905 -11.676 1.00 71.38 342 VAL A N 1
ATOM 2697 C CA . VAL A 1 342 ? 6.327 5.441 -12.519 1.00 71.38 342 VAL A CA 1
ATOM 2698 C C . VAL A 1 342 ? 6.923 5.739 -13.884 1.00 71.38 342 VAL A C 1
ATOM 2700 O O . VAL A 1 342 ? 7.814 6.581 -14.016 1.00 71.38 342 VAL A O 1
ATOM 2703 N N . ILE A 1 343 ? 6.452 5.026 -14.897 1.00 64.38 343 ILE A N 1
ATOM 2704 C CA . ILE A 1 343 ? 6.856 5.213 -16.286 1.00 64.38 343 ILE A CA 1
ATOM 2705 C C . ILE A 1 343 ? 5.728 5.977 -16.971 1.00 64.38 343 ILE A C 1
ATOM 2707 O O . ILE A 1 343 ? 4.661 5.429 -17.221 1.00 64.38 343 ILE A O 1
ATOM 2711 N N . SER A 1 344 ? 5.942 7.263 -17.248 1.00 54.06 344 SER A N 1
ATOM 2712 C CA . SER A 1 344 ? 4.978 8.069 -18.002 1.00 54.06 344 SER A CA 1
ATOM 2713 C C . SER A 1 344 ? 4.887 7.579 -19.450 1.00 54.06 344 SER A C 1
ATOM 2715 O O . SER A 1 344 ? 5.911 7.477 -20.125 1.00 54.06 344 SER A O 1
ATOM 2717 N N . LYS A 1 345 ? 3.663 7.313 -19.923 1.00 58.06 345 LYS A N 1
ATOM 2718 C CA . LYS A 1 345 ? 3.330 7.017 -21.329 1.00 58.06 345 LYS A CA 1
ATOM 2719 C C . LYS A 1 345 ? 2.688 8.233 -22.016 1.00 58.06 345 LYS A C 1
ATOM 2721 O O . LYS A 1 345 ? 2.064 8.076 -23.058 1.00 58.06 345 LYS A O 1
ATOM 2726 N N . ILE A 1 346 ? 2.820 9.441 -21.444 1.00 48.03 346 ILE A N 1
ATOM 2727 C CA . ILE A 1 346 ? 2.165 10.684 -21.918 1.00 48.03 346 ILE A CA 1
ATOM 2728 C C . ILE A 1 346 ? 2.496 11.006 -23.386 1.00 48.03 346 ILE A C 1
ATOM 2730 O O . ILE A 1 346 ? 1.677 11.595 -24.079 1.00 48.03 346 ILE A O 1
ATOM 2734 N N . ASP A 1 347 ? 3.647 10.564 -23.893 1.00 50.84 347 ASP A N 1
ATOM 2735 C CA . ASP A 1 347 ? 4.016 10.728 -25.305 1.00 50.84 347 ASP A CA 1
ATOM 2736 C C . ASP A 1 347 ? 3.398 9.670 -26.254 1.00 50.84 347 ASP A C 1
ATOM 2738 O O . ASP A 1 347 ? 3.376 9.872 -27.468 1.00 50.84 347 ASP A O 1
ATOM 2742 N N . ASP A 1 348 ? 2.889 8.558 -25.712 1.00 48.16 348 ASP A N 1
ATOM 2743 C CA . ASP A 1 348 ? 2.444 7.365 -26.450 1.00 48.16 348 ASP A CA 1
ATOM 2744 C C . ASP A 1 348 ? 0.926 7.164 -26.464 1.00 48.16 348 ASP A C 1
ATOM 2746 O O . ASP A 1 348 ? 0.410 6.403 -27.277 1.00 48.16 348 ASP A O 1
ATOM 2750 N N . ALA A 1 349 ? 0.180 7.775 -25.555 1.00 41.84 349 ALA A N 1
ATOM 2751 C CA . ALA A 1 349 ? -1.191 7.342 -25.325 1.00 41.84 349 ALA A CA 1
ATOM 2752 C C . ALA A 1 349 ? -2.224 8.016 -26.264 1.00 41.84 349 ALA A C 1
ATOM 2754 O O . ALA A 1 349 ? -3.129 7.337 -26.738 1.00 41.84 349 ALA A O 1
ATOM 2755 N N . ASP A 1 350 ? -1.954 9.238 -26.743 1.00 45.94 350 ASP A N 1
ATOM 2756 C CA . ASP A 1 350 ? -2.627 9.867 -27.909 1.00 45.94 350 ASP A CA 1
ATOM 2757 C C . ASP A 1 350 ? -2.340 9.125 -29.244 1.00 45.94 350 ASP A C 1
ATOM 2759 O O . ASP A 1 350 ? -2.904 9.418 -30.309 1.00 45.94 350 ASP A O 1
ATOM 2763 N N . ARG A 1 351 ? -1.378 8.194 -29.190 1.00 52.59 351 ARG A N 1
ATOM 2764 C CA . ARG A 1 351 ? -0.762 7.480 -30.310 1.00 52.59 351 ARG A CA 1
ATOM 2765 C C . ARG A 1 351 ? -1.214 6.024 -30.363 1.00 52.59 351 ARG A C 1
ATOM 2767 O O . ARG A 1 351 ? -1.484 5.543 -31.452 1.00 52.59 351 ARG A O 1
ATOM 2774 N N . ARG A 1 352 ? -1.381 5.360 -29.212 1.00 49.56 352 ARG A N 1
ATOM 2775 C CA . ARG A 1 352 ? -1.956 4.006 -29.090 1.00 49.56 352 ARG A CA 1
ATOM 2776 C C . ARG A 1 352 ? -3.442 3.946 -29.451 1.00 49.56 352 ARG A C 1
ATOM 2778 O O . ARG A 1 352 ? -3.908 2.895 -29.870 1.00 49.56 352 ARG A O 1
ATOM 2785 N N . GLU A 1 353 ? -4.165 5.063 -29.352 1.00 50.09 353 GLU A N 1
ATOM 2786 C CA . GLU A 1 353 ? -5.508 5.188 -29.946 1.00 50.09 353 GLU A CA 1
ATOM 2787 C C . GLU A 1 353 ? -5.475 5.232 -31.487 1.00 50.09 353 GLU A C 1
ATOM 2789 O O . GLU A 1 353 ? -6.477 4.925 -32.128 1.00 50.09 353 GLU A O 1
ATOM 2794 N N . ARG A 1 354 ? -4.331 5.593 -32.093 1.00 47.22 354 ARG A N 1
ATOM 2795 C CA . ARG A 1 354 ? -4.152 5.746 -33.549 1.00 47.22 354 ARG A CA 1
ATOM 2796 C C . ARG A 1 354 ? -3.339 4.635 -34.227 1.00 47.22 354 ARG A C 1
ATOM 2798 O O . ARG A 1 354 ? -3.540 4.425 -35.417 1.00 47.22 354 ARG A O 1
ATOM 2805 N N . TYR A 1 355 ? -2.445 3.954 -33.511 1.00 52.19 355 TYR A N 1
ATOM 2806 C CA . TYR A 1 355 ? -1.480 2.989 -34.050 1.00 52.19 355 TYR A CA 1
ATOM 2807 C C . TYR A 1 355 ? -1.236 1.845 -33.054 1.00 52.19 355 TYR A C 1
ATOM 2809 O O . TYR A 1 355 ? -1.023 2.092 -31.863 1.00 52.19 355 TYR A O 1
ATOM 2817 N N . GLN A 1 356 ? -1.220 0.596 -33.526 1.00 59.56 356 GLN A N 1
ATOM 2818 C CA . GLN A 1 356 ? -0.730 -0.541 -32.740 1.00 59.56 356 GLN A CA 1
ATOM 2819 C C . GLN A 1 356 ? 0.799 -0.480 -32.601 1.00 59.56 356 GLN A C 1
ATOM 2821 O O . GLN A 1 356 ? 1.483 0.179 -33.378 1.00 59.56 356 GLN A O 1
ATOM 2826 N N . VAL A 1 357 ? 1.367 -1.171 -31.605 1.00 60.38 357 VAL A N 1
ATOM 2827 C CA . VAL A 1 357 ? 2.828 -1.181 -31.375 1.00 60.38 357 VAL A CA 1
ATOM 2828 C C . VAL A 1 357 ? 3.591 -1.750 -32.581 1.00 60.38 357 VAL A C 1
ATOM 2830 O O . VAL A 1 357 ? 4.676 -1.261 -32.893 1.00 60.38 357 VAL A O 1
ATOM 2833 N N . SER A 1 358 ? 3.006 -2.717 -33.291 1.00 60.16 358 SER A N 1
ATOM 2834 C CA . SER A 1 358 ? 3.482 -3.217 -34.588 1.00 60.16 358 SER A CA 1
ATOM 2835 C C . SER A 1 358 ? 3.569 -2.128 -35.657 1.00 60.16 358 SER A C 1
ATOM 2837 O O . SER A 1 358 ? 4.547 -2.088 -36.395 1.00 60.16 358 SER A O 1
ATOM 2839 N N . ASP A 1 359 ? 2.609 -1.202 -35.706 1.00 65.38 359 ASP A N 1
ATOM 2840 C CA . ASP A 1 359 ? 2.559 -0.120 -36.705 1.00 65.38 359 ASP A CA 1
ATOM 2841 C C . ASP A 1 359 ? 3.675 0.926 -36.501 1.00 65.38 359 ASP A C 1
ATOM 2843 O O . ASP A 1 359 ? 3.926 1.781 -37.358 1.00 65.38 359 ASP A O 1
ATOM 2847 N N . LEU A 1 360 ? 4.353 0.878 -35.348 1.00 69.69 360 LEU A N 1
ATOM 2848 C CA . LEU A 1 360 ? 5.495 1.731 -35.018 1.00 69.69 360 LEU A CA 1
ATOM 2849 C C . LEU A 1 360 ? 6.837 1.132 -35.464 1.00 69.69 360 LEU A C 1
ATOM 2851 O O . LEU A 1 360 ? 7.850 1.835 -35.426 1.00 69.69 360 LEU A O 1
ATOM 2855 N N . ALA A 1 361 ? 6.868 -0.148 -35.846 1.00 81.75 361 ALA A N 1
ATOM 2856 C CA . ALA A 1 361 ? 8.079 -0.808 -36.306 1.00 81.75 361 ALA A CA 1
ATOM 2857 C C . ALA A 1 361 ? 8.366 -0.465 -37.771 1.00 81.75 361 ALA A C 1
ATOM 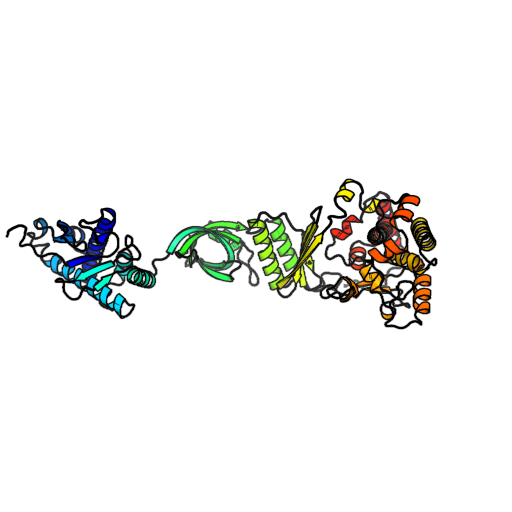2859 O O . ALA A 1 361 ? 7.468 -0.423 -38.611 1.00 81.75 361 ALA A O 1
ATOM 2860 N N . LEU A 1 362 ? 9.643 -0.253 -38.097 1.00 86.88 362 LEU A N 1
ATOM 2861 C CA . LEU A 1 362 ? 10.052 -0.241 -39.499 1.00 86.88 362 LEU A CA 1
ATOM 2862 C C . LEU A 1 362 ? 9.811 -1.630 -40.116 1.00 86.88 362 LEU A C 1
ATOM 2864 O O . LEU A 1 362 ? 10.020 -2.631 -39.435 1.00 86.88 362 LEU A O 1
ATOM 2868 N N . PRO A 1 363 ? 9.404 -1.716 -41.390 1.00 84.19 363 PRO A N 1
ATOM 2869 C CA . PRO A 1 363 ? 8.983 -2.980 -41.989 1.00 84.19 363 PRO A CA 1
ATOM 2870 C C . PRO A 1 363 ? 10.143 -3.943 -42.265 1.00 84.19 363 PRO A C 1
ATOM 2872 O O . PRO A 1 363 ? 9.951 -5.153 -42.224 1.00 84.19 363 PRO A O 1
ATOM 2875 N N . ASP A 1 364 ? 11.339 -3.431 -42.568 1.00 87.31 364 ASP A N 1
ATOM 2876 C CA . ASP A 1 364 ? 12.466 -4.260 -42.993 1.00 87.31 364 ASP A CA 1
ATOM 2877 C C . ASP A 1 364 ? 13.835 -3.578 -42.823 1.00 87.31 364 ASP A C 1
ATOM 2879 O O . ASP A 1 364 ? 13.960 -2.372 -42.569 1.00 87.31 364 ASP A O 1
ATOM 2883 N N . TRP A 1 365 ? 14.885 -4.385 -43.002 1.00 92.00 365 TRP A N 1
ATOM 2884 C CA . TRP A 1 365 ? 16.284 -3.957 -42.993 1.00 92.00 365 TRP A CA 1
ATOM 2885 C C . TRP A 1 365 ? 16.569 -2.833 -43.993 1.00 92.00 365 TRP A C 1
ATOM 2887 O O . TRP A 1 365 ? 17.259 -1.872 -43.662 1.00 92.00 365 TRP A O 1
ATOM 2897 N N . HIS A 1 366 ? 16.014 -2.921 -45.205 1.00 92.81 366 HIS A N 1
ATOM 2898 C CA . HIS A 1 366 ? 16.232 -1.923 -46.252 1.00 92.81 366 HIS A CA 1
ATOM 2899 C C . HIS A 1 366 ? 15.714 -0.539 -45.843 1.00 92.81 366 HIS A C 1
ATOM 2901 O O . HIS A 1 366 ? 16.349 0.483 -46.095 1.00 92.81 366 HIS A O 1
ATOM 2907 N N . THR A 1 367 ? 14.570 -0.493 -45.170 1.00 92.19 367 THR A N 1
ATOM 2908 C CA . THR A 1 367 ? 13.988 0.746 -44.669 1.00 92.19 367 THR A CA 1
ATOM 2909 C C . THR A 1 367 ? 14.837 1.342 -43.554 1.00 92.19 367 THR A C 1
ATOM 2911 O O . THR A 1 367 ? 15.065 2.554 -43.545 1.00 92.19 367 THR A O 1
ATOM 2914 N N . LEU A 1 368 ? 15.339 0.506 -42.642 1.00 95.12 368 LEU A N 1
ATOM 2915 C CA . LEU A 1 368 ? 16.226 0.937 -41.564 1.00 95.12 368 LEU A CA 1
ATOM 2916 C C . LEU A 1 368 ? 17.552 1.502 -42.102 1.00 95.12 368 LEU A C 1
ATOM 2918 O O . LEU A 1 368 ? 17.976 2.571 -41.659 1.00 95.12 368 LEU A O 1
ATOM 2922 N N . THR A 1 369 ? 18.187 0.842 -43.075 1.00 96.12 369 THR A N 1
ATOM 2923 C CA . THR A 1 369 ? 19.434 1.341 -43.681 1.00 96.12 369 THR A CA 1
ATOM 2924 C C . THR A 1 369 ? 19.203 2.618 -44.483 1.00 96.12 369 THR A C 1
ATOM 2926 O O . THR A 1 369 ? 19.948 3.582 -44.317 1.00 96.12 369 THR A O 1
ATOM 2929 N N . ARG A 1 370 ? 18.107 2.700 -45.250 1.00 96.50 370 ARG A N 1
ATOM 2930 C CA . ARG A 1 370 ? 17.714 3.927 -45.961 1.00 96.50 370 ARG A CA 1
ATOM 2931 C C . ARG A 1 370 ? 17.482 5.100 -45.008 1.00 96.50 370 ARG A C 1
ATOM 2933 O O . ARG A 1 370 ? 17.877 6.223 -45.317 1.00 96.50 370 ARG A O 1
ATOM 2940 N N . LEU A 1 371 ? 16.849 4.856 -43.859 1.00 95.88 371 LEU A N 1
ATOM 2941 C CA . LEU A 1 371 ? 16.687 5.864 -42.811 1.00 95.88 371 LEU A CA 1
ATOM 2942 C C . LEU A 1 371 ? 18.050 6.307 -42.264 1.00 95.88 371 LEU A C 1
ATOM 2944 O O . LEU A 1 371 ? 18.310 7.506 -42.193 1.00 95.88 371 LEU A O 1
ATOM 2948 N N . ALA A 1 372 ? 18.918 5.360 -41.903 1.00 97.00 372 ALA A N 1
ATOM 2949 C CA . ALA A 1 372 ? 20.248 5.653 -41.376 1.00 97.00 372 ALA A CA 1
ATOM 2950 C C . ALA A 1 372 ? 21.074 6.508 -42.355 1.00 97.00 372 ALA A C 1
ATOM 2952 O O . ALA A 1 372 ? 21.629 7.532 -41.956 1.00 97.00 372 ALA A O 1
ATOM 2953 N N . ASP A 1 373 ? 21.092 6.149 -43.639 1.00 97.38 373 ASP A N 1
ATOM 2954 C CA . ASP A 1 373 ? 21.824 6.883 -44.673 1.00 97.38 373 ASP A CA 1
ATOM 2955 C C . ASP A 1 373 ? 21.236 8.283 -44.913 1.00 97.38 373 ASP A C 1
ATOM 2957 O O . ASP A 1 373 ? 21.976 9.264 -45.016 1.00 97.38 373 ASP A O 1
ATOM 2961 N N . ALA A 1 374 ? 19.905 8.416 -44.924 1.00 96.81 374 ALA A N 1
ATOM 2962 C CA . ALA A 1 374 ? 19.246 9.712 -45.069 1.00 96.81 374 ALA A CA 1
ATOM 2963 C C . ALA A 1 374 ? 19.534 10.653 -43.884 1.00 96.81 374 ALA A C 1
ATOM 2965 O O . ALA A 1 374 ? 19.722 11.857 -44.085 1.00 96.81 374 ALA A O 1
ATOM 2966 N N . LEU A 1 375 ? 19.597 10.119 -42.660 1.00 96.56 375 LEU A N 1
ATOM 2967 C CA . LEU A 1 375 ? 19.952 10.880 -41.459 1.00 96.56 375 LEU A CA 1
ATOM 2968 C C . LEU A 1 375 ? 21.413 11.341 -41.491 1.00 96.56 375 LEU A C 1
ATOM 2970 O O . LEU A 1 375 ? 21.696 12.478 -41.114 1.00 96.56 375 LEU A O 1
ATOM 2974 N N . VAL A 1 376 ? 22.330 10.495 -41.974 1.00 97.31 376 VAL A N 1
ATOM 2975 C CA . VAL A 1 376 ? 23.740 10.865 -42.173 1.00 97.31 376 VAL A CA 1
ATOM 2976 C C . VAL A 1 376 ? 23.850 11.986 -43.205 1.00 97.31 376 VAL A C 1
ATOM 2978 O O . VAL A 1 376 ? 24.441 13.020 -42.897 1.00 97.31 376 VAL A O 1
ATOM 2981 N N . ALA A 1 377 ? 23.206 11.847 -44.366 1.00 96.50 377 ALA A N 1
ATOM 2982 C CA . ALA A 1 377 ? 23.234 12.850 -45.434 1.00 96.50 377 ALA A CA 1
ATOM 2983 C C . ALA A 1 377 ? 22.639 14.213 -45.022 1.00 96.50 377 ALA A C 1
ATOM 2985 O O . ALA A 1 377 ? 23.041 15.252 -45.536 1.00 96.50 377 ALA A O 1
ATOM 2986 N N . ASN A 1 378 ? 21.683 14.233 -44.084 1.00 93.69 378 ASN A N 1
ATOM 2987 C CA . ASN A 1 378 ? 21.100 15.476 -43.555 1.00 93.69 378 ASN A CA 1
ATOM 2988 C C . ASN A 1 378 ? 21.854 16.037 -42.336 1.00 93.69 378 ASN A C 1
ATOM 2990 O O . ASN A 1 378 ? 21.503 17.112 -41.838 1.00 93.69 378 ASN A O 1
ATOM 2994 N N . SER A 1 379 ? 22.886 15.340 -41.856 1.00 94.06 379 SER A N 1
ATOM 2995 C CA . SER A 1 379 ? 23.696 15.771 -40.720 1.00 94.06 379 SER A CA 1
ATOM 2996 C C . SER A 1 379 ? 24.895 16.621 -41.141 1.00 94.06 379 SER A C 1
ATOM 2998 O O . SER A 1 379 ? 25.452 16.483 -42.230 1.00 94.06 379 SER A O 1
ATOM 3000 N N . SER A 1 380 ? 25.333 17.515 -40.253 1.00 89.94 380 SER A N 1
ATOM 3001 C CA . SER A 1 380 ? 26.523 18.332 -40.509 1.00 89.94 380 SER A CA 1
ATOM 3002 C C . SER A 1 380 ? 27.777 17.457 -40.603 1.00 89.94 380 SER A C 1
ATOM 3004 O O . SER A 1 380 ? 28.096 16.723 -39.666 1.00 89.94 380 SER A O 1
ATOM 3006 N N . GLY A 1 381 ? 28.493 17.573 -41.726 1.00 91.44 381 GLY A N 1
ATOM 3007 C CA . GLY A 1 381 ? 29.720 16.819 -41.986 1.00 91.44 381 GLY A CA 1
ATOM 3008 C C . GLY A 1 381 ? 29.495 15.343 -42.307 1.00 91.44 381 GLY A C 1
ATOM 3009 O O . GLY A 1 381 ? 30.463 14.593 -42.262 1.00 91.44 381 GLY A O 1
ATOM 3010 N N . GLU A 1 382 ? 28.247 14.936 -42.581 1.00 95.19 382 GLU A N 1
ATOM 3011 C CA . GLU A 1 382 ? 27.883 13.568 -42.984 1.00 95.19 382 GLU A CA 1
ATOM 3012 C C . GLU A 1 382 ? 28.488 12.497 -42.064 1.00 95.19 382 GLU A C 1
ATOM 3014 O O . GLU A 1 382 ? 28.990 11.458 -42.492 1.00 95.19 382 GLU A O 1
ATOM 3019 N N . TYR A 1 383 ? 28.475 12.770 -40.757 1.00 94.88 383 TYR A N 1
ATOM 3020 C CA . TYR A 1 383 ? 29.129 11.908 -39.784 1.00 94.88 383 TYR A CA 1
ATOM 3021 C C . TYR A 1 383 ? 28.427 10.545 -39.706 1.00 94.88 383 TYR A C 1
ATOM 3023 O O . TYR A 1 383 ? 27.324 10.431 -39.163 1.00 94.88 383 TYR A O 1
ATOM 3031 N N . ARG A 1 384 ? 29.100 9.500 -40.210 1.00 94.94 384 ARG A N 1
ATOM 3032 C CA . ARG A 1 384 ? 28.579 8.122 -40.308 1.00 94.94 384 ARG A CA 1
ATOM 3033 C C . ARG A 1 384 ? 28.051 7.569 -38.982 1.00 94.94 384 ARG A C 1
ATOM 3035 O O . ARG A 1 384 ? 27.030 6.885 -38.976 1.00 94.94 384 ARG A O 1
ATOM 3042 N N . GLY A 1 385 ? 28.657 7.980 -37.864 1.00 94.31 385 GLY A N 1
ATOM 3043 C CA . GLY A 1 385 ? 28.268 7.552 -36.520 1.00 94.31 385 GLY A CA 1
ATOM 3044 C C . GLY A 1 385 ? 26.805 7.832 -36.156 1.00 94.31 385 GLY A C 1
ATOM 3045 O O . GLY A 1 385 ? 26.264 7.151 -35.288 1.00 94.31 385 GLY A O 1
ATOM 3046 N N . TRP A 1 386 ? 26.125 8.777 -36.819 1.00 95.56 386 TRP A N 1
ATOM 3047 C CA . TRP A 1 386 ? 24.681 8.963 -36.631 1.00 95.56 386 TRP A CA 1
ATOM 3048 C C . TRP A 1 386 ? 23.860 7.792 -37.167 1.00 95.56 386 TRP A C 1
ATOM 3050 O O . TRP A 1 386 ? 22.950 7.331 -36.480 1.00 95.56 386 TRP A O 1
ATOM 3060 N N . GLY A 1 387 ? 24.195 7.295 -38.358 1.00 96.31 387 GLY A N 1
ATOM 3061 C CA . GLY A 1 387 ? 23.565 6.108 -38.933 1.00 96.31 387 GLY A CA 1
ATOM 3062 C C . GLY A 1 387 ? 23.901 4.859 -38.124 1.00 96.31 387 GLY A C 1
ATOM 3063 O O . GLY A 1 387 ? 23.020 4.046 -37.851 1.00 96.31 387 GLY A O 1
ATOM 3064 N N . ASP A 1 388 ? 25.141 4.762 -37.641 1.00 97.12 388 ASP A N 1
ATOM 3065 C CA . ASP A 1 388 ? 25.591 3.605 -36.866 1.00 97.12 388 ASP A CA 1
ATOM 3066 C C . ASP A 1 388 ? 24.831 3.468 -35.539 1.00 97.12 388 ASP A C 1
ATOM 3068 O O . ASP A 1 388 ? 24.428 2.372 -35.152 1.00 97.12 388 ASP A O 1
ATOM 3072 N N . VAL A 1 389 ? 24.560 4.592 -34.862 1.00 96.38 389 VAL A N 1
ATOM 3073 C CA . VAL A 1 389 ? 23.713 4.624 -33.657 1.00 96.38 389 VAL A CA 1
ATOM 3074 C C . VAL A 1 389 ? 22.302 4.117 -33.956 1.00 96.38 389 VAL A C 1
ATOM 3076 O O . VAL A 1 389 ? 21.725 3.413 -33.129 1.00 96.38 389 VAL A O 1
ATOM 3079 N N . VAL A 1 390 ? 21.736 4.473 -35.112 1.00 96.19 390 VAL A N 1
ATOM 3080 C CA . VAL A 1 390 ? 20.375 4.079 -35.508 1.00 96.19 390 VAL A CA 1
ATOM 3081 C C . VAL A 1 390 ? 20.294 2.581 -35.774 1.00 96.19 390 VAL A C 1
ATOM 3083 O O . VAL A 1 390 ? 19.418 1.916 -35.219 1.00 96.19 390 VAL A O 1
ATOM 3086 N N . LEU A 1 391 ? 21.240 2.047 -36.552 1.00 97.25 391 LEU A N 1
ATOM 3087 C CA . LEU A 1 391 ? 21.339 0.616 -36.843 1.00 97.25 391 LEU A CA 1
ATOM 3088 C C . LEU A 1 391 ? 21.529 -0.190 -35.560 1.00 97.25 391 LEU A C 1
ATOM 3090 O O . LEU A 1 391 ? 20.772 -1.122 -35.285 1.00 97.25 391 LEU A O 1
ATOM 3094 N N . PHE A 1 392 ? 22.488 0.217 -34.728 1.00 97.25 392 PHE A N 1
ATOM 3095 C CA . PHE A 1 392 ? 22.786 -0.473 -33.482 1.00 97.25 392 PHE A CA 1
ATOM 3096 C C . PHE A 1 392 ? 21.601 -0.435 -32.510 1.00 97.25 392 PHE A C 1
ATOM 3098 O O . PHE A 1 392 ? 21.250 -1.463 -31.932 1.00 97.25 392 PHE A O 1
ATOM 3105 N N . ALA A 1 393 ? 20.939 0.716 -32.345 1.00 95.06 393 ALA A N 1
ATOM 3106 C CA . ALA A 1 393 ? 19.786 0.845 -31.453 1.00 95.06 393 ALA A CA 1
ATOM 3107 C C . ALA A 1 393 ? 18.603 -0.034 -31.888 1.00 95.06 393 ALA A C 1
ATOM 3109 O O . ALA A 1 393 ? 17.977 -0.664 -31.034 1.00 95.06 393 ALA A O 1
ATOM 3110 N N . ALA A 1 394 ? 18.320 -0.102 -33.193 1.00 94.25 394 ALA A N 1
ATOM 3111 C CA . ALA A 1 394 ? 17.254 -0.945 -33.723 1.00 94.25 394 ALA A CA 1
ATOM 3112 C C . ALA A 1 394 ? 17.563 -2.437 -33.541 1.00 94.25 394 ALA A C 1
ATOM 3114 O O . ALA A 1 394 ? 16.744 -3.168 -32.996 1.00 94.25 394 ALA A O 1
ATOM 3115 N N . CYS A 1 395 ? 18.770 -2.886 -33.894 1.00 95.00 395 CYS A N 1
ATOM 3116 C CA . CYS A 1 395 ? 19.117 -4.313 -33.861 1.00 95.00 395 CYS A CA 1
ATOM 3117 C C . CYS A 1 395 ? 19.298 -4.870 -32.445 1.00 95.00 395 CYS A C 1
ATOM 3119 O O . CYS A 1 395 ? 19.095 -6.056 -32.208 1.00 95.00 395 CYS A O 1
ATOM 3121 N N . THR A 1 396 ? 19.668 -4.018 -31.489 1.00 94.81 396 THR A N 1
ATOM 3122 C CA . THR A 1 396 ? 19.854 -4.415 -30.082 1.00 94.81 396 THR A CA 1
ATOM 3123 C C . THR A 1 396 ? 18.617 -4.176 -29.223 1.00 94.81 396 THR A C 1
ATOM 3125 O O . THR A 1 396 ? 18.606 -4.530 -28.041 1.00 94.81 396 THR A O 1
ATOM 3128 N N . ALA A 1 397 ? 17.592 -3.519 -29.778 1.00 92.31 397 ALA A N 1
ATOM 3129 C CA . ALA A 1 397 ? 16.439 -3.014 -29.043 1.00 92.31 397 ALA A CA 1
ATOM 3130 C C . ALA A 1 397 ? 16.815 -2.179 -27.797 1.00 92.31 397 ALA A C 1
ATOM 3132 O O . ALA A 1 397 ? 16.052 -2.094 -26.829 1.00 92.31 397 ALA A O 1
ATOM 3133 N N . ALA A 1 398 ? 18.002 -1.572 -27.754 1.00 90.69 398 ALA A N 1
ATOM 3134 C CA . ALA A 1 398 ? 18.476 -0.854 -26.577 1.00 90.69 398 ALA A CA 1
ATOM 3135 C C . ALA A 1 398 ? 17.930 0.577 -26.512 1.00 90.69 398 ALA A C 1
ATOM 3137 O O . ALA A 1 398 ? 17.625 1.215 -27.519 1.00 90.69 398 ALA A O 1
ATOM 3138 N N . ARG A 1 399 ? 17.824 1.124 -25.297 1.00 89.12 399 ARG A N 1
ATOM 3139 C CA . ARG A 1 399 ? 17.496 2.546 -25.125 1.00 89.12 399 ARG A CA 1
ATOM 3140 C C . ARG A 1 399 ? 18.672 3.394 -25.604 1.00 89.12 399 ARG A C 1
ATOM 3142 O O . ARG A 1 399 ? 19.820 3.054 -25.334 1.00 89.12 399 ARG A O 1
ATOM 3149 N N . ILE A 1 400 ? 18.414 4.569 -26.180 1.00 88.94 400 ILE A N 1
ATOM 3150 C CA . ILE A 1 400 ? 19.494 5.482 -26.612 1.00 88.94 400 ILE A CA 1
ATOM 3151 C C . ILE A 1 400 ? 20.458 5.839 -25.472 1.00 88.94 400 ILE A C 1
ATOM 3153 O O . ILE A 1 400 ? 21.659 5.951 -25.697 1.00 88.94 400 ILE A O 1
ATOM 3157 N N . GLY A 1 401 ? 19.967 5.969 -24.236 1.00 87.69 401 GLY A N 1
ATOM 3158 C CA . GLY A 1 401 ? 20.839 6.175 -23.076 1.00 87.69 401 GLY A CA 1
ATOM 3159 C C . GLY A 1 401 ? 21.800 5.004 -22.828 1.00 87.69 401 GLY A C 1
ATOM 3160 O O . GLY A 1 401 ? 22.946 5.232 -22.449 1.00 87.69 401 GLY A O 1
ATOM 3161 N N . GLU A 1 402 ? 21.362 3.765 -23.067 1.00 92.62 402 GLU A N 1
ATOM 3162 C CA . GLU A 1 402 ? 22.187 2.551 -22.957 1.00 92.62 402 GLU A CA 1
ATOM 3163 C C . GLU A 1 402 ? 23.211 2.489 -24.095 1.00 92.62 402 GLU A C 1
ATOM 3165 O O . GLU A 1 402 ? 24.392 2.289 -23.824 1.00 92.62 402 GLU A O 1
ATOM 3170 N N . VAL A 1 403 ? 22.791 2.770 -25.335 1.00 95.19 403 VAL A N 1
ATOM 3171 C CA . VAL A 1 403 ? 23.686 2.862 -26.506 1.00 95.19 403 VAL A CA 1
ATOM 3172 C C . VAL A 1 403 ? 24.761 3.926 -26.284 1.00 95.19 403 VAL A C 1
ATOM 3174 O O . VAL A 1 403 ? 25.947 3.654 -26.443 1.00 95.19 403 VAL A O 1
ATOM 3177 N N . SER A 1 404 ? 24.376 5.115 -25.807 1.00 93.75 404 SER A N 1
ATOM 3178 C CA . SER A 1 404 ? 25.322 6.170 -25.426 1.00 93.75 404 SER A CA 1
ATOM 3179 C C . SER A 1 404 ? 26.309 5.693 -24.361 1.00 93.75 404 SER A C 1
ATOM 3181 O O . SER A 1 404 ? 27.471 6.091 -24.378 1.00 93.75 404 SER A O 1
ATOM 3183 N N . GLY A 1 405 ? 25.860 4.868 -23.411 1.00 93.25 405 GLY A N 1
ATOM 3184 C CA . GLY A 1 405 ? 26.673 4.310 -22.330 1.00 93.25 405 GLY A CA 1
ATOM 3185 C C . GLY A 1 405 ? 27.583 3.141 -22.732 1.00 93.25 405 GLY A C 1
ATOM 3186 O O . GLY A 1 405 ? 28.422 2.740 -21.917 1.00 93.25 405 GLY A O 1
ATOM 3187 N N . CYS A 1 406 ? 27.432 2.598 -23.941 1.00 96.19 406 CYS A N 1
ATOM 3188 C CA . CYS A 1 406 ? 28.197 1.455 -24.428 1.00 96.19 406 CYS A CA 1
ATOM 3189 C C . CYS A 1 406 ? 29.685 1.797 -24.543 1.00 96.19 406 CYS A C 1
ATOM 3191 O O . CYS A 1 406 ? 30.057 2.792 -25.172 1.00 96.19 406 CYS A O 1
ATOM 3193 N N . ARG A 1 407 ? 30.540 0.965 -23.944 1.00 96.44 407 ARG A N 1
ATOM 3194 C CA . ARG A 1 407 ? 31.999 1.045 -24.081 1.00 96.44 407 ARG A CA 1
ATOM 3195 C C . ARG A 1 407 ? 32.532 -0.165 -24.827 1.00 96.44 407 ARG A C 1
ATOM 3197 O O . ARG A 1 407 ? 31.880 -1.204 -24.841 1.00 96.44 407 ARG A O 1
ATOM 3204 N N . VAL A 1 408 ? 33.733 -0.033 -25.382 1.00 97.56 408 VAL A N 1
ATOM 3205 C CA . VAL A 1 408 ? 34.417 -1.122 -26.097 1.00 97.56 408 VAL A CA 1
ATOM 3206 C C . VAL A 1 408 ? 34.497 -2.383 -25.232 1.00 97.56 408 VAL A C 1
ATOM 3208 O O . VAL A 1 408 ? 34.141 -3.458 -25.696 1.00 97.56 408 VAL A O 1
ATOM 3211 N N . LYS A 1 409 ? 34.836 -2.253 -23.941 1.00 96.38 409 LYS A N 1
ATOM 3212 C CA . LYS A 1 409 ? 34.919 -3.393 -23.005 1.00 96.38 409 LYS A CA 1
ATOM 3213 C C . LYS A 1 409 ? 33.610 -4.134 -22.717 1.00 96.38 409 LYS A C 1
ATOM 3215 O O . LYS A 1 409 ? 33.638 -5.135 -22.010 1.00 96.38 409 LYS A O 1
ATOM 3220 N N . ASP A 1 410 ? 32.462 -3.595 -23.125 1.00 96.06 410 ASP A N 1
ATOM 3221 C CA . ASP A 1 410 ? 31.181 -4.280 -22.925 1.00 96.06 410 ASP A CA 1
ATOM 3222 C C . ASP A 1 410 ? 30.837 -5.228 -24.079 1.00 96.06 410 ASP A C 1
ATOM 3224 O O . ASP A 1 410 ? 29.851 -5.958 -23.968 1.00 96.06 410 ASP A O 1
ATOM 3228 N N . ILE A 1 411 ? 31.589 -5.160 -25.180 1.00 97.94 411 ILE A N 1
ATOM 3229 C CA . ILE A 1 411 ? 31.397 -5.964 -26.381 1.00 97.94 411 ILE A CA 1
ATOM 3230 C C . ILE A 1 411 ? 32.331 -7.168 -26.313 1.00 97.94 411 ILE A C 1
ATOM 3232 O O . ILE A 1 411 ? 33.546 -7.012 -26.211 1.00 97.94 411 ILE A O 1
ATOM 3236 N N . ASP A 1 412 ? 31.749 -8.354 -26.408 1.00 97.00 412 ASP A N 1
ATOM 3237 C CA . ASP A 1 412 ? 32.465 -9.593 -26.657 1.00 97.00 412 ASP A CA 1
ATOM 3238 C C . ASP A 1 412 ? 32.410 -9.878 -28.162 1.00 97.00 412 ASP A C 1
ATOM 3240 O O . ASP A 1 412 ? 31.331 -10.105 -28.713 1.00 97.00 412 ASP A O 1
ATOM 3244 N N . THR A 1 413 ? 33.554 -9.800 -28.843 1.00 95.69 413 THR A N 1
ATOM 3245 C CA . THR A 1 413 ? 33.654 -10.043 -30.292 1.00 95.69 413 THR A CA 1
ATOM 3246 C C . THR A 1 413 ? 33.844 -11.515 -30.651 1.00 95.69 413 THR A C 1
ATOM 3248 O O . THR A 1 413 ? 33.803 -11.840 -31.834 1.00 95.69 413 THR A O 1
ATOM 3251 N N . ASP A 1 414 ? 34.056 -12.391 -29.666 1.00 94.44 414 ASP A N 1
ATOM 3252 C CA . ASP A 1 414 ? 34.164 -13.835 -29.882 1.00 94.44 414 ASP A CA 1
ATOM 3253 C C . ASP A 1 414 ? 32.768 -14.471 -29.833 1.00 94.44 414 ASP A C 1
ATOM 3255 O O . ASP A 1 414 ? 32.401 -15.258 -30.707 1.00 94.44 414 ASP A O 1
ATOM 3259 N N . GLU A 1 415 ? 31.952 -14.074 -28.852 1.00 93.06 415 GLU A N 1
ATOM 3260 C CA . GLU A 1 415 ? 30.555 -14.513 -28.717 1.00 93.06 415 GLU A CA 1
ATOM 3261 C C . GLU A 1 415 ? 29.553 -13.597 -29.435 1.00 93.06 415 GLU A C 1
ATOM 3263 O O . GLU A 1 415 ? 28.369 -13.925 -29.526 1.00 93.06 415 GLU A O 1
ATOM 3268 N N . TRP A 1 416 ? 30.009 -12.443 -29.931 1.00 96.88 416 TRP A N 1
ATOM 3269 C CA . TRP A 1 416 ? 29.173 -11.393 -30.517 1.00 96.88 416 TRP A CA 1
ATOM 3270 C C . TRP A 1 416 ? 28.013 -10.992 -29.613 1.00 96.88 416 TRP A C 1
ATOM 3272 O O . TRP A 1 416 ? 26.839 -11.003 -29.990 1.00 96.88 416 TRP A O 1
ATOM 3282 N N . THR A 1 417 ? 28.356 -10.602 -28.388 1.00 96.94 417 THR A N 1
ATOM 3283 C CA . THR A 1 417 ? 27.382 -10.131 -27.407 1.00 96.94 417 THR A CA 1
ATOM 3284 C C . THR A 1 417 ? 27.769 -8.786 -26.816 1.00 96.94 417 THR A C 1
ATOM 3286 O O . THR A 1 417 ? 28.936 -8.420 -26.710 1.00 96.94 417 THR A O 1
ATOM 3289 N N . TRP A 1 418 ? 26.761 -8.023 -26.409 1.00 97.44 418 TRP A N 1
ATOM 3290 C CA . TRP A 1 418 ? 26.919 -6.788 -25.663 1.00 97.44 418 TRP A CA 1
ATOM 3291 C C . TRP A 1 418 ? 26.354 -6.952 -24.255 1.00 97.44 418 TRP A C 1
ATOM 3293 O O . TRP A 1 418 ? 25.167 -7.229 -24.065 1.00 97.44 418 TRP A O 1
ATOM 3303 N N . THR A 1 419 ? 27.189 -6.720 -23.245 1.00 95.62 419 THR A N 1
ATOM 3304 C CA . THR A 1 419 ? 26.742 -6.663 -21.852 1.00 95.62 419 THR A CA 1
ATOM 3305 C C . THR A 1 419 ? 26.269 -5.248 -21.507 1.00 95.62 419 THR A C 1
ATOM 3307 O O . THR A 1 419 ? 27.058 -4.353 -21.205 1.00 95.62 419 THR A O 1
ATOM 3310 N N . VAL A 1 420 ? 24.957 -5.028 -21.473 1.00 93.31 420 VAL A N 1
ATOM 3311 C CA . VAL A 1 420 ? 24.346 -3.739 -21.123 1.00 93.31 420 VAL A CA 1
ATOM 3312 C C . VAL A 1 420 ? 24.372 -3.543 -19.604 1.00 93.31 420 VAL A C 1
ATOM 3314 O O . VAL A 1 420 ? 23.655 -4.218 -18.863 1.00 93.31 420 VAL A O 1
ATOM 3317 N N . ARG A 1 421 ? 25.203 -2.609 -19.119 1.00 88.44 421 ARG A N 1
ATOM 3318 C CA . ARG A 1 421 ? 25.449 -2.392 -17.667 1.00 88.44 421 ARG A CA 1
ATOM 3319 C C . ARG A 1 421 ? 25.273 -0.951 -17.200 1.00 88.44 421 ARG A C 1
ATOM 3321 O O . ARG A 1 421 ? 25.337 -0.668 -16.001 1.00 88.44 421 ARG A O 1
ATOM 3328 N N . ARG A 1 422 ? 25.135 -0.016 -18.139 1.00 88.31 422 ARG A N 1
ATOM 3329 C CA . ARG A 1 422 ? 25.088 1.417 -17.850 1.00 88.31 422 ARG A CA 1
ATOM 3330 C C . ARG A 1 422 ? 24.251 2.162 -18.869 1.00 88.31 422 ARG A C 1
ATOM 3332 O O . ARG A 1 422 ? 24.066 1.703 -19.991 1.00 88.31 422 ARG A O 1
ATOM 3339 N N . GLN A 1 423 ? 23.790 3.333 -18.461 1.00 88.25 423 GLN A N 1
ATOM 3340 C CA . GLN A 1 423 ? 23.110 4.274 -19.335 1.00 88.25 423 GLN A CA 1
ATOM 3341 C C . GLN A 1 423 ? 23.529 5.705 -19.007 1.00 88.25 423 GLN A C 1
ATOM 3343 O O . GLN A 1 423 ? 23.740 6.060 -17.844 1.00 88.25 423 GLN A O 1
ATOM 3348 N N . THR A 1 424 ? 23.630 6.535 -20.037 1.00 84.81 424 THR A N 1
ATOM 3349 C CA . THR A 1 424 ? 23.811 7.976 -19.896 1.00 84.81 424 THR A CA 1
ATOM 3350 C C . THR A 1 424 ? 22.449 8.632 -19.689 1.00 84.81 424 THR A C 1
ATOM 3352 O O . THR A 1 424 ? 21.551 8.488 -20.515 1.00 84.81 424 THR A O 1
ATOM 3355 N N . THR A 1 425 ? 22.300 9.368 -18.587 1.00 78.12 425 THR A N 1
ATOM 3356 C CA . THR A 1 425 ? 21.051 10.051 -18.214 1.00 78.12 425 THR A CA 1
ATOM 3357 C C . THR A 1 425 ? 21.322 11.494 -17.779 1.00 78.12 425 THR A C 1
ATOM 3359 O O . THR A 1 425 ? 22.425 11.793 -17.308 1.00 78.12 425 THR A O 1
ATOM 3362 N N . PRO A 1 426 ? 20.343 12.407 -17.908 1.00 72.56 426 PRO A N 1
ATOM 3363 C CA . PRO A 1 426 ? 20.416 13.724 -17.281 1.00 72.56 426 PRO A CA 1
ATOM 3364 C C . PRO A 1 426 ? 20.568 13.608 -15.758 1.00 72.56 426 PRO A C 1
ATOM 3366 O O . PRO A 1 426 ? 19.979 12.732 -15.121 1.00 72.56 426 PRO A O 1
ATOM 3369 N N . SER A 1 427 ? 21.387 14.464 -15.154 1.00 71.44 427 SER A N 1
ATOM 3370 C CA . SER A 1 427 ? 21.598 14.546 -13.705 1.00 71.44 427 SER A CA 1
ATOM 3371 C C . SER A 1 427 ? 21.941 15.985 -13.289 1.00 71.44 427 SER A C 1
ATOM 3373 O O . SER A 1 427 ? 22.321 16.793 -14.142 1.00 71.44 427 SER A O 1
ATOM 3375 N N . PRO A 1 428 ? 21.805 16.346 -11.999 1.00 50.38 428 PRO A N 1
ATOM 3376 C CA . PRO A 1 428 ? 22.281 17.637 -11.507 1.00 50.38 428 PRO A CA 1
ATOM 3377 C C . PRO A 1 428 ? 23.778 17.784 -11.822 1.00 50.38 428 PRO A C 1
ATOM 3379 O O . PRO A 1 428 ? 24.578 16.958 -11.388 1.00 50.38 428 PRO A O 1
ATOM 3382 N N . GLY A 1 429 ? 24.146 18.779 -12.636 1.00 66.50 429 GLY A N 1
ATOM 3383 C CA . GLY A 1 429 ? 25.517 18.963 -13.141 1.00 66.50 429 GLY A CA 1
ATOM 3384 C C . GLY A 1 429 ? 25.779 18.457 -14.569 1.00 66.50 429 GLY A C 1
ATOM 3385 O O . GLY A 1 429 ? 26.915 18.519 -15.031 1.00 66.50 429 GLY A O 1
ATOM 3386 N N . GLY A 1 430 ? 24.755 17.986 -15.289 1.00 75.12 430 GLY A N 1
ATOM 3387 C CA . GLY A 1 430 ? 24.850 17.582 -16.694 1.00 75.12 430 GLY A CA 1
ATOM 3388 C C . GLY A 1 430 ? 24.594 16.091 -16.906 1.00 75.12 430 GLY A C 1
ATOM 3389 O O . GLY A 1 430 ? 23.898 15.435 -16.135 1.00 75.12 430 GLY A O 1
ATOM 3390 N N . LEU A 1 431 ? 25.121 15.529 -17.992 1.00 80.50 431 LEU A N 1
ATOM 3391 C CA . LEU A 1 431 ? 24.945 14.105 -18.274 1.00 80.50 431 LEU A CA 1
ATOM 3392 C C . LEU A 1 431 ? 25.817 13.268 -17.332 1.00 80.50 431 LEU A C 1
ATOM 3394 O O . LEU A 1 431 ? 27.028 13.472 -17.247 1.00 80.50 431 LEU A O 1
ATOM 3398 N N . ALA A 1 432 ? 25.238 12.241 -16.717 1.00 81.75 432 ALA A N 1
ATOM 3399 C CA . ALA A 1 432 ? 25.957 11.270 -15.897 1.00 81.75 432 ALA A CA 1
ATOM 3400 C C . ALA A 1 432 ? 25.734 9.847 -16.416 1.00 81.75 432 ALA A C 1
ATOM 3402 O O . ALA A 1 432 ? 24.646 9.505 -16.886 1.00 81.75 432 ALA A O 1
ATOM 3403 N N . ASP A 1 433 ? 26.767 9.011 -16.313 1.00 82.75 433 ASP A N 1
ATOM 3404 C CA . ASP A 1 433 ? 26.589 7.570 -16.464 1.00 82.75 433 ASP A CA 1
ATOM 3405 C C . ASP A 1 433 ? 26.082 7.027 -15.137 1.00 82.75 433 ASP A C 1
ATOM 3407 O O . ASP A 1 433 ? 26.751 7.142 -14.109 1.00 82.75 433 ASP A O 1
ATOM 3411 N N . LYS A 1 434 ? 24.896 6.430 -15.158 1.00 75.38 434 LYS A N 1
ATOM 3412 C CA . LYS A 1 434 ? 24.379 5.687 -14.017 1.00 75.38 434 LYS A CA 1
ATOM 3413 C C . LYS A 1 434 ? 24.546 4.204 -14.306 1.00 75.38 434 LYS A C 1
ATOM 3415 O O . LYS A 1 434 ? 24.141 3.713 -15.363 1.00 75.38 434 LYS A O 1
ATOM 3420 N N . GLY A 1 435 ? 25.154 3.493 -13.357 1.00 61.69 435 GLY A N 1
ATOM 3421 C CA . GLY A 1 435 ? 25.040 2.041 -13.310 1.00 61.69 435 GLY A CA 1
ATOM 3422 C C . GLY A 1 435 ? 23.576 1.666 -13.100 1.00 61.69 435 GLY A C 1
ATOM 3423 O O . GLY A 1 435 ? 22.814 2.429 -12.500 1.00 61.69 435 GLY A O 1
ATOM 3424 N N . THR A 1 436 ? 23.167 0.497 -13.576 1.00 52.53 436 THR A N 1
ATOM 3425 C CA . THR A 1 436 ? 21.831 -0.042 -13.308 1.00 52.53 436 THR A CA 1
ATOM 3426 C C . THR A 1 436 ? 21.738 -0.524 -11.851 1.00 52.53 436 THR A C 1
ATOM 3428 O O . THR A 1 436 ? 21.635 -1.712 -11.562 1.00 52.53 436 THR A O 1
ATOM 3431 N N . LYS A 1 437 ? 21.828 0.396 -10.882 1.00 33.34 437 LYS A N 1
ATOM 3432 C CA . LYS A 1 437 ? 21.708 0.070 -9.455 1.00 33.34 437 LYS A CA 1
ATOM 3433 C C . LYS A 1 437 ? 20.279 -0.440 -9.219 1.00 33.34 437 LYS A C 1
ATOM 3435 O O . LYS A 1 437 ? 19.327 0.321 -9.360 1.00 33.34 437 LYS A O 1
ATOM 3440 N N . GLY A 1 438 ? 20.145 -1.745 -8.974 1.00 45.72 438 GLY A N 1
ATOM 3441 C CA . GLY A 1 438 ? 18.864 -2.444 -8.809 1.00 45.72 438 GLY A CA 1
ATOM 3442 C C . GLY A 1 438 ? 18.283 -3.140 -10.055 1.00 45.72 438 GLY A C 1
ATOM 3443 O O . GLY A 1 438 ? 17.227 -3.741 -9.943 1.00 45.72 438 GLY A O 1
ATOM 3444 N N . LYS A 1 439 ? 18.930 -3.114 -11.234 1.00 49.28 439 LYS A N 1
ATOM 3445 C CA . LYS A 1 439 ? 18.555 -3.964 -12.391 1.00 49.28 439 LYS A CA 1
ATOM 3446 C C . LYS A 1 439 ? 19.826 -4.602 -12.965 1.00 49.28 439 LYS A C 1
ATOM 3448 O O . LYS A 1 439 ? 20.724 -3.897 -13.415 1.00 49.28 439 LYS A O 1
ATOM 3453 N N . ARG A 1 440 ? 19.950 -5.927 -12.858 1.00 61.03 440 ARG A N 1
ATOM 3454 C CA . ARG A 1 440 ? 21.150 -6.701 -13.233 1.00 61.03 440 ARG A CA 1
ATOM 3455 C C . ARG A 1 440 ? 21.574 -6.406 -14.681 1.00 61.03 440 ARG A C 1
ATOM 3457 O O . ARG A 1 440 ? 20.731 -6.119 -15.528 1.00 61.03 440 ARG A O 1
ATOM 3464 N N . ALA A 1 441 ? 22.882 -6.444 -14.945 1.00 78.56 441 ALA A N 1
ATOM 3465 C CA . ALA A 1 441 ? 23.411 -6.337 -16.304 1.00 78.56 441 ALA A CA 1
ATOM 3466 C C . ALA A 1 441 ? 22.781 -7.423 -17.189 1.00 78.56 441 ALA A C 1
ATOM 3468 O O . ALA A 1 441 ? 22.582 -8.544 -16.721 1.00 78.56 441 ALA A O 1
ATOM 3469 N N . ARG A 1 442 ? 22.464 -7.089 -18.441 1.00 87.94 442 ARG A N 1
ATOM 3470 C CA . ARG A 1 442 ? 21.858 -8.033 -19.389 1.00 87.94 442 ARG A CA 1
ATOM 3471 C C . ARG A 1 442 ? 22.732 -8.197 -20.618 1.00 87.94 442 ARG A C 1
ATOM 3473 O O . ARG A 1 442 ? 23.374 -7.241 -21.043 1.00 87.94 442 ARG A O 1
ATOM 3480 N N . THR A 1 443 ? 22.707 -9.389 -21.186 1.00 91.50 443 THR A N 1
ATOM 3481 C CA . THR A 1 443 ? 23.424 -9.711 -22.418 1.00 91.50 443 THR A CA 1
ATOM 3482 C C . THR A 1 443 ? 22.473 -9.580 -23.599 1.00 91.50 443 THR A C 1
ATOM 3484 O O . THR A 1 443 ? 21.362 -10.112 -23.558 1.00 91.50 443 THR A O 1
ATOM 3487 N N . VAL A 1 444 ? 22.899 -8.853 -24.627 1.00 94.31 444 VAL A N 1
ATOM 3488 C CA . VAL A 1 444 ? 22.163 -8.638 -25.876 1.00 94.31 444 VAL A CA 1
ATOM 3489 C C . VAL A 1 444 ? 23.008 -9.183 -27.030 1.00 94.31 444 VAL A C 1
ATOM 3491 O O . VAL A 1 444 ? 24.184 -8.831 -27.105 1.00 94.31 444 VAL A O 1
ATOM 3494 N N . PRO A 1 445 ? 22.465 -10.041 -27.909 1.00 94.50 445 PRO A N 1
ATOM 3495 C CA . PRO A 1 445 ? 23.213 -10.537 -29.061 1.00 94.50 445 PRO A CA 1
ATOM 3496 C C . PRO A 1 445 ? 23.463 -9.422 -30.086 1.00 94.50 445 PRO A C 1
ATOM 3498 O O . PRO A 1 445 ? 22.621 -8.542 -30.280 1.00 94.50 445 PRO A O 1
ATOM 3501 N N . LEU A 1 446 ? 24.611 -9.481 -30.757 1.00 96.69 446 LEU A N 1
ATOM 3502 C CA . LEU A 1 446 ? 24.974 -8.625 -31.882 1.00 96.69 446 LEU A CA 1
ATOM 3503 C C . LEU A 1 446 ? 24.880 -9.451 -33.167 1.00 96.69 446 LEU A C 1
ATOM 3505 O O . LEU A 1 446 ? 25.713 -10.318 -33.431 1.00 96.69 446 LEU A O 1
ATOM 3509 N N . ILE A 1 447 ? 23.828 -9.193 -33.942 1.00 94.69 447 ILE A N 1
ATOM 3510 C CA . ILE A 1 447 ? 23.576 -9.879 -35.215 1.00 94.69 447 ILE A CA 1
ATOM 3511 C C . ILE A 1 447 ? 24.678 -9.576 -36.234 1.00 94.69 447 ILE A C 1
ATOM 3513 O O . ILE A 1 447 ? 25.316 -8.525 -36.154 1.00 94.69 447 ILE A O 1
ATOM 3517 N N . GLU A 1 448 ? 24.880 -10.484 -37.189 1.00 94.44 448 GLU A N 1
ATOM 3518 C CA . GLU A 1 448 ? 25.931 -10.410 -38.214 1.00 94.44 448 GLU A CA 1
ATOM 3519 C C . GLU A 1 448 ? 25.947 -9.055 -38.938 1.00 94.44 448 GLU A C 1
ATOM 3521 O O . GLU A 1 448 ? 26.999 -8.443 -39.116 1.00 94.44 448 GLU A O 1
ATOM 3526 N N . GLU A 1 449 ? 24.766 -8.518 -39.230 1.00 94.12 449 GLU A N 1
ATOM 3527 C CA . GLU A 1 449 ? 24.557 -7.272 -39.961 1.00 94.12 449 GLU A CA 1
ATOM 3528 C C . GLU A 1 449 ? 25.105 -6.023 -39.250 1.00 94.12 449 GLU A C 1
ATOM 3530 O O . GLU A 1 449 ? 25.332 -5.002 -39.900 1.00 94.12 449 GLU A O 1
ATOM 3535 N N . VAL A 1 450 ? 25.333 -6.072 -37.930 1.00 95.69 450 VAL A N 1
ATOM 3536 C CA . VAL A 1 450 ? 25.931 -4.956 -37.170 1.00 95.69 450 VAL A CA 1
ATOM 3537 C C . VAL A 1 450 ? 27.375 -5.217 -36.739 1.00 95.69 450 VAL A C 1
ATOM 3539 O O . VAL A 1 450 ? 28.003 -4.325 -36.170 1.00 95.69 450 VAL A O 1
ATOM 3542 N N . GLN A 1 451 ? 27.930 -6.401 -37.006 1.00 96.88 451 GLN A N 1
ATOM 3543 C CA . GLN A 1 451 ? 29.273 -6.775 -36.549 1.00 96.88 451 GLN A CA 1
ATOM 3544 C C . GLN A 1 451 ? 30.365 -5.918 -37.189 1.00 96.88 451 GLN A C 1
ATOM 3546 O O . GLN A 1 451 ? 31.238 -5.413 -36.483 1.00 96.88 451 GLN A O 1
ATOM 3551 N N . GLU A 1 452 ? 30.293 -5.697 -38.505 1.00 95.75 452 GLU A N 1
ATOM 3552 C CA . GLU A 1 452 ? 31.259 -4.856 -39.223 1.00 95.75 452 GLU A CA 1
ATOM 3553 C C . GLU A 1 452 ? 31.234 -3.413 -38.701 1.00 95.75 452 GLU A C 1
ATOM 3555 O O . GLU A 1 452 ? 32.280 -2.843 -38.389 1.00 95.75 452 GLU A O 1
ATOM 3560 N N . LEU A 1 453 ? 30.033 -2.857 -38.508 1.00 96.06 453 LEU A N 1
ATOM 3561 C CA . LEU A 1 453 ? 29.834 -1.548 -37.887 1.00 96.06 453 LEU A CA 1
ATOM 3562 C C . LEU A 1 453 ? 30.505 -1.495 -36.514 1.00 96.06 453 LEU A C 1
ATOM 3564 O O . LEU A 1 453 ? 31.261 -0.568 -36.231 1.00 96.06 453 LEU A O 1
ATOM 3568 N N . VAL A 1 454 ? 30.273 -2.490 -35.655 1.00 97.44 454 VAL A N 1
ATOM 3569 C CA . VAL A 1 454 ? 30.866 -2.525 -34.311 1.00 97.44 454 VAL A CA 1
ATOM 3570 C C . VAL A 1 454 ? 32.394 -2.569 -34.389 1.00 97.44 454 VAL A C 1
ATOM 3572 O O . VAL A 1 454 ? 33.053 -1.811 -33.677 1.00 97.44 454 VAL A O 1
ATOM 3575 N N . GLN A 1 455 ? 32.970 -3.373 -35.286 1.00 97.25 455 GLN A N 1
ATOM 3576 C CA . GLN A 1 455 ? 34.424 -3.439 -35.473 1.00 97.25 455 GLN A CA 1
ATOM 3577 C C . GLN A 1 455 ? 35.016 -2.110 -35.939 1.00 97.25 455 GLN A C 1
ATOM 3579 O O . GLN A 1 455 ? 36.040 -1.686 -35.400 1.00 97.25 455 GLN A O 1
ATOM 3584 N N . GLN A 1 456 ? 34.375 -1.444 -36.902 1.00 96.31 456 GLN A N 1
ATOM 3585 C CA . GLN A 1 456 ? 34.806 -0.134 -37.391 1.00 96.31 456 GLN A CA 1
ATOM 3586 C C . GLN A 1 456 ? 34.765 0.904 -36.261 1.00 96.31 456 GLN A C 1
ATOM 3588 O O . GLN A 1 456 ? 35.758 1.578 -36.004 1.00 96.31 456 GLN A O 1
ATOM 3593 N N . ARG A 1 457 ? 33.673 0.950 -35.487 1.00 95.81 457 ARG A N 1
ATOM 3594 C CA . ARG A 1 457 ? 33.544 1.853 -34.330 1.00 95.81 457 ARG A CA 1
ATOM 3595 C C . ARG A 1 457 ? 34.575 1.584 -33.238 1.00 95.81 457 ARG A C 1
ATOM 3597 O O . ARG A 1 457 ? 35.042 2.527 -32.608 1.00 95.81 457 ARG A O 1
ATOM 3604 N N . MET A 1 458 ? 34.929 0.322 -32.995 1.00 97.00 458 MET A N 1
ATOM 3605 C CA . MET A 1 458 ? 36.008 -0.030 -32.068 1.00 97.00 458 MET A CA 1
ATOM 3606 C C . MET A 1 458 ? 37.371 0.424 -32.601 1.00 97.00 458 MET A C 1
ATOM 3608 O O . MET A 1 458 ? 38.197 0.882 -31.818 1.00 97.00 458 MET A O 1
ATOM 3612 N N . ALA A 1 459 ? 37.617 0.310 -33.909 1.00 95.81 459 ALA A N 1
ATOM 3613 C CA . ALA A 1 459 ? 38.856 0.769 -34.534 1.00 95.81 459 ALA A CA 1
ATOM 3614 C C . ALA A 1 459 ? 39.001 2.301 -34.494 1.00 95.81 459 ALA A C 1
ATOM 3616 O O . ALA A 1 459 ? 40.086 2.781 -34.189 1.00 95.81 459 ALA A O 1
ATOM 3617 N N . ASP A 1 460 ? 37.911 3.052 -34.699 1.00 93.44 460 ASP A N 1
ATOM 3618 C CA . ASP A 1 460 ? 37.882 4.526 -34.629 1.00 93.44 460 ASP A CA 1
ATOM 3619 C C . ASP A 1 460 ? 38.366 5.093 -33.282 1.00 93.44 460 ASP A C 1
ATOM 3621 O O . ASP A 1 460 ? 38.767 6.254 -33.197 1.00 93.44 460 ASP A O 1
ATOM 3625 N N . VAL A 1 461 ? 38.270 4.298 -32.213 1.00 94.12 461 VAL A N 1
ATOM 3626 C CA . VAL A 1 461 ? 38.666 4.674 -30.847 1.00 94.12 461 VAL A CA 1
ATOM 3627 C C . VAL A 1 461 ? 39.887 3.889 -30.364 1.00 94.12 461 VAL A C 1
ATOM 3629 O O . VAL A 1 461 ? 40.054 3.678 -29.163 1.00 94.12 461 VAL A O 1
ATOM 3632 N N . ASP A 1 462 ? 40.706 3.398 -31.298 1.00 94.94 462 ASP A N 1
ATOM 3633 C CA . ASP A 1 462 ? 41.923 2.617 -31.041 1.00 94.94 462 ASP A CA 1
ATOM 3634 C C . ASP A 1 462 ? 41.694 1.385 -30.148 1.00 94.94 462 ASP A C 1
ATOM 3636 O O . ASP A 1 462 ? 42.594 0.904 -29.457 1.00 94.94 462 ASP A O 1
ATOM 3640 N N . ARG A 1 463 ? 40.464 0.857 -30.153 1.00 94.19 463 ARG A N 1
ATOM 3641 C CA . ARG A 1 463 ? 39.996 -0.233 -29.288 1.00 94.19 463 ARG A CA 1
ATOM 3642 C C . ARG A 1 463 ? 40.230 0.023 -27.792 1.00 94.19 463 ARG A C 1
ATOM 3644 O O . ARG A 1 463 ? 40.331 -0.940 -27.033 1.00 94.19 463 ARG A O 1
ATOM 3651 N N . ASP A 1 464 ? 40.284 1.283 -27.353 1.00 96.88 464 ASP A N 1
ATOM 3652 C CA . ASP A 1 464 ? 40.407 1.620 -25.931 1.00 96.88 464 ASP A CA 1
ATOM 3653 C C . ASP A 1 464 ? 39.215 1.026 -25.147 1.00 96.88 464 ASP A C 1
ATOM 3655 O O . ASP A 1 464 ? 38.070 1.422 -25.390 1.00 96.88 464 ASP A O 1
ATOM 3659 N N . PRO A 1 465 ? 39.449 0.106 -24.185 1.00 95.62 465 PRO A N 1
ATOM 3660 C CA . PRO A 1 465 ? 38.391 -0.535 -23.405 1.00 95.62 465 PRO A CA 1
ATOM 3661 C C . PRO A 1 465 ? 37.446 0.453 -22.704 1.00 95.62 465 PRO A C 1
ATOM 3663 O O . PRO A 1 465 ? 36.263 0.150 -22.508 1.00 95.62 465 PRO A O 1
ATOM 3666 N N . GLU A 1 466 ? 37.942 1.630 -22.313 1.00 95.31 466 GLU A N 1
ATOM 3667 C CA . GLU A 1 466 ? 37.154 2.649 -21.617 1.00 95.31 466 GLU A CA 1
ATOM 3668 C C . GLU A 1 466 ? 36.458 3.638 -22.558 1.00 95.31 466 GLU A C 1
ATOM 3670 O O . GLU A 1 466 ? 35.539 4.347 -22.119 1.00 95.31 466 GLU A O 1
ATOM 3675 N N . ALA A 1 467 ? 36.833 3.660 -23.838 1.00 95.69 467 ALA A N 1
ATOM 3676 C CA . ALA A 1 467 ? 36.216 4.525 -24.826 1.00 95.69 467 ALA A CA 1
ATOM 3677 C C . ALA A 1 467 ? 34.763 4.124 -25.094 1.00 95.69 467 ALA A C 1
ATOM 3679 O O . ALA A 1 467 ? 34.364 2.956 -25.037 1.00 95.69 467 ALA A O 1
ATOM 3680 N N . ARG A 1 468 ? 33.938 5.135 -25.383 1.00 95.62 468 ARG A N 1
ATOM 3681 C CA . ARG A 1 468 ? 32.554 4.925 -25.811 1.00 95.62 468 ARG A CA 1
ATOM 3682 C C . ARG A 1 468 ? 32.541 4.458 -27.252 1.00 95.62 468 ARG A C 1
ATOM 3684 O O . ARG A 1 468 ? 33.178 5.076 -28.097 1.00 95.62 468 ARG A O 1
ATOM 3691 N N . LEU A 1 469 ? 31.726 3.448 -27.531 1.00 96.31 469 LEU A N 1
ATOM 3692 C CA . LEU A 1 469 ? 31.548 2.947 -28.892 1.00 96.31 469 LEU A CA 1
ATOM 3693 C C . LEU A 1 469 ? 30.875 4.004 -29.794 1.00 96.31 469 LEU A C 1
ATOM 3695 O O . LEU A 1 469 ? 31.203 4.157 -30.973 1.00 96.31 469 LEU A O 1
ATOM 3699 N N . PHE A 1 470 ? 29.977 4.802 -29.205 1.00 95.75 470 PHE A N 1
ATOM 3700 C CA . PHE A 1 470 ? 29.245 5.866 -29.889 1.00 95.75 470 PHE A CA 1
ATOM 3701 C C . PHE A 1 470 ? 29.485 7.227 -29.231 1.00 95.75 470 PHE A C 1
ATOM 3703 O O . PHE A 1 470 ? 29.202 7.432 -28.046 1.00 95.75 470 PHE A O 1
ATOM 3710 N N . VAL A 1 471 ? 29.969 8.179 -30.027 1.00 94.12 471 VAL A N 1
ATOM 3711 C CA . VAL A 1 471 ? 30.188 9.582 -29.654 1.00 94.12 471 VAL A CA 1
ATOM 3712 C C . VAL A 1 471 ? 29.772 10.482 -30.810 1.00 94.12 471 VAL A C 1
ATOM 3714 O O . VAL A 1 471 ? 29.724 10.042 -31.953 1.00 94.12 471 VAL A O 1
ATOM 3717 N N . GLY A 1 472 ? 29.445 11.741 -30.525 1.00 91.50 472 GLY A N 1
ATOM 3718 C CA . GLY A 1 472 ? 29.228 12.737 -31.573 1.00 91.50 472 GLY A CA 1
ATOM 3719 C C . GLY A 1 472 ? 30.544 13.118 -32.268 1.00 91.50 472 GLY A C 1
ATOM 3720 O O . GLY A 1 472 ? 31.618 12.826 -31.740 1.00 91.50 472 GLY A O 1
ATOM 3721 N N . PRO A 1 473 ? 30.497 13.881 -33.373 1.00 89.81 473 PRO A N 1
ATOM 3722 C CA . PRO A 1 473 ? 31.678 14.233 -34.178 1.00 89.81 473 PRO A CA 1
ATOM 3723 C C . PRO A 1 473 ? 32.755 15.029 -33.417 1.00 89.81 473 PRO A C 1
ATOM 3725 O O . PRO A 1 473 ? 33.876 15.168 -33.887 1.00 89.81 473 PRO A O 1
ATOM 3728 N N . ARG A 1 474 ? 32.427 15.564 -32.232 1.00 88.19 474 ARG A N 1
ATOM 3729 C CA . ARG A 1 474 ? 33.357 16.269 -31.330 1.00 88.19 474 ARG A CA 1
ATOM 3730 C C . ARG A 1 474 ? 33.685 15.477 -30.053 1.00 88.19 474 ARG A C 1
ATOM 3732 O O . ARG A 1 474 ? 34.068 16.073 -29.054 1.00 88.19 474 ARG A O 1
ATOM 3739 N N . GLY A 1 475 ? 33.427 14.168 -30.027 1.00 88.06 475 GLY A N 1
ATOM 3740 C CA . GLY A 1 475 ? 33.647 13.300 -28.858 1.00 88.06 475 GLY A CA 1
ATOM 3741 C C . GLY A 1 475 ? 32.592 13.417 -27.746 1.00 88.06 475 GLY A C 1
ATOM 3742 O O . GLY A 1 475 ? 32.711 12.787 -26.697 1.00 88.06 475 GLY A O 1
ATOM 3743 N N . GLY A 1 476 ? 31.544 14.223 -27.951 1.00 89.00 476 GLY A N 1
ATOM 3744 C CA . GLY A 1 476 ? 30.453 14.402 -26.990 1.00 89.00 476 GLY A CA 1
ATOM 3745 C C . GLY A 1 476 ? 29.545 13.172 -26.870 1.00 89.00 476 GLY A C 1
ATOM 3746 O O . GLY A 1 476 ? 29.485 12.332 -27.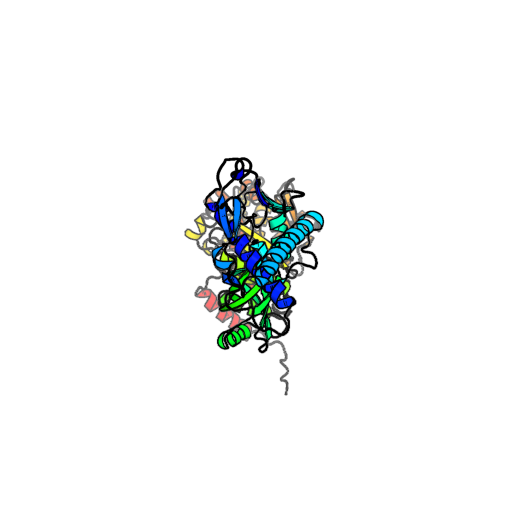764 1.00 89.00 476 GLY A O 1
ATOM 3747 N N . ARG A 1 477 ? 28.792 13.077 -25.769 1.00 91.75 477 ARG A N 1
ATOM 3748 C CA . ARG A 1 477 ? 27.831 11.980 -25.556 1.00 91.75 477 ARG A CA 1
ATOM 3749 C C . ARG A 1 477 ? 26.620 12.117 -26.474 1.00 91.75 477 ARG A C 1
ATOM 3751 O O . ARG A 1 477 ? 26.128 13.222 -26.702 1.00 91.75 477 ARG A O 1
ATOM 3758 N N . ILE A 1 478 ? 26.105 10.981 -26.930 1.00 89.25 478 ILE A N 1
ATOM 3759 C CA . ILE A 1 478 ? 24.885 10.919 -27.731 1.00 89.25 478 ILE A CA 1
ATOM 3760 C C . ILE A 1 478 ? 23.672 10.997 -26.799 1.00 89.25 478 ILE A C 1
ATOM 3762 O O . ILE A 1 478 ? 23.589 10.297 -25.794 1.00 89.25 478 ILE A O 1
ATOM 3766 N N . THR A 1 479 ? 22.706 11.850 -27.125 1.00 87.06 479 THR A N 1
ATOM 3767 C CA . THR A 1 479 ? 21.402 11.890 -26.449 1.00 87.06 479 THR A CA 1
ATOM 3768 C C . THR A 1 479 ? 20.288 11.881 -27.483 1.00 87.06 479 THR A C 1
ATOM 3770 O O . THR A 1 479 ? 20.521 12.151 -28.659 1.00 87.06 479 THR A O 1
ATOM 3773 N N . THR A 1 480 ? 19.058 11.606 -27.052 1.00 84.50 480 THR A N 1
ATOM 3774 C CA . THR A 1 480 ? 17.878 11.660 -27.927 1.00 84.50 480 THR A CA 1
ATOM 3775 C C . THR A 1 480 ? 17.684 13.041 -28.558 1.00 84.50 480 THR A C 1
ATOM 3777 O O . THR A 1 480 ? 17.281 13.123 -29.717 1.00 84.50 480 THR A O 1
ATOM 3780 N N . ALA A 1 481 ? 17.975 14.118 -27.823 1.00 83.94 481 ALA A N 1
ATOM 3781 C CA . ALA A 1 481 ? 17.910 15.486 -28.333 1.00 83.94 481 ALA A CA 1
ATOM 3782 C C . ALA A 1 481 ? 19.029 15.756 -29.346 1.00 83.94 481 ALA A C 1
ATOM 3784 O O . ALA A 1 481 ? 18.754 16.188 -30.458 1.00 83.94 481 ALA A O 1
ATOM 3785 N N . VAL A 1 482 ? 20.271 15.397 -29.001 1.00 88.69 482 VAL A N 1
ATOM 3786 C CA . VAL A 1 482 ? 21.429 15.588 -29.887 1.00 88.69 482 VAL A CA 1
ATOM 3787 C C . VAL A 1 482 ? 21.248 14.830 -31.202 1.00 88.69 482 VAL A C 1
ATOM 3789 O O . VAL A 1 482 ? 21.465 15.413 -32.256 1.00 88.69 482 VAL A O 1
ATOM 3792 N N . LEU A 1 483 ? 20.807 13.568 -31.156 1.00 90.50 483 LEU A N 1
ATOM 3793 C CA . LEU A 1 483 ? 20.550 12.782 -32.363 1.00 90.50 483 LEU A CA 1
ATOM 3794 C C . LEU A 1 483 ? 19.474 13.439 -33.237 1.00 90.50 483 LEU A C 1
ATOM 3796 O O . LEU A 1 483 ? 19.665 13.539 -34.443 1.00 90.50 483 LEU A O 1
ATOM 3800 N N . ARG A 1 484 ? 18.374 13.927 -32.643 1.00 91.44 484 ARG A N 1
ATOM 3801 C CA . ARG A 1 484 ? 17.303 14.621 -33.382 1.00 91.44 484 ARG A CA 1
ATOM 3802 C C . ARG A 1 484 ? 17.817 15.860 -34.087 1.00 91.44 484 ARG A C 1
ATOM 3804 O O . ARG A 1 484 ? 17.627 16.002 -35.289 1.00 91.44 484 ARG A O 1
ATOM 3811 N N . ASP A 1 485 ? 18.451 16.736 -33.318 1.00 90.81 485 ASP A N 1
ATOM 3812 C CA . ASP A 1 485 ? 18.834 18.063 -33.779 1.00 90.81 485 ASP A CA 1
ATOM 3813 C C . ASP A 1 485 ? 19.975 17.964 -34.804 1.00 90.81 485 ASP A C 1
ATOM 3815 O O . ASP A 1 485 ? 19.965 18.669 -35.810 1.00 90.81 485 ASP A O 1
ATOM 3819 N N . ALA A 1 486 ? 20.927 17.043 -34.599 1.00 91.75 486 ALA A N 1
ATOM 3820 C CA . ALA A 1 486 ? 22.070 16.862 -35.492 1.00 91.75 486 ALA A CA 1
ATOM 3821 C C . ALA A 1 486 ? 21.707 16.230 -36.842 1.00 91.75 486 ALA A C 1
ATOM 3823 O O . ALA A 1 486 ? 22.395 16.502 -37.822 1.00 91.75 486 ALA A O 1
ATOM 3824 N N . THR A 1 487 ? 20.661 15.399 -36.897 1.00 93.75 487 THR A N 1
ATOM 3825 C CA . THR A 1 487 ? 20.249 14.673 -38.117 1.00 93.75 487 THR A CA 1
ATOM 3826 C C . THR A 1 487 ? 19.013 15.261 -38.793 1.00 93.75 487 THR A C 1
ATOM 3828 O O . THR A 1 487 ? 18.606 14.772 -39.844 1.00 93.75 487 THR A O 1
ATOM 3831 N N . ARG A 1 488 ? 18.398 16.292 -38.190 1.00 92.00 488 ARG A N 1
ATOM 3832 C CA . ARG A 1 488 ? 17.067 16.801 -38.567 1.00 92.00 488 ARG A CA 1
ATOM 3833 C C . ARG A 1 488 ? 16.048 15.672 -38.674 1.00 92.00 488 ARG A C 1
ATOM 3835 O O . ARG A 1 488 ? 15.317 15.563 -39.655 1.00 92.00 488 ARG A O 1
ATOM 3842 N N . TRP A 1 489 ? 16.044 14.818 -37.653 1.00 92.31 489 TRP A N 1
ATOM 3843 C CA . TRP A 1 489 ? 15.294 13.565 -37.630 1.00 92.31 489 TRP A CA 1
ATOM 3844 C C . TRP A 1 489 ? 13.864 13.720 -38.145 1.00 92.31 489 TRP A C 1
ATOM 3846 O O . TRP A 1 489 ? 13.466 12.989 -39.044 1.00 92.31 489 TRP A O 1
ATOM 3856 N N . ASP A 1 490 ? 13.131 14.697 -37.608 1.00 90.31 490 ASP A N 1
ATOM 3857 C CA . ASP A 1 490 ? 11.709 14.896 -37.894 1.00 90.31 490 ASP A CA 1
ATOM 3858 C C . ASP A 1 490 ? 11.465 15.234 -39.386 1.00 90.31 490 ASP A C 1
ATOM 3860 O O . ASP A 1 490 ? 10.546 14.694 -40.001 1.00 90.31 490 ASP A O 1
ATOM 3864 N N . ASP A 1 491 ? 12.353 16.016 -40.017 1.00 90.06 491 ASP A N 1
ATOM 3865 C CA . ASP A 1 491 ? 12.290 16.317 -41.457 1.00 90.06 491 ASP A CA 1
ATOM 3866 C C . ASP A 1 491 ? 12.571 15.073 -42.313 1.00 90.06 491 ASP A C 1
ATOM 3868 O O . ASP A 1 491 ? 11.947 14.857 -43.356 1.00 90.06 491 ASP A O 1
ATOM 3872 N N . VAL A 1 492 ? 13.556 14.267 -41.902 1.00 92.94 492 VAL A N 1
ATOM 3873 C CA . VAL A 1 492 ? 13.981 13.070 -42.638 1.00 92.94 492 VAL A CA 1
ATOM 3874 C C . VAL A 1 492 ? 12.896 12.005 -42.593 1.00 92.94 492 VAL A C 1
ATOM 3876 O O . VAL A 1 492 ? 12.518 11.479 -43.640 1.00 92.94 492 VAL A O 1
ATOM 3879 N N . VAL A 1 493 ? 12.362 11.709 -41.406 1.00 90.44 493 VAL A N 1
ATOM 3880 C CA . VAL A 1 493 ? 11.297 10.710 -41.274 1.00 90.44 493 VAL A CA 1
ATOM 3881 C C . VAL A 1 493 ? 10.020 11.166 -41.973 1.00 90.44 493 VAL A C 1
ATOM 3883 O O . VAL A 1 493 ? 9.384 10.343 -42.626 1.00 90.44 493 VAL A O 1
ATOM 3886 N N . GLY A 1 494 ? 9.705 12.468 -41.963 1.00 88.12 494 GLY A N 1
ATOM 3887 C CA . GLY A 1 494 ? 8.573 13.005 -42.717 1.00 88.12 494 GLY A CA 1
ATOM 3888 C C . GLY A 1 494 ? 8.705 12.808 -44.226 1.00 88.12 494 GLY A C 1
ATOM 3889 O O . GLY A 1 494 ? 7.802 12.276 -44.867 1.00 88.12 494 GLY A O 1
ATOM 3890 N N . LYS A 1 495 ? 9.877 13.105 -44.802 1.00 90.50 495 LYS A N 1
ATOM 3891 C CA . LYS A 1 495 ? 10.150 12.849 -46.232 1.00 90.50 495 LYS A CA 1
ATOM 3892 C C . LYS A 1 495 ? 10.083 11.370 -46.610 1.00 90.50 495 LYS A C 1
ATOM 3894 O O . LYS A 1 495 ? 9.776 11.049 -47.755 1.00 90.50 495 LYS A O 1
ATOM 3899 N N . LEU A 1 496 ? 10.407 10.478 -45.675 1.00 87.56 496 LEU A N 1
ATOM 3900 C CA . LEU A 1 496 ? 10.373 9.032 -45.886 1.00 87.56 496 LEU A CA 1
ATOM 3901 C C . LEU A 1 496 ? 8.988 8.412 -45.636 1.00 87.56 496 LEU A C 1
ATOM 3903 O O . LEU A 1 496 ? 8.844 7.209 -45.847 1.00 87.56 496 LEU A O 1
ATOM 3907 N N . GLY A 1 497 ? 7.991 9.206 -45.227 1.00 84.94 497 GLY A N 1
ATOM 3908 C CA . GLY A 1 497 ? 6.630 8.740 -44.944 1.00 84.94 497 GLY A CA 1
ATOM 3909 C C . GLY A 1 497 ? 6.455 8.101 -43.563 1.00 84.94 497 GLY A C 1
ATOM 3910 O O . GLY A 1 497 ? 5.479 7.394 -43.338 1.00 84.94 497 GLY A O 1
ATOM 3911 N N . TYR A 1 498 ? 7.387 8.345 -42.641 1.00 85.69 498 TYR A N 1
ATOM 3912 C CA . TYR A 1 498 ? 7.394 7.816 -41.276 1.00 85.69 498 TYR A CA 1
ATOM 3913 C C . TYR A 1 498 ? 7.308 8.947 -40.245 1.00 85.69 498 TYR A C 1
ATOM 3915 O O . TYR A 1 498 ? 8.037 8.944 -39.259 1.00 85.69 498 TYR A O 1
ATOM 3923 N N . GLU A 1 499 ? 6.438 9.937 -40.463 1.00 79.38 499 GLU A N 1
ATOM 3924 C CA . GLU A 1 499 ? 6.259 11.109 -39.581 1.00 79.38 499 GLU A CA 1
ATOM 3925 C C . GLU A 1 499 ? 6.019 10.736 -38.112 1.00 79.38 499 GLU A C 1
ATOM 3927 O O . GLU A 1 499 ? 6.336 11.497 -37.198 1.00 79.38 499 GLU A O 1
ATOM 3932 N N . HIS A 1 500 ? 5.478 9.541 -37.871 1.00 73.75 500 HIS A N 1
ATOM 3933 C CA . HIS A 1 500 ? 5.289 9.013 -36.535 1.00 73.75 500 HIS A CA 1
ATOM 3934 C C . HIS A 1 500 ? 6.592 8.523 -35.903 1.00 73.75 500 HIS A C 1
ATOM 3936 O O . HIS A 1 500 ? 6.695 8.608 -34.688 1.00 73.75 500 HIS A O 1
ATOM 3942 N N . LEU A 1 501 ? 7.575 8.028 -36.656 1.00 82.38 501 LEU A N 1
ATOM 3943 C CA . LEU A 1 501 ? 8.765 7.356 -36.129 1.00 82.38 501 LEU A CA 1
ATOM 3944 C C . LEU A 1 501 ? 9.647 8.298 -35.298 1.00 82.38 501 LEU A C 1
ATOM 3946 O O . LEU A 1 501 ? 10.358 9.160 -35.813 1.00 82.38 501 LEU A O 1
ATOM 3950 N N . ARG A 1 502 ? 9.685 8.069 -33.987 1.00 83.25 502 ARG A N 1
ATOM 3951 C CA . ARG A 1 502 ? 10.577 8.733 -33.035 1.00 83.25 502 ARG A CA 1
ATOM 3952 C C . ARG A 1 502 ? 11.828 7.888 -32.808 1.00 83.25 502 ARG A C 1
ATOM 3954 O O . ARG A 1 502 ? 11.841 6.676 -32.969 1.00 83.25 502 ARG A O 1
ATOM 3961 N N . ARG A 1 503 ? 12.888 8.515 -32.297 1.00 85.19 503 ARG A N 1
ATOM 3962 C CA . ARG A 1 503 ? 14.164 7.845 -31.969 1.00 85.19 503 ARG A CA 1
ATOM 3963 C C . ARG A 1 503 ? 14.016 6.679 -30.983 1.00 85.19 503 ARG A C 1
ATOM 3965 O O . ARG A 1 503 ? 14.766 5.714 -31.059 1.00 85.19 503 ARG A O 1
ATOM 3972 N N . HIS A 1 504 ? 13.069 6.778 -30.046 1.00 77.00 504 HIS A N 1
ATOM 3973 C CA . HIS A 1 504 ? 12.775 5.693 -29.104 1.00 77.00 504 HIS A CA 1
ATOM 3974 C C . HIS A 1 504 ? 12.054 4.514 -29.781 1.00 77.00 504 HIS A C 1
ATOM 3976 O O . HIS A 1 504 ? 12.167 3.387 -29.312 1.00 77.00 504 HIS A O 1
ATOM 3982 N N . ASP A 1 505 ? 11.394 4.732 -30.920 1.00 79.25 505 ASP A N 1
ATOM 3983 C CA . ASP A 1 505 ? 10.666 3.688 -31.651 1.00 79.25 505 ASP A CA 1
ATOM 3984 C C . ASP A 1 505 ? 11.603 2.717 -32.382 1.00 79.25 505 ASP A C 1
ATOM 3986 O O . ASP A 1 505 ? 11.194 1.612 -32.725 1.00 79.25 505 ASP A O 1
ATOM 3990 N N . LEU A 1 506 ? 12.894 3.047 -32.521 1.00 88.25 506 LEU A N 1
ATOM 3991 C CA . LEU A 1 506 ? 13.912 2.081 -32.955 1.00 88.25 506 LEU A CA 1
ATOM 3992 C C . LEU A 1 506 ? 13.958 0.864 -32.023 1.00 88.25 506 LEU A C 1
ATOM 3994 O O . LEU A 1 506 ? 14.103 -0.268 -32.475 1.00 88.25 506 LEU A O 1
ATOM 3998 N N . ARG A 1 507 ? 13.750 1.076 -30.719 1.00 89.12 507 ARG A N 1
ATOM 3999 C CA . ARG A 1 507 ? 13.625 -0.024 -29.762 1.00 89.12 507 ARG A CA 1
ATOM 4000 C C . ARG A 1 507 ? 12.380 -0.867 -30.028 1.00 89.12 507 ARG A C 1
ATOM 4002 O O . ARG A 1 507 ? 12.452 -2.085 -29.907 1.00 89.12 507 ARG A O 1
ATOM 4009 N N . HIS A 1 508 ? 11.258 -0.237 -30.376 1.00 85.38 508 HIS A N 1
ATOM 4010 C CA . HIS A 1 508 ? 10.040 -0.962 -30.736 1.00 85.38 508 HIS A CA 1
ATOM 4011 C C . HIS A 1 508 ? 10.250 -1.773 -32.015 1.00 85.38 508 HIS A C 1
ATOM 4013 O O . HIS A 1 508 ? 9.920 -2.949 -32.022 1.00 85.38 508 HIS A O 1
ATOM 4019 N N . THR A 1 509 ? 10.911 -1.195 -33.021 1.00 88.19 509 THR A N 1
ATOM 4020 C CA . THR A 1 509 ? 11.314 -1.897 -34.250 1.00 88.19 509 THR A CA 1
ATOM 4021 C C . THR A 1 509 ? 12.102 -3.166 -33.928 1.00 88.19 509 THR A C 1
ATOM 4023 O O . THR A 1 509 ? 11.721 -4.243 -34.370 1.00 88.19 509 THR A O 1
ATOM 4026 N N . GLY A 1 510 ? 13.139 -3.069 -33.089 1.00 89.94 510 GLY A N 1
ATOM 4027 C CA . GLY A 1 510 ? 13.934 -4.232 -32.689 1.00 89.94 510 GLY A CA 1
ATOM 4028 C C . GLY A 1 510 ? 13.135 -5.316 -31.968 1.00 89.94 510 GLY A C 1
ATOM 4029 O O . GLY A 1 510 ? 13.279 -6.497 -32.272 1.00 89.94 510 GLY A O 1
ATOM 4030 N N . LEU A 1 511 ? 12.275 -4.929 -31.020 1.00 89.06 511 LEU A N 1
ATOM 4031 C CA . LEU A 1 511 ? 11.455 -5.886 -30.269 1.00 89.06 511 LEU A CA 1
ATOM 4032 C C . LEU A 1 511 ? 10.397 -6.558 -31.148 1.00 89.06 511 LEU A C 1
ATOM 4034 O O . LEU A 1 511 ? 10.204 -7.764 -31.016 1.00 89.06 511 LEU A O 1
ATOM 4038 N N . THR A 1 512 ? 9.773 -5.815 -32.062 1.00 84.75 512 THR A N 1
ATOM 4039 C CA . THR A 1 512 ? 8.843 -6.365 -33.054 1.00 84.75 512 THR A CA 1
ATOM 4040 C C . THR A 1 512 ? 9.565 -7.323 -34.001 1.00 84.75 512 THR A C 1
ATOM 4042 O O . THR A 1 512 ? 9.129 -8.456 -34.149 1.00 84.75 512 THR A O 1
ATOM 4045 N N . TRP A 1 513 ? 10.732 -6.959 -34.546 1.00 89.25 513 TRP A N 1
ATOM 4046 C CA . TRP A 1 513 ? 11.496 -7.854 -35.430 1.00 89.25 513 TRP A CA 1
ATOM 4047 C C . TRP A 1 513 ? 11.924 -9.149 -34.744 1.00 89.25 513 TRP A C 1
ATOM 4049 O O . TRP A 1 513 ? 11.840 -10.220 -35.339 1.00 89.25 513 TRP A O 1
ATOM 4059 N N . MET A 1 514 ? 12.368 -9.080 -33.485 1.00 87.94 514 MET A N 1
ATOM 4060 C CA . MET A 1 514 ? 12.701 -10.286 -32.724 1.00 87.94 514 MET A CA 1
ATOM 4061 C C . MET A 1 514 ? 11.458 -11.154 -32.477 1.00 87.94 514 MET A C 1
ATOM 4063 O O . MET A 1 514 ? 11.552 -12.379 -32.565 1.00 87.94 514 MET A O 1
ATOM 4067 N N . ALA A 1 515 ? 10.305 -10.542 -32.186 1.00 83.81 515 ALA A N 1
ATOM 4068 C CA . ALA A 1 515 ? 9.044 -11.264 -32.031 1.00 83.81 515 ALA A CA 1
ATOM 4069 C C . ALA A 1 515 ? 8.626 -11.956 -33.339 1.00 83.81 515 ALA A C 1
ATOM 4071 O O . ALA A 1 515 ? 8.354 -13.157 -33.328 1.00 83.81 515 ALA A O 1
ATOM 4072 N N . ASP A 1 516 ? 8.661 -11.236 -34.461 1.00 80.06 516 ASP A N 1
ATOM 4073 C CA . ASP A 1 516 ? 8.293 -11.735 -35.792 1.00 80.06 516 ASP A CA 1
ATOM 4074 C C . ASP A 1 516 ? 9.245 -12.840 -36.278 1.00 80.06 516 ASP A C 1
ATOM 4076 O O . ASP A 1 516 ? 8.820 -13.825 -36.888 1.00 80.06 516 ASP A O 1
ATOM 4080 N N . ALA A 1 517 ? 10.533 -12.740 -35.928 1.00 82.56 517 ALA A N 1
ATOM 4081 C CA . ALA A 1 517 ? 11.530 -13.789 -36.150 1.00 82.56 517 ALA A CA 1
ATOM 4082 C C . ALA A 1 517 ? 11.294 -15.050 -35.291 1.00 82.56 517 ALA A C 1
ATOM 4084 O O . ALA A 1 517 ? 11.989 -16.057 -35.456 1.00 82.56 517 ALA A O 1
ATOM 4085 N N . GLY A 1 518 ? 10.319 -15.020 -34.379 1.00 77.25 518 GLY A N 1
ATOM 4086 C CA . GLY A 1 518 ? 9.944 -16.141 -33.525 1.00 77.25 518 GLY A CA 1
ATOM 4087 C C . GLY A 1 518 ? 10.844 -16.316 -32.306 1.00 77.25 518 GLY A C 1
ATOM 4088 O O . GLY A 1 518 ? 10.898 -17.413 -31.744 1.00 77.25 518 GLY A O 1
ATOM 4089 N N . VAL A 1 519 ? 11.567 -15.272 -31.882 1.00 81.69 519 VAL A N 1
ATOM 4090 C CA . VAL A 1 519 ? 12.353 -15.343 -30.648 1.00 81.69 519 VAL A CA 1
ATOM 4091 C C . VAL A 1 519 ? 11.386 -15.515 -29.463 1.00 81.69 519 VAL A C 1
ATOM 4093 O O . VAL A 1 519 ? 10.430 -14.748 -29.322 1.00 81.69 519 VAL A O 1
ATOM 4096 N N . PRO A 1 520 ? 11.601 -16.513 -28.586 1.00 79.00 520 PRO A N 1
ATOM 4097 C CA . PRO A 1 520 ? 10.708 -16.759 -27.461 1.00 79.00 520 PRO A CA 1
ATOM 4098 C C . PRO A 1 520 ? 10.540 -15.538 -26.549 1.00 79.00 520 PRO A C 1
ATOM 4100 O O . PRO A 1 520 ? 11.508 -14.858 -26.204 1.00 79.00 520 PRO A O 1
ATOM 4103 N N . VAL A 1 521 ? 9.311 -15.304 -26.080 1.00 78.06 521 VAL A N 1
ATOM 4104 C CA . VAL A 1 521 ? 8.944 -14.114 -25.288 1.00 78.06 521 VAL A CA 1
ATOM 4105 C C . VAL A 1 521 ? 9.803 -13.909 -24.032 1.00 78.06 521 VAL A C 1
ATOM 4107 O O . VAL A 1 521 ? 10.104 -12.776 -23.662 1.00 78.06 521 VAL A O 1
ATOM 4110 N N . HIS A 1 522 ? 10.251 -14.987 -23.382 1.00 73.81 522 HIS A N 1
ATOM 4111 C CA . HIS A 1 522 ? 11.120 -14.904 -22.205 1.00 73.81 522 HIS A CA 1
ATOM 4112 C C . HIS A 1 522 ? 12.540 -14.427 -22.563 1.00 73.81 522 HIS A C 1
ATOM 4114 O O . HIS A 1 522 ? 13.139 -13.661 -21.805 1.00 73.81 522 HIS A O 1
ATOM 4120 N N . HIS A 1 523 ? 13.055 -14.790 -23.744 1.00 81.75 523 HIS A N 1
ATOM 4121 C CA . HIS A 1 523 ? 14.308 -14.250 -24.273 1.00 81.75 523 HIS A CA 1
ATOM 4122 C C . HIS A 1 523 ? 14.147 -12.791 -24.703 1.00 81.75 523 HIS A C 1
ATOM 4124 O O . HIS A 1 523 ? 14.983 -11.968 -24.329 1.00 81.75 523 HIS A O 1
ATOM 4130 N N . LEU A 1 524 ? 13.045 -12.441 -25.380 1.00 82.94 524 LEU A N 1
ATOM 4131 C CA . LEU A 1 524 ? 12.710 -11.044 -25.692 1.00 82.94 524 LEU A CA 1
ATOM 4132 C C . LEU A 1 524 ? 12.690 -10.178 -24.433 1.00 82.94 524 LEU A C 1
ATOM 4134 O O . LEU A 1 524 ? 13.312 -9.122 -24.407 1.00 82.94 524 LEU A O 1
ATOM 4138 N N . ARG A 1 525 ? 12.019 -10.633 -23.367 1.00 82.75 525 ARG A N 1
ATOM 4139 C CA . ARG A 1 525 ? 11.939 -9.915 -22.086 1.00 82.75 525 ARG A CA 1
ATOM 4140 C C . ARG A 1 525 ? 13.332 -9.660 -21.516 1.00 82.75 525 ARG A C 1
ATOM 4142 O O . ARG A 1 525 ? 13.614 -8.548 -21.062 1.00 82.75 525 ARG A O 1
ATOM 4149 N N . LYS A 1 526 ? 14.205 -10.674 -21.561 1.00 83.00 526 LYS A N 1
ATOM 4150 C CA . LYS A 1 526 ? 15.588 -10.588 -21.079 1.00 83.00 526 LYS A CA 1
ATOM 4151 C C . LYS A 1 526 ? 16.418 -9.610 -21.910 1.00 83.00 526 LYS A C 1
ATOM 4153 O O . LYS A 1 526 ? 17.088 -8.770 -21.320 1.00 83.00 526 LYS A O 1
ATOM 4158 N N . ILE A 1 527 ? 16.318 -9.656 -23.241 1.00 85.94 527 ILE A N 1
ATOM 4159 C CA . ILE A 1 527 ? 16.995 -8.727 -24.166 1.00 85.94 527 ILE A CA 1
ATOM 4160 C C . ILE A 1 527 ? 16.486 -7.293 -23.967 1.00 85.94 527 ILE A C 1
ATOM 4162 O O . ILE A 1 527 ? 17.270 -6.346 -23.872 1.00 85.94 527 ILE A O 1
ATOM 4166 N N . ALA A 1 528 ? 15.174 -7.128 -23.815 1.00 83.44 528 ALA A N 1
ATOM 4167 C CA . ALA A 1 528 ? 14.547 -5.845 -23.547 1.00 83.44 528 ALA A CA 1
ATOM 4168 C C . ALA A 1 528 ? 14.942 -5.291 -22.165 1.00 83.44 528 ALA A C 1
ATOM 4170 O O . ALA A 1 528 ? 15.038 -4.073 -21.984 1.00 83.44 528 ALA A O 1
ATOM 4171 N N . GLY A 1 529 ? 15.173 -6.158 -21.178 1.00 75.62 529 GLY A N 1
ATOM 4172 C CA . GLY A 1 529 ? 15.330 -5.766 -19.779 1.00 75.62 529 GLY A CA 1
ATOM 4173 C C . GLY A 1 529 ? 14.014 -5.275 -19.163 1.00 75.62 529 GLY A C 1
ATOM 4174 O O . GLY A 1 529 ? 14.020 -4.303 -18.400 1.00 75.62 529 GLY A O 1
ATOM 4175 N N . HIS A 1 530 ? 12.887 -5.884 -19.547 1.00 75.31 530 HIS A N 1
ATOM 4176 C CA . HIS A 1 530 ? 11.568 -5.590 -18.979 1.00 75.31 530 HIS A CA 1
ATOM 4177 C C . HIS A 1 530 ? 11.371 -6.323 -17.645 1.00 75.31 530 HIS A C 1
ATOM 4179 O O . HIS A 1 530 ? 11.671 -7.513 -17.525 1.00 75.31 530 HIS A O 1
ATOM 4185 N N . GLY A 1 531 ? 10.859 -5.602 -16.640 1.00 54.44 531 GLY A N 1
ATOM 4186 C CA . GLY A 1 531 ? 10.519 -6.180 -15.335 1.00 54.44 531 GLY A CA 1
ATOM 4187 C C . GLY A 1 531 ? 9.370 -7.178 -15.451 1.00 54.44 531 GLY A C 1
ATOM 4188 O O . GLY A 1 531 ? 9.432 -8.250 -14.853 1.00 54.44 531 GLY A O 1
ATOM 4189 N N . SER A 1 532 ? 8.406 -6.877 -16.322 1.00 54.78 532 SER A N 1
ATOM 4190 C CA . SER A 1 532 ? 7.231 -7.697 -16.588 1.00 54.78 532 SER A CA 1
ATOM 4191 C C . SER A 1 532 ? 7.260 -8.380 -17.957 1.00 54.78 532 SER A C 1
ATOM 4193 O O . SER A 1 532 ? 7.826 -7.886 -18.940 1.00 54.78 532 SER A O 1
ATOM 4195 N N . LEU A 1 533 ? 6.623 -9.549 -18.021 1.00 59.59 533 LEU A N 1
ATOM 4196 C CA . LEU A 1 533 ? 6.348 -10.228 -19.282 1.00 59.59 533 LEU A CA 1
ATOM 4197 C C . LEU A 1 533 ? 5.236 -9.511 -20.065 1.00 59.59 533 LEU A C 1
ATOM 4199 O O . LEU A 1 533 ? 5.307 -9.482 -21.290 1.00 59.59 533 LEU A O 1
ATOM 4203 N N . THR A 1 534 ? 4.281 -8.864 -19.387 1.00 54.97 534 THR A N 1
ATOM 4204 C CA . THR A 1 534 ? 3.138 -8.159 -19.998 1.00 54.97 534 THR A CA 1
ATOM 4205 C C . THR A 1 534 ? 3.592 -7.038 -20.933 1.00 54.97 534 THR A C 1
ATOM 4207 O O . THR A 1 534 ? 3.127 -6.943 -22.067 1.00 54.97 534 THR A O 1
ATOM 4210 N N . THR A 1 535 ? 4.583 -6.241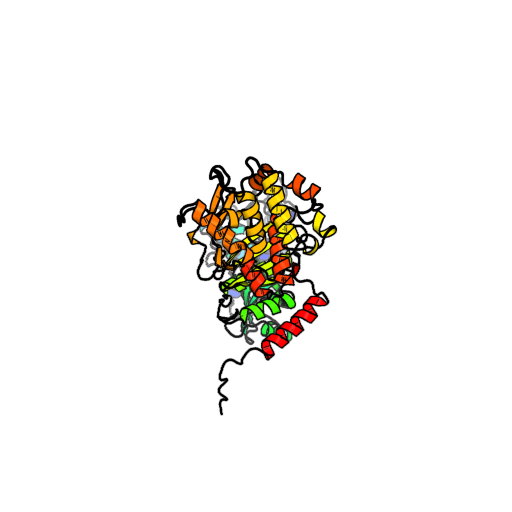 -20.517 1.00 59.75 535 THR A N 1
ATOM 4211 C CA . THR A 1 535 ? 5.203 -5.197 -21.353 1.00 59.75 535 THR A CA 1
ATOM 4212 C C . THR A 1 535 ? 5.826 -5.776 -22.630 1.00 59.75 535 THR A C 1
ATOM 4214 O O . THR A 1 535 ? 5.899 -5.112 -23.658 1.00 59.75 535 THR A O 1
ATOM 4217 N N . THR A 1 536 ? 6.283 -7.029 -22.575 1.00 72.94 536 THR A N 1
ATOM 4218 C CA . THR A 1 536 ? 6.914 -7.734 -23.701 1.00 72.94 536 THR A CA 1
ATOM 4219 C C . THR A 1 536 ? 5.877 -8.416 -24.602 1.00 72.94 536 THR A C 1
ATOM 4221 O O . THR A 1 536 ? 6.090 -8.538 -25.803 1.00 72.94 536 THR A O 1
ATOM 4224 N N . GLN A 1 537 ? 4.728 -8.818 -24.054 1.00 69.88 537 GLN A N 1
ATOM 4225 C CA . GLN A 1 537 ? 3.629 -9.423 -24.815 1.00 69.88 537 GLN A CA 1
ATOM 4226 C C . GLN A 1 537 ? 2.989 -8.459 -25.820 1.00 69.88 537 GLN A C 1
ATOM 4228 O O . GLN A 1 537 ? 2.423 -8.918 -26.802 1.00 69.88 537 GLN A O 1
ATOM 4233 N N . GLN A 1 538 ? 3.129 -7.142 -25.633 1.00 69.56 538 GLN A N 1
ATOM 4234 C CA . GLN A 1 538 ? 2.631 -6.125 -26.575 1.00 69.56 538 GLN A CA 1
ATOM 4235 C C . GLN A 1 538 ? 3.276 -6.200 -27.971 1.00 69.56 538 GLN A C 1
ATOM 4237 O O . GLN A 1 538 ? 2.740 -5.611 -28.901 1.00 69.56 538 GLN A O 1
ATOM 4242 N N . TYR A 1 539 ? 4.405 -6.904 -28.108 1.00 72.50 539 TYR A N 1
ATOM 4243 C CA . TYR A 1 539 ? 5.092 -7.136 -29.385 1.00 72.50 539 TYR A CA 1
ATOM 4244 C C . TYR A 1 539 ? 4.718 -8.477 -30.028 1.00 72.50 539 TYR A C 1
ATOM 4246 O O . TYR A 1 539 ? 5.153 -8.769 -31.135 1.00 72.50 539 TYR A O 1
ATOM 4254 N N . LEU A 1 540 ? 3.950 -9.320 -29.332 1.00 69.94 540 LEU A N 1
ATOM 4255 C CA . LEU A 1 540 ? 3.499 -10.601 -29.860 1.00 69.94 540 LEU A CA 1
ATOM 4256 C C . LEU A 1 540 ? 2.160 -10.406 -30.568 1.00 69.94 540 LEU A C 1
ATOM 4258 O O . LEU A 1 540 ? 1.134 -10.196 -29.920 1.00 69.94 540 LEU A O 1
ATOM 4262 N N . HIS A 1 541 ? 2.157 -10.544 -31.889 1.00 64.38 541 HIS A N 1
ATOM 4263 C CA . HIS A 1 541 ? 0.933 -10.557 -32.679 1.00 64.38 541 HIS A CA 1
ATOM 4264 C C . HIS A 1 541 ? 0.674 -11.987 -33.164 1.00 64.38 541 HIS A C 1
ATOM 4266 O O . HIS A 1 541 ? 1.449 -12.499 -33.969 1.00 64.38 541 HIS A O 1
ATOM 4272 N N . PRO A 1 542 ? -0.379 -12.671 -32.676 1.00 50.56 542 PRO A N 1
ATOM 4273 C CA . PRO A 1 542 ? -0.765 -13.968 -33.210 1.00 50.56 542 PRO A CA 1
ATOM 4274 C C . PRO A 1 542 ? -1.396 -13.766 -34.590 1.00 50.56 542 PRO A C 1
ATOM 4276 O O . PRO A 1 542 ? -2.609 -13.626 -34.734 1.00 50.56 542 PRO A O 1
ATOM 4279 N N . ASP A 1 543 ? -0.559 -13.711 -35.614 1.00 53.88 543 ASP A N 1
ATOM 4280 C CA . ASP A 1 543 ? -0.973 -13.787 -37.004 1.00 53.88 543 ASP A CA 1
ATOM 4281 C C . ASP A 1 543 ? -0.913 -15.240 -37.525 1.00 53.88 543 ASP A C 1
ATOM 4283 O O . ASP A 1 543 ? -0.459 -16.185 -36.873 1.00 53.88 543 ASP A O 1
ATOM 4287 N N . ARG A 1 544 ? -1.413 -15.465 -38.740 1.00 48.69 544 ARG A N 1
ATOM 4288 C CA . ARG A 1 544 ? -1.397 -16.800 -39.363 1.00 48.69 544 ARG A CA 1
ATOM 4289 C C . ARG A 1 544 ? 0.037 -17.305 -39.616 1.00 48.69 544 ARG A C 1
ATOM 4291 O O . ARG A 1 544 ? 0.258 -18.519 -39.695 1.00 48.69 544 ARG A O 1
ATOM 4298 N N . GLN A 1 545 ? 1.002 -16.392 -39.728 1.00 55.22 545 GLN A N 1
ATOM 4299 C CA . GLN A 1 545 ? 2.409 -16.696 -39.954 1.00 55.22 545 GLN A CA 1
ATOM 4300 C C . GLN A 1 545 ? 3.069 -17.258 -38.691 1.00 55.22 545 GLN A C 1
ATOM 4302 O O . GLN A 1 545 ? 3.770 -18.258 -38.777 1.00 55.22 545 GLN A O 1
ATOM 4307 N N . SER A 1 546 ? 2.782 -16.712 -37.513 1.00 57.34 546 SER A N 1
ATOM 4308 C CA . SER A 1 546 ? 3.323 -17.172 -36.226 1.00 57.34 546 SER A CA 1
ATOM 4309 C C . SER A 1 546 ? 2.850 -18.584 -35.851 1.00 57.34 546 SER A C 1
ATOM 4311 O O . SER A 1 546 ? 3.644 -19.381 -35.348 1.00 57.34 546 SER A O 1
ATOM 4313 N N . VAL A 1 547 ? 1.617 -18.969 -36.209 1.00 59.53 547 VAL A N 1
ATOM 4314 C CA . VAL A 1 547 ? 1.141 -20.368 -36.100 1.00 59.53 547 VAL A CA 1
ATOM 4315 C C . VAL A 1 547 ? 1.899 -21.302 -37.055 1.00 59.53 547 VAL A C 1
ATOM 4317 O O . VAL A 1 547 ? 2.253 -22.423 -36.687 1.00 59.53 547 VAL A O 1
ATOM 4320 N N . THR A 1 548 ? 2.188 -20.838 -38.272 1.00 61.50 548 THR A N 1
ATOM 4321 C CA . THR A 1 548 ? 2.951 -21.606 -39.272 1.00 61.50 548 THR A CA 1
ATOM 4322 C C . THR A 1 548 ? 4.416 -21.762 -38.843 1.00 61.50 548 THR A C 1
ATOM 4324 O O . THR A 1 548 ? 4.943 -22.874 -38.832 1.00 61.50 548 THR A O 1
ATOM 4327 N N . ASN A 1 549 ? 5.039 -20.680 -38.367 1.00 61.88 549 ASN A N 1
ATOM 4328 C CA . ASN A 1 549 ? 6.396 -20.653 -37.827 1.00 61.88 549 ASN A CA 1
ATOM 4329 C C . ASN A 1 549 ? 6.533 -21.579 -36.605 1.00 61.88 549 ASN A C 1
ATOM 4331 O O . ASN A 1 549 ? 7.551 -22.253 -36.463 1.00 61.88 549 ASN A O 1
ATOM 4335 N N . ALA A 1 550 ? 5.508 -21.680 -35.749 1.00 61.91 550 ALA A N 1
ATOM 4336 C CA . ALA A 1 550 ? 5.492 -22.643 -34.645 1.00 61.91 550 ALA A CA 1
ATOM 4337 C C . ALA A 1 550 ? 5.542 -24.103 -35.144 1.00 61.91 550 ALA A C 1
ATOM 4339 O O . ALA A 1 550 ? 6.261 -24.931 -34.575 1.00 61.91 550 ALA A O 1
ATOM 4340 N N . GLY A 1 551 ? 4.844 -24.414 -36.242 1.00 68.31 551 GLY A N 1
ATOM 4341 C CA . GLY A 1 551 ? 4.928 -25.713 -36.921 1.00 68.31 551 GLY A CA 1
ATOM 4342 C C . GLY A 1 551 ? 6.314 -25.997 -37.514 1.00 68.31 551 GLY A C 1
ATOM 4343 O O . GLY A 1 551 ? 6.820 -27.120 -37.407 1.00 68.31 551 GLY A O 1
ATOM 4344 N N . ASP A 1 552 ? 6.970 -24.979 -38.074 1.00 73.31 552 ASP A N 1
ATOM 4345 C CA . ASP A 1 552 ? 8.340 -25.082 -38.586 1.00 73.31 552 ASP A CA 1
ATOM 4346 C C . ASP A 1 552 ? 9.369 -25.262 -37.465 1.00 73.31 552 ASP A C 1
ATOM 4348 O O . ASP A 1 552 ? 10.283 -26.078 -37.596 1.00 73.31 552 ASP A O 1
ATOM 4352 N N . LEU A 1 553 ? 9.213 -24.561 -36.339 1.00 66.94 553 LEU A N 1
ATOM 4353 C CA . LEU A 1 553 ? 10.051 -24.731 -35.149 1.00 66.94 553 LEU A CA 1
ATOM 4354 C C . LEU A 1 553 ? 9.934 -26.151 -34.582 1.00 66.94 553 LEU A C 1
ATOM 4356 O O . LEU A 1 553 ? 10.958 -26.782 -34.309 1.00 66.94 553 LEU A O 1
ATOM 4360 N N . LEU A 1 554 ? 8.715 -26.695 -34.485 1.00 68.94 554 LEU A N 1
ATOM 4361 C CA . LEU A 1 554 ? 8.492 -28.093 -34.105 1.00 68.94 554 LEU A CA 1
ATOM 4362 C C . LEU A 1 554 ? 9.143 -29.051 -35.111 1.00 68.94 554 LEU A C 1
ATOM 4364 O O . LEU A 1 554 ? 9.839 -29.987 -34.720 1.00 68.94 554 LEU A O 1
ATOM 4368 N N . SER A 1 555 ? 8.986 -28.791 -36.410 1.00 75.94 555 SER A N 1
ATOM 4369 C CA . SER A 1 555 ? 9.605 -29.597 -37.466 1.00 75.94 555 SER A CA 1
ATOM 4370 C C . SER A 1 555 ? 11.134 -29.580 -37.386 1.00 75.94 555 SER A C 1
ATOM 4372 O O . SER A 1 555 ? 11.763 -30.627 -37.529 1.00 75.94 555 SER A O 1
ATOM 4374 N N . ARG A 1 556 ? 11.752 -28.422 -37.117 1.00 72.88 556 ARG A N 1
ATOM 4375 C CA . ARG A 1 556 ? 13.202 -28.296 -36.889 1.00 72.88 556 ARG A CA 1
ATOM 4376 C C . ARG A 1 556 ? 13.637 -29.044 -35.633 1.00 72.88 556 ARG A C 1
ATOM 4378 O O . ARG A 1 556 ? 14.623 -29.768 -35.695 1.00 72.88 556 ARG A O 1
ATOM 4385 N N . HIS A 1 557 ? 12.895 -28.926 -34.532 1.00 71.31 557 HIS A N 1
ATOM 4386 C CA . HIS A 1 557 ? 13.182 -29.652 -33.293 1.00 71.31 557 HIS A CA 1
ATOM 4387 C C . HIS A 1 557 ? 13.155 -31.173 -33.504 1.00 71.31 557 HIS A C 1
ATOM 4389 O O . HIS A 1 557 ? 14.074 -31.871 -33.086 1.00 71.31 557 HIS A O 1
ATOM 4395 N N . LEU A 1 558 ? 12.147 -31.685 -34.217 1.00 71.94 558 LEU A N 1
ATOM 4396 C CA . LEU A 1 558 ? 12.019 -33.111 -34.531 1.00 71.94 558 LEU A CA 1
ATOM 4397 C C . LEU A 1 558 ? 13.097 -33.619 -35.504 1.00 71.94 558 LEU A C 1
ATOM 4399 O O . LEU A 1 558 ? 13.412 -34.808 -35.498 1.00 71.94 558 LEU A O 1
ATOM 4403 N N . ARG A 1 559 ? 13.653 -32.735 -36.342 1.00 78.88 559 ARG A N 1
ATOM 4404 C CA . ARG A 1 559 ? 14.724 -33.046 -37.306 1.00 78.88 559 ARG A CA 1
ATOM 4405 C C . ARG A 1 559 ? 16.131 -32.835 -36.746 1.00 78.88 559 ARG A C 1
ATOM 4407 O O . ARG A 1 559 ? 17.089 -33.315 -37.348 1.00 78.88 559 ARG A O 1
ATOM 4414 N N . ALA A 1 560 ? 16.274 -32.120 -35.631 1.00 70.44 560 ALA A N 1
ATOM 4415 C CA . ALA A 1 560 ? 17.562 -31.919 -34.988 1.00 70.44 560 ALA A CA 1
ATOM 4416 C C . ALA A 1 560 ? 18.102 -33.269 -34.478 1.00 70.44 560 ALA A C 1
ATOM 4418 O O . ALA A 1 560 ? 17.340 -34.060 -33.912 1.00 70.44 560 ALA A O 1
ATOM 4419 N N . PRO A 1 561 ? 19.402 -33.569 -34.661 1.00 58.66 561 PRO A N 1
ATOM 4420 C CA . PRO A 1 561 ? 19.982 -34.802 -34.150 1.00 58.66 561 PRO A CA 1
ATOM 4421 C C . PRO A 1 561 ? 19.770 -34.875 -32.632 1.00 58.66 561 PRO A C 1
ATOM 4423 O O . PRO A 1 561 ? 20.199 -33.992 -31.886 1.00 58.66 561 PRO A O 1
ATOM 4426 N N . ARG A 1 562 ? 19.064 -35.922 -32.181 1.00 58.69 562 ARG A N 1
ATOM 4427 C CA . ARG A 1 562 ? 18.796 -36.183 -30.760 1.00 58.69 562 ARG A CA 1
ATOM 4428 C C . ARG A 1 562 ? 20.105 -36.114 -29.974 1.00 58.69 562 ARG A C 1
ATOM 4430 O O . ARG A 1 562 ? 21.049 -36.840 -30.284 1.00 58.69 562 ARG A O 1
ATOM 4437 N N . ARG A 1 563 ? 20.137 -35.303 -28.910 1.00 47.44 563 ARG A N 1
ATOM 4438 C CA . ARG A 1 563 ? 21.168 -35.437 -27.873 1.00 47.44 563 ARG A CA 1
ATOM 4439 C C . ARG A 1 563 ? 21.120 -36.866 -27.327 1.00 47.44 563 ARG A C 1
ATOM 4441 O O . ARG A 1 563 ? 20.042 -37.399 -27.060 1.00 47.44 563 ARG A O 1
ATOM 4448 N N . ALA A 1 564 ? 22.289 -37.486 -27.212 1.00 50.97 564 ALA A N 1
ATOM 4449 C CA . ALA A 1 564 ? 22.422 -38.854 -26.745 1.00 50.97 564 ALA A CA 1
ATOM 4450 C C . ALA A 1 564 ? 21.921 -39.008 -25.295 1.00 50.97 564 ALA A C 1
ATOM 4452 O O . ALA A 1 564 ? 22.332 -38.269 -24.405 1.00 50.97 564 ALA A O 1
ATOM 4453 N N . ASN A 1 565 ? 21.111 -40.054 -25.104 1.00 43.28 565 ASN A N 1
ATOM 4454 C CA . ASN A 1 565 ? 20.846 -40.796 -23.867 1.00 43.28 565 ASN A CA 1
ATOM 4455 C C . ASN A 1 565 ? 19.994 -40.127 -22.772 1.00 43.28 565 ASN A C 1
ATOM 4457 O O . ASN A 1 565 ? 20.508 -39.669 -21.755 1.00 43.28 565 ASN A O 1
ATOM 4461 N N . LEU A 1 566 ? 18.670 -40.288 -22.875 1.00 39.06 566 LEU A N 1
ATOM 4462 C CA . LEU A 1 566 ? 17.866 -40.590 -21.686 1.00 39.06 566 LEU A CA 1
ATOM 4463 C C . LEU A 1 566 ? 18.149 -42.052 -21.309 1.00 39.06 566 LEU A C 1
ATOM 4465 O O . LEU A 1 566 ? 17.762 -42.967 -22.036 1.00 39.06 566 LEU A O 1
ATOM 4469 N N . ARG A 1 567 ? 18.876 -42.282 -20.210 1.00 48.12 567 ARG A N 1
ATOM 4470 C CA . ARG A 1 567 ? 18.966 -43.618 -19.609 1.00 48.12 567 ARG A CA 1
ATOM 4471 C C . ARG A 1 567 ? 17.595 -43.956 -19.031 1.00 48.12 567 ARG A C 1
ATOM 4473 O O . ARG A 1 567 ? 17.124 -43.259 -18.138 1.00 48.12 567 ARG A O 1
ATOM 4480 N N . ALA A 1 568 ? 16.971 -45.011 -19.546 1.00 45.53 568 ALA A N 1
ATOM 4481 C CA . ALA A 1 568 ? 15.823 -45.618 -18.895 1.00 45.53 568 ALA A CA 1
ATOM 4482 C C . ALA A 1 568 ? 16.281 -46.159 -17.533 1.00 45.53 568 ALA A C 1
ATOM 4484 O O . ALA A 1 568 ? 17.216 -46.959 -17.467 1.00 45.53 568 ALA A O 1
ATOM 4485 N N . VAL A 1 569 ? 15.661 -45.677 -16.460 1.00 43.38 569 VAL A N 1
ATOM 4486 C CA . VAL A 1 569 ? 15.793 -46.274 -15.130 1.00 43.38 569 VAL A CA 1
ATOM 4487 C C . VAL A 1 569 ? 14.907 -47.521 -15.142 1.00 43.38 569 VAL A C 1
ATOM 4489 O O . VAL A 1 569 ? 13.706 -47.397 -15.380 1.00 43.38 569 VAL A O 1
ATOM 4492 N N . GLN A 1 570 ? 15.519 -48.701 -15.003 1.00 51.88 570 GLN A N 1
ATOM 4493 C CA . GLN A 1 570 ? 14.808 -49.958 -14.742 1.00 51.88 570 GLN A CA 1
ATOM 4494 C C . GLN A 1 570 ? 14.465 -50.077 -13.264 1.00 51.88 570 GLN A C 1
ATOM 4496 O O . GLN A 1 570 ? 15.322 -49.674 -12.443 1.00 51.88 570 GLN A O 1
#

Organism: NCBI:txid1768010